Protein 1YUZ (pdb70)

Solvent-accessible surface area: 16225 Å² total; per-residue (Å²): 45,79,68,36,99,81,54,6,52,24,192,53,14,60,6,5,54,69,34,109,107,45,153,21,94,72,20,41,4,53,102,1,0,59,44,0,0,44,37,0,22,24,10,55,24,45,2,67,22,4,4,130,10,0,119,120,71,64,44,92,12,12,0,31,0,0,52,0,0,5,19,0,0,98,37,0,10,38,53,0,68,62,13,0,22,116,61,60,115,72,27,148,86,51,130,113,104,83,44,118,37,3,1,23,1,0,1,41,0,0,64,20,0,4,75,14,0,3,5,11,0,0,4,2,0,97,47,0,73,137,85,62,38,86,116,0,22,93,14,0,11,38,0,0,5,0,0,2,5,0,0,25,41,1,0,13,17,0,11,32,4,41,18,88,41,133,46,106,6,16,7,1,53,53,0,0,5,2,39,59,7,120,132,30,82,68,0,1,2,15,51,96,64,61,123,51,23,75,51,69,48,74,70,55,98,95,42,5,44,41,193,43,14,58,7,21,65,74,35,80,120,37,174,22,94,69,24,45,4,42,102,2,5,59,46,0,0,49,38,0,18,29,10,55,15,46,2,68,18,6,3,136,8,0,113,127,77,65,31,86,11,8,0,26,0,0,54,0,0,5,21,0,0,98,35,0,8,35,49,0,67,47,25,0,30,117,122,60,112,63,24,129,100,54,129,74,92,81,58,74,36,144,44,1,1,32,2,0,3,42,0,0,65,20,0,4,75,17,0,3,5,14,0,3,4,2,3,142,59,0,69,113,83,65,40,84,128,0,23,90,8,0,8,32,0,0,4,0,0,2,5,0,0,28,38,0,1,12,17,0,10,29,2,43,17,71,43,129,44,43,4,16,6,1,48,62,0,0,6,2,37,62,7,95,133,30,82,67,0,1,0,17,55,91,67,59,129,52,22,72,60,72

B-factor: mean 15.09, std 6.49, range [6.84, 46.71]

Nearest PDB structures (foldseek):
  1yuz-assembly1_A  TM=1.005E+00  e=3.989E-32  Nitratidesulfovibrio vulgaris str. Hildenborough
  1yux-assembly1_A  TM=1.005E+00  e=1.375E-31  Nitratidesulfovibrio vulgaris str. Hildenborough
  1yuz-assembly1_B  TM=1.002E+00  e=2.829E-31  Nitratidesulfovibrio vulgaris str. Hildenborough
  1yv1-assembly1_B  TM=1.001E+00  e=2.511E-29  Nitratidesulfovibrio vulgaris str. Hildenborough
  7uwa-assembly1_c  TM=3.570E-01  e=3.231E+00  Citrus x limon

Structure (mmCIF, N/CA/C/O backbone):
data_1YUZ
#
_entry.id   1YUZ
#
_cell.length_a   46.666
_cell.length_b   72.315
_cell.length_c   119.020
_cell.angle_alpha   90.00
_cell.angle_beta   90.00
_cell.angle_gamma   90.00
#
_symmetry.space_group_name_H-M   'P 21 21 21'
#
loop_
_entity.id
_entity.type
_entity.pdbx_description
1 polymer Nigerythrin
2 non-polymer 'FE (III) ION'
3 non-polymer 'FE (II) ION'
4 water water
#
loop_
_atom_site.group_PDB
_atom_site.id
_atom_site.type_symbol
_atom_site.label_atom_id
_atom_site.label_alt_id
_atom_site.label_comp_id
_atom_site.label_asym_id
_atom_site.label_entity_id
_atom_site.label_seq_id
_atom_site.pdbx_PDB_ins_code
_atom_site.Cartn_x
_atom_site.Cartn_y
_atom_site.Cartn_z
_atom_site.occupancy
_atom_site.B_iso_or_equiv
_atom_site.auth_seq_id
_atom_site.auth_comp_id
_atom_site.auth_asym_id
_atom_site.auth_atom_id
_atom_site.pdbx_PDB_model_num
ATOM 1 N N . MET A 1 1 ? 45.029 64.583 19.072 1.00 17.92 1 MET A N 1
ATOM 2 C CA . MET A 1 1 ? 45.015 63.227 18.458 1.00 17.90 1 MET A CA 1
ATOM 3 C C . MET A 1 1 ? 46.431 62.786 18.119 1.00 18.24 1 MET A C 1
ATOM 4 O O . MET A 1 1 ? 47.136 63.447 17.360 1.00 18.21 1 MET A O 1
ATOM 9 N N . LYS A 1 2 ? 46.835 61.655 18.684 1.00 18.58 2 LYS A N 1
ATOM 10 C CA . LYS A 1 2 ? 48.168 61.117 18.466 1.00 19.11 2 LYS A CA 1
ATOM 11 C C . LYS A 1 2 ? 48.297 60.409 17.124 1.00 19.37 2 LYS A C 1
ATOM 12 O O . LYS A 1 2 ? 47.339 59.823 16.617 1.00 19.39 2 LYS A O 1
ATOM 18 N N . VAL A 1 3 ? 49.491 60.481 16.546 1.00 19.72 3 VAL A N 1
ATOM 19 C CA . VAL A 1 3 ? 49.762 59.834 15.273 1.00 20.06 3 VAL A CA 1
ATOM 20 C C . VAL A 1 3 ? 50.047 58.362 15.542 1.00 20.26 3 VAL A C 1
ATOM 21 O O . VAL A 1 3 ? 50.973 58.031 16.281 1.00 20.46 3 VAL A O 1
ATOM 25 N N . ARG A 1 4 ? 49.240 57.487 14.952 1.00 20.51 4 ARG A N 1
ATOM 26 C CA . ARG A 1 4 ? 49.411 56.048 15.118 1.00 20.71 4 ARG A CA 1
ATOM 27 C C . ARG A 1 4 ? 50.364 55.546 14.039 1.00 20.75 4 ARG A C 1
ATOM 28 O O . ARG A 1 4 ? 50.695 56.279 13.107 1.00 20.84 4 ARG A O 1
ATOM 36 N N . ALA A 1 5 ? 50.805 54.300 14.167 1.00 20.82 5 ALA A N 1
ATOM 37 C CA . ALA A 1 5 ? 51.707 53.715 13.184 1.00 20.81 5 ALA A CA 1
ATOM 38 C C . ALA A 1 5 ? 50.950 53.518 11.877 1.00 20.76 5 ALA A C 1
ATOM 39 O O . ALA A 1 5 ? 51.538 53.515 10.796 1.00 21.04 5 ALA A O 1
ATOM 41 N N . GLN A 1 6 ? 49.636 53.354 11.986 1.00 20.54 6 GLN A N 1
ATOM 42 C CA . GLN A 1 6 ? 48.790 53.163 10.816 1.00 20.24 6 GLN A CA 1
ATOM 43 C C . GLN A 1 6 ? 47.738 54.258 10.705 1.00 19.74 6 GLN A C 1
ATOM 44 O O . GLN A 1 6 ? 47.365 54.885 11.698 1.00 19.68 6 GLN A O 1
ATOM 50 N N . VAL A 1 7 ? 47.273 54.491 9.483 1.00 19.11 7 VAL A N 1
ATOM 51 C CA . VAL A 1 7 ? 46.252 55.495 9.227 1.00 18.46 7 VAL A CA 1
ATOM 52 C C . VAL A 1 7 ? 44.948 54.955 9.810 1.00 17.82 7 VAL A C 1
ATOM 53 O O . VAL A 1 7 ? 44.540 53.838 9.492 1.00 17.80 7 VAL A O 1
ATOM 57 N N . PRO A 1 8 ? 44.278 55.734 10.676 1.00 17.20 8 PRO A N 1
ATOM 58 C CA . PRO A 1 8 ? 43.023 55.257 11.264 1.00 16.69 8 PRO A CA 1
ATOM 59 C C . PRO A 1 8 ? 41.906 55.020 10.253 1.00 16.23 8 PRO A C 1
ATOM 60 O O . PRO A 1 8 ? 41.667 55.833 9.361 1.00 16.05 8 PRO A O 1
ATOM 64 N N . THR A 1 9 ? 41.231 53.886 10.398 1.00 15.75 9 THR A N 1
ATOM 65 C CA . THR A 1 9 ? 40.134 53.521 9.513 1.00 15.45 9 THR A CA 1
ATOM 66 C C . THR A 1 9 ? 39.060 52.814 10.327 1.00 15.26 9 THR A C 1
ATOM 67 O O . THR A 1 9 ? 39.281 52.451 11.483 1.00 14.96 9 THR A O 1
ATOM 71 N N . VAL A 1 10 ? 37.898 52.613 9.721 1.00 15.25 10 VAL A N 1
ATOM 72 C CA . VAL A 1 10 ? 36.810 51.936 10.406 1.00 15.36 10 VAL A CA 1
ATOM 73 C C . VAL A 1 10 ? 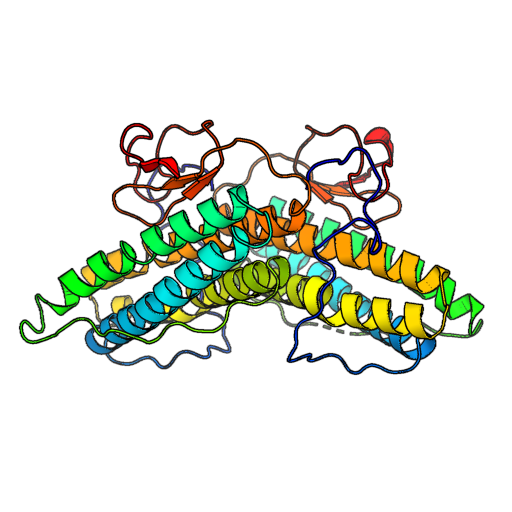37.211 50.492 10.694 1.00 15.41 10 VAL A C 1
ATOM 74 O O . VAL A 1 10 ? 36.621 49.834 11.548 1.00 15.65 10 VAL A O 1
ATOM 78 N N . LYS A 1 11 ? 38.231 50.013 9.988 1.00 15.35 11 LYS A N 1
ATOM 79 C CA . LYS A 1 11 ? 38.710 48.646 10.158 1.00 15.31 11 LYS A CA 1
ATOM 80 C C . LYS A 1 11 ? 39.681 48.470 11.326 1.00 15.00 11 LYS A C 1
ATOM 81 O O . LYS A 1 11 ? 39.660 47.440 12.000 1.00 15.23 11 LYS A O 1
ATOM 87 N N . ASN A 1 12 ? 40.526 49.467 11.576 1.00 14.62 12 ASN A N 1
ATOM 88 C CA . ASN A 1 12 ? 41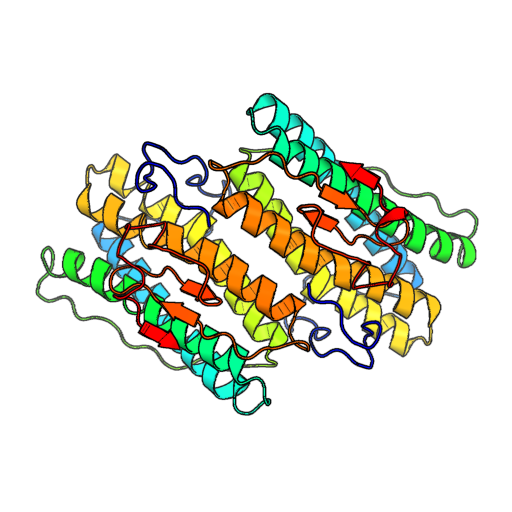.502 49.353 12.657 1.00 14.09 12 ASN A CA 1
ATOM 89 C C . ASN A 1 12 ? 41.261 50.234 13.880 1.00 13.70 12 ASN A C 1
ATOM 90 O O . ASN A 1 12 ? 42.079 50.240 14.800 1.00 13.90 12 ASN A O 1
ATOM 95 N N . ALA A 1 13 ? 40.154 50.971 13.895 1.00 13.15 13 ALA A N 1
ATOM 96 C CA . ALA A 1 13 ? 39.849 51.861 15.018 1.00 12.67 13 ALA A CA 1
ATOM 97 C C . ALA A 1 13 ? 38.661 51.370 15.836 1.00 12.37 13 ALA A C 1
ATOM 98 O O . ALA A 1 13 ? 37.823 50.618 15.340 1.00 12.59 13 ALA A O 1
ATOM 100 N N . THR A 1 14 ? 38.575 51.804 17.089 1.00 11.91 14 THR A N 1
ATOM 101 C CA . THR A 1 14 ? 37.478 51.361 17.935 1.00 11.59 14 THR A CA 1
ATOM 102 C C . THR A 1 14 ? 36.535 52.465 18.405 1.00 11.22 14 THR A C 1
ATOM 103 O O . THR A 1 14 ? 35.809 52.290 19.381 1.00 11.22 14 THR A O 1
ATOM 107 N N . ASN A 1 15 ? 36.548 53.606 17.722 1.00 10.81 15 ASN A N 1
ATOM 108 C CA . ASN A 1 15 ? 35.631 54.681 18.084 1.00 10.53 15 ASN A CA 1
ATOM 109 C C . ASN A 1 15 ? 34.691 55.000 16.924 1.00 10.50 15 ASN A C 1
ATOM 110 O O . ASN A 1 15 ? 34.352 56.156 16.672 1.00 10.43 15 ASN A O 1
ATOM 115 N N . PHE A 1 16 ? 34.257 53.953 16.228 1.00 10.70 16 PHE A N 1
ATOM 116 C CA . PHE A 1 16 ? 33.349 54.110 15.102 1.00 10.98 16 PHE A CA 1
ATOM 117 C C . PHE A 1 16 ? 31.944 53.587 15.370 1.00 11.54 16 PHE A C 1
ATOM 118 O O . PHE A 1 16 ? 31.143 53.454 14.448 1.00 11.59 16 PHE A O 1
ATOM 126 N N . ASN A 1 17 ? 31.645 53.286 16.629 1.00 12.22 17 ASN A N 1
ATOM 127 C CA . ASN A 1 17 ? 30.314 52.809 16.972 1.00 13.19 17 ASN A CA 1
ATOM 128 C C . ASN A 1 17 ? 29.368 53.996 16.923 1.00 13.77 17 ASN A C 1
ATOM 129 O O . ASN A 1 17 ? 29.751 55.120 17.249 1.00 13.85 17 ASN A O 1
ATOM 134 N N A MET A 1 18 ? 28.132 53.754 16.509 0.50 14.22 18 MET A N 1
ATOM 135 N N B MET A 1 18 ? 28.133 53.750 16.502 0.50 14.28 18 MET A N 1
ATOM 136 C CA A MET A 1 18 ? 27.158 54.831 16.448 0.50 14.73 18 MET A CA 1
ATOM 137 C CA B MET A 1 18 ? 27.142 54.815 16.423 0.50 14.87 18 MET A CA 1
ATOM 138 C C A MET A 1 18 ? 26.253 54.757 17.664 0.50 14.99 18 MET A C 1
ATOM 139 C C B MET A 1 18 ? 26.210 54.748 17.627 0.50 15.08 18 MET A C 1
ATOM 140 O O A MET A 1 18 ? 26.021 53.678 18.213 0.50 14.93 18 MET A O 1
ATOM 141 O O B MET A 1 18 ? 25.926 53.663 18.137 0.50 15.08 18 MET A O 1
ATOM 150 N N . VAL A 1 19 ? 25.749 55.910 18.084 1.00 15.26 19 VAL A N 1
ATOM 151 C CA . VAL A 1 19 ? 24.856 55.977 19.233 1.00 15.97 19 VAL A CA 1
ATOM 152 C C . VAL A 1 19 ? 23.580 55.193 18.948 1.00 16.57 19 VAL A C 1
ATOM 153 O O . VAL A 1 19 ? 23.102 55.161 17.813 1.00 16.67 19 VAL A O 1
ATOM 157 N N . ALA A 1 20 ? 23.042 54.558 19.985 1.00 17.35 20 ALA A N 1
ATOM 158 C CA . ALA A 1 20 ? 21.828 53.760 19.860 1.00 18.07 20 ALA A CA 1
ATOM 159 C C . ALA A 1 20 ? 20.612 54.615 19.519 1.00 18.49 20 ALA A C 1
ATOM 160 O O . ALA A 1 20 ? 19.812 54.252 18.656 1.00 18.64 20 ALA A O 1
ATOM 162 N N . ASP A 1 21 ? 20.472 55.746 20.203 1.00 18.93 21 ASP A N 1
ATOM 163 C CA . ASP A 1 21 ? 19.353 56.648 19.962 1.00 19.32 21 ASP A CA 1
ATOM 164 C C . ASP A 1 21 ? 19.772 57.693 18.936 1.00 19.35 21 ASP A C 1
ATOM 165 O O . ASP A 1 21 ? 19.986 58.860 19.264 1.00 19.45 21 ASP A O 1
ATOM 170 N N . SER A 1 22 ? 19.885 57.258 17.688 1.00 19.33 22 SER A N 1
ATOM 171 C CA . SER A 1 22 ? 20.303 58.134 16.603 1.00 19.36 22 SER A CA 1
ATOM 172 C C . SER A 1 22 ? 19.288 59.210 16.241 1.00 19.37 22 SER A C 1
ATOM 173 O O . SER A 1 22 ? 18.077 58.987 16.282 1.00 19.45 22 SER A O 1
ATOM 176 N N . LYS A 1 23 ? 19.799 60.382 15.882 1.00 19.33 23 LYS A N 1
ATOM 177 C CA . LYS A 1 23 ? 18.963 61.506 15.482 1.00 19.36 23 LYS A CA 1
ATOM 178 C C . LYS A 1 23 ? 19.220 61.746 13.999 1.00 19.15 23 LYS A C 1
ATOM 179 O O . LYS A 1 23 ? 18.902 62.805 13.456 1.00 19.32 23 LYS A O 1
ATOM 185 N N . THR A 1 24 ? 19.796 60.740 13.351 1.00 18.77 24 THR A N 1
ATOM 186 C CA . THR A 1 24 ? 20.125 60.821 11.937 1.00 18.45 24 THR A CA 1
ATOM 187 C C . THR A 1 24 ? 19.166 60.026 11.062 1.00 18.35 24 THR A C 1
ATOM 188 O O . THR A 1 24 ? 18.872 58.866 11.346 1.00 18.40 24 THR A O 1
ATOM 192 N N . ALA A 1 25 ? 18.680 60.662 10.002 1.00 18.14 25 ALA A N 1
ATOM 193 C CA . ALA A 1 25 ? 17.794 60.002 9.054 1.00 17.98 25 ALA A CA 1
ATOM 194 C C . ALA A 1 25 ? 18.742 59.342 8.060 1.00 17.81 25 ALA A C 1
ATOM 195 O O . ALA A 1 25 ? 19.525 60.024 7.396 1.00 17.88 25 ALA A O 1
ATOM 197 N N . VAL A 1 26 ? 18.685 58.019 7.972 1.00 17.50 26 VAL A N 1
ATOM 198 C CA . VAL A 1 26 ? 19.562 57.279 7.074 1.00 17.19 26 VAL A CA 1
ATOM 199 C C . VAL A 1 26 ? 18.853 56.762 5.828 1.00 16.98 26 VAL A C 1
ATOM 200 O O . VAL A 1 26 ? 17.872 56.024 5.914 1.00 17.07 26 VAL A O 1
ATOM 204 N N . GLY A 1 27 ? 19.362 57.161 4.669 1.00 16.63 27 GLY A N 1
ATOM 205 C CA . GLY A 1 27 ? 18.793 56.716 3.411 1.00 16.22 27 GLY A CA 1
ATOM 206 C C . GLY A 1 27 ? 19.896 56.071 2.597 1.00 15.86 27 GLY A C 1
ATOM 207 O O . GLY A 1 27 ? 20.818 55.476 3.155 1.00 15.85 27 GLY A O 1
ATOM 208 N N . SER A 1 28 ? 19.809 56.175 1.277 1.00 15.61 28 SER A N 1
ATOM 209 C CA . SER A 1 28 ? 20.839 55.609 0.418 1.00 15.21 28 SER A CA 1
ATOM 210 C C . SER A 1 28 ? 22.111 56.421 0.630 1.00 14.97 28 SER A C 1
ATOM 211 O O . SER A 1 28 ? 22.053 57.548 1.125 1.00 14.84 28 SER A O 1
ATOM 214 N N . THR A 1 29 ? 23.253 55.857 0.256 1.00 14.68 29 THR A N 1
ATOM 215 C CA . THR A 1 29 ? 24.516 56.567 0.411 1.00 14.50 29 THR A CA 1
ATOM 216 C C . THR A 1 29 ? 24.475 57.891 -0.346 1.00 14.29 29 THR A C 1
ATOM 217 O O . THR A 1 29 ? 25.034 58.886 0.110 1.00 14.07 29 THR A O 1
ATOM 221 N N . LEU A 1 30 ? 23.809 57.906 -1.495 1.00 14.16 30 LEU A N 1
ATOM 222 C CA . LEU A 1 30 ? 23.696 59.130 -2.277 1.00 14.08 30 LEU A CA 1
ATOM 223 C C . LEU A 1 30 ? 22.969 60.183 -1.448 1.00 14.02 30 LEU A C 1
ATOM 224 O O . LEU A 1 30 ? 23.406 61.326 -1.351 1.00 13.95 30 LEU A O 1
ATOM 229 N N . GLU A 1 31 ? 21.855 59.788 -0.845 1.00 13.83 31 GLU A N 1
ATOM 230 C CA . GLU A 1 31 ? 21.076 60.702 -0.024 1.00 13.87 31 GLU A CA 1
ATOM 231 C C . GLU A 1 31 ? 21.854 61.112 1.222 1.00 13.50 31 GLU A C 1
ATOM 232 O O . GLU A 1 31 ? 21.743 62.249 1.678 1.00 13.34 31 GLU A O 1
ATOM 238 N N . ASN A 1 32 ? 22.641 60.189 1.768 1.00 13.14 32 ASN A N 1
ATOM 239 C CA . ASN A 1 32 ? 23.427 60.480 2.961 1.00 12.81 32 ASN A CA 1
ATOM 240 C C . ASN A 1 32 ? 24.546 61.463 2.650 1.00 12.67 32 ASN A C 1
ATOM 241 O O . ASN A 1 32 ? 24.837 62.346 3.452 1.00 12.49 32 ASN A O 1
ATOM 246 N N . LEU A 1 33 ? 25.170 61.316 1.485 1.00 12.46 33 LEU A N 1
ATOM 247 C CA . LEU A 1 33 ? 26.234 62.232 1.093 1.00 12.46 33 LEU A CA 1
ATOM 248 C C . LEU A 1 33 ? 25.641 63.630 0.976 1.00 12.56 33 LEU A C 1
ATOM 249 O O . LEU A 1 33 ? 26.252 64.608 1.401 1.00 12.29 33 LEU A O 1
ATOM 254 N N . LYS A 1 34 ? 24.441 63.721 0.410 1.00 12.59 34 LYS A N 1
ATOM 255 C CA . LYS A 1 34 ? 23.771 65.008 0.263 1.00 12.76 34 LYS A CA 1
ATOM 256 C C . LYS A 1 34 ? 23.395 65.559 1.634 1.00 12.69 34 LYS A C 1
ATOM 257 O O . LYS A 1 34 ? 23.502 66.759 1.880 1.00 12.91 34 LYS A O 1
ATOM 263 N N . ALA A 1 35 ? 22.950 64.682 2.528 1.00 12.61 35 ALA A N 1
ATOM 264 C CA . ALA A 1 35 ? 22.575 65.106 3.872 1.00 12.45 35 ALA A CA 1
ATOM 265 C C . ALA A 1 35 ? 23.812 65.618 4.606 1.00 12.35 35 ALA A C 1
ATOM 266 O O . ALA A 1 35 ? 23.749 66.615 5.326 1.00 12.38 35 ALA A O 1
ATOM 268 N N . ALA A 1 36 ? 24.936 64.935 4.419 1.00 12.14 36 ALA A N 1
ATOM 269 C CA . ALA A 1 36 ? 26.179 65.351 5.058 1.00 12.04 36 ALA A CA 1
ATOM 270 C C . ALA A 1 36 ? 26.583 66.724 4.525 1.00 12.00 36 ALA A C 1
ATOM 271 O O . ALA A 1 36 ? 26.987 67.599 5.286 1.00 11.97 36 ALA A O 1
ATOM 273 N N . ILE A 1 37 ? 26.466 66.918 3.215 1.00 11.97 37 ILE A N 1
ATOM 274 C CA . ILE A 1 37 ? 26.821 68.202 2.623 1.00 11.99 37 ILE A CA 1
ATOM 275 C C . ILE A 1 37 ? 25.935 69.303 3.189 1.00 12.14 37 ILE A C 1
ATOM 276 O O . ILE A 1 37 ? 26.420 70.382 3.532 1.00 12.04 37 ILE A O 1
ATOM 281 N N . ALA A 1 38 ? 24.638 69.031 3.296 1.00 12.33 38 ALA A N 1
ATOM 282 C CA . ALA A 1 38 ? 23.707 70.014 3.834 1.00 12.51 38 ALA A CA 1
ATOM 283 C C . ALA A 1 38 ? 24.110 70.357 5.264 1.00 12.54 38 ALA A C 1
ATOM 284 O O . ALA A 1 38 ? 24.121 71.524 5.651 1.00 12.94 38 ALA A O 1
ATOM 286 N N . GLY A 1 39 ? 24.454 69.334 6.041 1.00 12.55 39 GLY A N 1
ATOM 287 C CA . GLY A 1 39 ? 24.854 69.558 7.417 1.00 12.39 39 GLY A CA 1
ATOM 288 C C . GLY A 1 39 ? 26.140 70.355 7.509 1.00 12.22 39 GLY A C 1
ATOM 289 O O . GLY A 1 39 ? 26.252 71.274 8.322 1.00 12.35 39 GLY A O 1
ATOM 290 N N . GLU A 1 40 ? 27.116 70.009 6.676 1.00 11.97 40 GLU A N 1
ATOM 291 C CA . GLU A 1 40 ? 28.390 70.713 6.689 1.00 11.84 40 GLU A CA 1
ATOM 292 C C . GLU A 1 40 ? 28.229 72.141 6.185 1.00 11.90 40 GLU A C 1
ATOM 293 O O . GLU A 1 40 ? 28.951 73.038 6.610 1.00 11.86 40 GLU A O 1
ATOM 299 N N . THR A 1 41 ? 27.284 72.355 5.277 1.00 12.04 41 THR A N 1
ATOM 300 C CA . THR A 1 41 ? 27.039 73.698 4.769 1.00 12.20 41 THR A CA 1
ATOM 301 C C . THR A 1 41 ? 26.504 74.518 5.935 1.00 12.24 41 THR A C 1
ATOM 302 O O . THR A 1 41 ? 26.850 75.687 6.097 1.00 12.14 41 THR A O 1
ATOM 306 N N . GLY A 1 42 ? 25.660 73.890 6.747 1.00 12.20 42 GLY A N 1
ATOM 307 C CA . GLY A 1 42 ? 25.119 74.570 7.907 1.00 12.33 42 GLY A CA 1
ATOM 308 C C . GLY A 1 42 ? 26.234 74.838 8.902 1.00 12.32 42 GLY A C 1
ATOM 309 O O . GLY A 1 42 ? 26.328 75.930 9.462 1.00 12.56 42 GLY A O 1
ATOM 310 N N . ALA A 1 43 ? 27.090 73.842 9.117 1.00 12.25 43 ALA A N 1
ATOM 311 C CA . ALA A 1 43 ? 28.205 73.983 10.050 1.00 12.17 43 ALA A CA 1
ATOM 312 C C . ALA A 1 43 ? 29.136 75.107 9.610 1.00 12.13 43 ALA A C 1
ATOM 313 O O . ALA A 1 43 ? 29.574 75.913 10.428 1.00 12.08 43 ALA A O 1
ATOM 315 N N . HIS A 1 44 ? 29.436 75.159 8.317 1.00 12.13 44 HIS A N 1
ATOM 316 C CA . HIS A 1 44 ? 30.309 76.197 7.799 1.00 12.18 44 HIS A CA 1
ATOM 317 C C . HIS A 1 44 ? 29.716 77.581 8.045 1.00 11.94 44 HIS A C 1
ATOM 318 O O . HIS A 1 44 ? 30.425 78.500 8.451 1.00 11.98 44 HIS A O 1
ATOM 325 N N . ALA A 1 45 ? 28.416 77.730 7.806 1.00 11.76 45 ALA A N 1
ATOM 326 C CA . ALA A 1 45 ? 27.755 79.015 8.017 1.00 11.59 45 ALA A CA 1
ATOM 327 C C . ALA A 1 45 ? 27.775 79.353 9.504 1.00 11.60 45 ALA A C 1
ATOM 328 O O . ALA A 1 45 ? 27.989 80.497 9.901 1.00 11.62 45 ALA A O 1
ATOM 330 N N . LYS A 1 46 ? 27.551 78.334 10.321 1.00 11.50 46 LYS A N 1
ATOM 331 C CA . LYS A 1 46 ? 27.543 78.473 11.768 1.00 11.52 46 LYS A CA 1
ATOM 332 C C . LYS A 1 46 ? 28.903 78.952 12.287 1.00 11.11 46 LYS A C 1
ATOM 333 O O . LYS A 1 46 ? 28.991 79.951 13.001 1.00 10.88 46 LYS A O 1
ATOM 339 N N . TYR A 1 47 ? 29.966 78.251 11.906 1.00 10.70 47 TYR A N 1
ATOM 340 C CA . TYR A 1 47 ? 31.307 78.609 12.357 1.00 10.54 47 TYR A CA 1
ATOM 341 C C . TYR A 1 47 ? 31.761 79.959 11.823 1.00 10.55 47 TYR A C 1
ATOM 342 O O . TYR A 1 47 ? 32.483 80.691 12.502 1.00 10.36 47 TYR A O 1
ATOM 351 N N . THR A 1 48 ? 31.333 80.294 10.612 1.00 10.59 48 THR A N 1
ATOM 352 C CA . THR A 1 48 ? 31.688 81.575 10.024 1.00 10.81 48 THR A CA 1
ATOM 353 C C . THR A 1 48 ? 31.015 82.666 10.858 1.00 10.76 48 THR A C 1
ATOM 354 O O . THR A 1 48 ? 31.627 83.687 11.162 1.00 10.80 48 THR A O 1
ATOM 358 N N . ALA A 1 49 ? 29.765 82.431 11.250 1.00 10.72 49 ALA A N 1
ATOM 359 C CA . ALA A 1 49 ? 29.030 83.387 12.071 1.00 10.76 49 ALA A CA 1
ATOM 360 C C . ALA A 1 49 ? 29.662 83.469 13.458 1.00 10.81 49 ALA A C 1
ATOM 361 O O . ALA A 1 49 ? 29.760 84.546 14.044 1.00 10.93 49 ALA A O 1
ATOM 363 N N . PHE A 1 50 ? 30.093 82.326 13.983 1.00 10.79 50 PHE A N 1
ATOM 364 C CA . PHE A 1 50 ? 30.715 82.298 15.301 1.00 10.84 50 PHE A CA 1
ATOM 365 C C . PHE A 1 50 ? 32.053 83.033 15.288 1.00 10.91 50 PHE A C 1
ATOM 366 O O . PHE A 1 50 ? 32.420 83.683 16.267 1.00 10.81 50 PHE A O 1
ATOM 374 N N . ALA A 1 51 ? 32.781 82.927 14.180 1.00 11.13 51 ALA A N 1
ATOM 375 C CA . ALA A 1 51 ? 34.069 83.600 14.053 1.00 11.46 51 ALA A CA 1
ATOM 376 C C . ALA A 1 51 ? 33.848 85.105 14.050 1.00 11.76 51 ALA A C 1
ATOM 377 O O . ALA A 1 51 ? 34.570 85.848 14.710 1.00 11.73 51 ALA A O 1
ATOM 379 N N . LYS A 1 52 ? 32.846 85.546 13.298 1.00 12.13 52 LYS A N 1
ATOM 380 C CA . LYS A 1 52 ? 32.521 86.965 13.217 1.00 12.63 52 LYS A CA 1
ATOM 381 C C . LYS A 1 52 ? 32.180 87.475 14.611 1.00 12.68 52 LYS A C 1
ATOM 382 O O . LYS A 1 52 ? 32.675 88.514 15.044 1.00 12.69 52 LYS A O 1
ATOM 388 N N . ALA A 1 53 ? 31.333 86.735 15.317 1.00 12.71 53 ALA A N 1
ATOM 389 C CA . ALA A 1 53 ? 30.940 87.127 16.664 1.00 12.94 53 ALA A CA 1
ATOM 390 C C . ALA A 1 53 ? 32.141 87.138 17.603 1.00 13.13 53 ALA A C 1
ATOM 391 O O . ALA A 1 53 ? 32.298 88.056 18.403 1.00 13.11 53 ALA A O 1
ATOM 393 N N . ALA A 1 54 ? 32.993 86.122 17.503 1.00 13.31 54 ALA A N 1
ATOM 394 C CA . ALA A 1 54 ? 34.173 86.032 18.357 1.00 13.62 54 ALA A CA 1
ATOM 395 C C . ALA A 1 54 ? 35.071 87.257 18.215 1.00 13.96 54 ALA A C 1
ATOM 396 O O . ALA A 1 54 ? 35.576 87.782 19.206 1.00 13.77 54 ALA A O 1
ATOM 398 N N . ARG A 1 55 ? 35.273 87.715 16.984 1.00 14.47 55 ARG A N 1
ATOM 399 C CA . ARG A 1 55 ? 36.112 88.886 16.765 1.00 15.19 55 ARG A CA 1
ATOM 400 C C . ARG A 1 55 ? 35.484 90.116 17.408 1.00 15.35 55 ARG A C 1
ATOM 401 O O . ARG A 1 55 ? 36.175 90.920 18.024 1.00 15.50 55 ARG A O 1
ATOM 409 N N . GLU A 1 56 ? 34.169 90.246 17.279 1.00 15.55 56 GLU A N 1
ATOM 410 C CA . GLU A 1 56 ? 33.454 91.381 17.857 1.00 15.82 56 GLU A CA 1
ATOM 411 C C . GLU A 1 56 ? 33.448 91.281 19.379 1.00 15.68 56 GLU A C 1
ATOM 412 O O . GLU A 1 56 ? 33.360 92.291 20.080 1.00 15.74 56 GLU A O 1
ATOM 418 N N . GLN A 1 57 ? 33.549 90.055 19.882 1.00 15.42 57 GLN A N 1
ATOM 419 C CA . GLN A 1 57 ? 33.548 89.806 21.318 1.00 15.29 57 GLN A CA 1
ATOM 420 C C . GLN A 1 57 ? 34.951 89.899 21.926 1.00 15.19 57 GLN A C 1
ATOM 421 O O . GLN A 1 57 ? 35.112 89.797 23.142 1.00 15.29 57 GLN A O 1
ATOM 427 N N . GLY A 1 58 ? 35.959 90.092 21.078 1.00 15.06 58 GLY A N 1
ATOM 428 C CA . GLY A 1 58 ? 37.324 90.227 21.564 1.00 14.93 58 GLY A CA 1
ATOM 429 C C . GLY A 1 58 ? 38.158 88.965 21.704 1.00 14.77 58 GLY A C 1
ATOM 430 O O . GLY A 1 58 ? 39.208 88.986 22.347 1.00 15.04 58 GLY A O 1
ATOM 431 N N . TYR A 1 59 ? 37.705 87.866 21.111 1.00 14.43 59 TYR A N 1
ATOM 432 C CA . TYR A 1 59 ? 38.449 86.612 21.184 1.00 14.04 59 TYR A CA 1
ATOM 433 C C . TYR A 1 59 ? 39.032 86.306 19.810 1.00 13.94 59 TYR A C 1
ATOM 434 O O . TYR A 1 59 ? 38.485 85.495 19.064 1.00 13.76 59 TYR A O 1
ATOM 443 N N . GLU A 1 60 ? 40.148 86.946 19.479 1.00 13.90 60 GLU A N 1
ATOM 444 C CA . GLU A 1 60 ? 40.767 86.747 18.177 1.00 13.90 60 GLU A CA 1
ATOM 445 C C . GLU A 1 60 ? 41.231 85.318 17.920 1.00 13.38 60 GLU A C 1
ATOM 446 O O . GLU A 1 60 ? 41.002 84.784 16.834 1.00 13.32 60 GLU A O 1
ATOM 452 N N . GLN A 1 61 ? 41.874 84.691 18.903 1.00 12.76 61 GLN A N 1
ATOM 453 C CA . GLN A 1 61 ? 42.340 83.326 18.699 1.00 12.17 61 GLN A CA 1
ATOM 454 C C . GLN A 1 61 ? 41.170 82.375 18.487 1.00 11.72 61 GLN A C 1
ATOM 455 O O . GLN A 1 61 ? 41.217 81.528 17.601 1.00 11.57 61 GLN A O 1
ATOM 461 N N . ILE A 1 62 ? 40.120 82.506 19.290 1.00 11.14 62 ILE A N 1
ATOM 462 C CA . ILE A 1 62 ? 38.967 81.633 19.119 1.00 10.81 62 ILE A CA 1
ATOM 463 C C . ILE A 1 62 ? 38.330 81.886 17.757 1.00 10.66 62 ILE A C 1
ATOM 464 O O . ILE A 1 62 ? 37.854 80.958 17.109 1.00 10.41 62 ILE A O 1
ATOM 469 N N . ALA A 1 63 ? 38.334 83.137 17.310 1.00 10.53 63 ALA A N 1
ATOM 470 C CA . ALA A 1 63 ? 37.774 83.461 16.006 1.00 10.41 63 ALA A CA 1
ATOM 471 C C . ALA A 1 63 ? 38.542 82.678 14.949 1.00 10.44 63 ALA A C 1
ATOM 472 O O . ALA A 1 63 ? 37.946 82.119 14.026 1.00 10.42 63 ALA A O 1
ATOM 474 N N . ARG A 1 64 ? 39.866 82.638 15.090 1.00 10.45 64 ARG A N 1
ATOM 475 C CA . ARG A 1 64 ? 40.707 81.917 14.142 1.00 10.64 64 ARG A CA 1
ATOM 476 C C . ARG A 1 64 ? 40.412 80.422 14.183 1.00 10.28 64 ARG A C 1
ATOM 477 O O . ARG A 1 64 ? 40.477 79.746 13.156 1.00 10.05 64 ARG A O 1
ATOM 485 N N . LEU A 1 65 ? 40.081 79.902 15.362 1.00 9.87 65 LEU A N 1
ATOM 486 C CA . LEU A 1 65 ? 39.751 78.485 15.474 1.00 9.66 65 LEU A CA 1
ATOM 487 C C . LEU A 1 65 ? 38.453 78.229 14.716 1.00 9.56 65 LEU A C 1
ATOM 488 O O . LEU A 1 65 ? 38.347 77.251 13.976 1.00 9.25 65 LEU A O 1
ATOM 493 N N . PHE A 1 66 ? 37.465 79.104 14.893 1.00 9.55 66 PHE A N 1
ATOM 494 C CA . PHE A 1 66 ? 36.195 78.951 14.186 1.00 9.76 66 PHE A CA 1
ATOM 495 C C . PHE A 1 66 ? 36.420 79.041 12.682 1.00 10.09 66 PHE A C 1
ATOM 496 O O . PHE A 1 66 ? 35.798 78.314 11.914 1.00 10.17 66 PHE A O 1
ATOM 504 N N . GLU A 1 67 ? 37.309 79.936 12.265 1.00 10.43 67 GLU A N 1
ATOM 505 C CA . GLU A 1 67 ? 37.615 80.101 10.849 1.00 10.88 67 GLU A CA 1
ATOM 506 C C . GLU A 1 67 ? 38.299 78.853 10.300 1.00 10.63 67 GLU A C 1
ATOM 507 O O . GLU A 1 67 ? 37.986 78.398 9.203 1.00 10.60 67 GLU A O 1
ATOM 513 N N . ALA A 1 68 ? 39.227 78.295 11.069 1.00 10.21 68 ALA A N 1
ATOM 514 C CA . ALA A 1 68 ? 39.934 77.096 10.640 1.00 9.96 68 ALA A CA 1
ATOM 515 C C . ALA A 1 68 ? 38.962 75.922 10.547 1.00 9.73 68 ALA A C 1
ATOM 516 O O . ALA A 1 68 ? 39.022 75.127 9.608 1.00 9.74 68 ALA A O 1
ATOM 518 N N . THR A 1 69 ? 38.062 75.817 11.518 1.00 9.50 69 THR A N 1
ATOM 519 C CA . THR A 1 69 ? 37.105 74.723 11.512 1.00 9.36 69 THR A CA 1
ATOM 520 C C . THR A 1 69 ? 36.103 74.902 10.372 1.00 9.42 69 THR A C 1
ATOM 521 O O . THR A 1 69 ? 35.684 73.927 9.752 1.00 9.54 69 THR A O 1
ATOM 525 N N . ALA A 1 70 ? 35.722 76.142 10.085 1.00 9.54 70 ALA A N 1
ATOM 526 C CA . ALA A 1 70 ? 34.813 76.388 8.974 1.00 9.62 70 ALA A CA 1
ATOM 527 C C . ALA A 1 70 ? 35.512 75.890 7.707 1.00 9.69 70 ALA A C 1
ATOM 528 O O . ALA A 1 70 ? 34.900 75.237 6.862 1.00 9.91 70 ALA A O 1
ATOM 530 N N . ALA A 1 71 ? 36.802 76.189 7.585 1.00 9.60 71 ALA A N 1
ATOM 531 C CA . ALA A 1 71 ? 37.567 75.761 6.421 1.00 9.63 71 ALA A CA 1
ATOM 532 C C . ALA A 1 71 ? 37.620 74.235 6.364 1.00 9.59 71 ALA A C 1
ATOM 533 O O . ALA A 1 71 ? 37.596 73.644 5.284 1.00 9.69 71 ALA A O 1
ATOM 535 N N . ALA A 1 72 ? 37.683 73.599 7.529 1.00 9.56 72 ALA A N 1
ATOM 536 C CA . ALA A 1 72 ? 37.714 72.141 7.593 1.00 9.55 72 ALA A CA 1
ATOM 537 C C . ALA A 1 72 ? 36.397 71.564 7.065 1.00 9.69 72 ALA A C 1
ATOM 538 O O . ALA A 1 72 ? 36.395 70.580 6.326 1.00 9.73 72 ALA A O 1
ATOM 540 N N . GLU A 1 73 ? 35.279 72.176 7.438 1.00 9.82 73 GLU A N 1
ATOM 541 C CA . GLU A 1 73 ? 33.986 71.685 6.978 1.00 10.23 73 GLU A CA 1
ATOM 542 C C . GLU A 1 73 ? 33.877 71.860 5.469 1.00 10.52 73 GLU A C 1
ATOM 543 O O . GLU A 1 73 ? 33.240 71.059 4.789 1.00 10.56 73 GLU A O 1
ATOM 549 N N . LEU A 1 74 ? 34.506 72.909 4.947 1.00 10.87 74 LEU A N 1
ATOM 550 C CA . LEU A 1 74 ? 34.485 73.165 3.511 1.00 11.20 74 LEU A CA 1
ATOM 551 C C . LEU A 1 74 ? 35.257 72.055 2.802 1.00 11.07 74 LEU A C 1
ATOM 552 O O . LEU A 1 74 ? 34.892 71.633 1.703 1.00 11.26 74 LEU A O 1
ATOM 557 N N . ILE A 1 75 ? 36.332 71.588 3.428 1.00 10.84 75 ILE A N 1
ATOM 558 C CA . ILE A 1 75 ? 37.114 70.497 2.865 1.00 10.78 75 ILE A CA 1
ATOM 559 C C . ILE A 1 75 ? 36.215 69.259 2.826 1.00 10.84 75 ILE A C 1
ATOM 560 O O . ILE A 1 75 ? 36.193 68.531 1.837 1.00 10.82 75 ILE A O 1
ATOM 565 N N . HIS A 1 76 ? 35.462 69.029 3.899 1.00 10.82 76 HIS A N 1
ATOM 566 C CA . HIS A 1 76 ? 34.554 67.884 3.943 1.00 10.79 76 HIS A CA 1
ATOM 567 C C . HIS A 1 76 ? 33.537 67.989 2.813 1.00 10.98 76 HIS A C 1
ATOM 568 O O . HIS A 1 76 ? 33.266 67.013 2.116 1.00 10.96 76 HIS A O 1
ATOM 575 N N . ILE A 1 77 ? 32.967 69.176 2.642 1.00 11.27 77 ILE A N 1
ATOM 576 C CA . ILE A 1 77 ? 31.995 69.397 1.581 1.00 11.64 77 ILE A CA 1
ATOM 577 C C . ILE A 1 77 ? 32.629 69.056 0.239 1.00 11.86 77 ILE A C 1
ATOM 578 O O . ILE A 1 77 ? 32.018 68.385 -0.587 1.00 11.88 77 ILE A O 1
ATOM 583 N N . GLY A 1 78 ? 33.863 69.506 0.033 1.00 11.99 78 GLY A N 1
ATOM 584 C CA . GLY A 1 78 ? 34.554 69.222 -1.213 1.00 12.28 78 GLY A CA 1
ATOM 585 C C . GLY A 1 78 ? 34.688 67.735 -1.484 1.00 12.37 78 GLY A C 1
ATOM 586 O O . GLY A 1 78 ? 34.441 67.276 -2.598 1.00 12.54 78 GLY A O 1
ATOM 587 N N . LEU A 1 79 ? 35.081 66.973 -0.469 1.00 12.47 79 LEU A N 1
ATOM 588 C CA . LEU A 1 79 ? 35.244 65.531 -0.621 1.00 12.62 79 LEU A CA 1
ATOM 589 C C . LEU A 1 79 ? 33.912 64.842 -0.896 1.00 12.67 79 LEU A C 1
ATOM 590 O O . LEU A 1 79 ? 33.830 63.940 -1.728 1.00 12.74 79 LEU A O 1
ATOM 595 N N . GLU A 1 80 ? 32.870 65.272 -0.195 1.00 12.62 80 GLU A N 1
ATOM 596 C CA . GLU A 1 80 ? 31.546 64.687 -0.355 1.00 12.80 80 GLU A CA 1
ATOM 597 C C . GLU A 1 80 ? 30.909 65.101 -1.680 1.00 13.03 80 GLU A C 1
ATOM 598 O O . GLU A 1 80 ? 30.279 64.286 -2.360 1.00 12.95 80 GLU A O 1
ATOM 604 N N . TYR A 1 81 ? 31.085 66.364 -2.050 1.00 13.37 81 TYR A N 1
ATOM 605 C CA . TYR A 1 81 ? 30.537 66.866 -3.302 1.00 13.79 81 TYR A CA 1
ATOM 606 C C . TYR A 1 81 ? 31.153 66.122 -4.481 1.00 14.12 81 TYR A C 1
ATOM 607 O O . TYR A 1 81 ? 30.450 65.732 -5.407 1.00 14.01 81 TYR A O 1
ATOM 616 N N . ALA A 1 82 ? 32.468 65.932 -4.447 1.00 14.52 82 ALA A N 1
ATOM 617 C CA . ALA A 1 82 ? 33.156 65.236 -5.526 1.00 15.09 82 ALA A CA 1
ATOM 618 C C . ALA A 1 82 ? 32.516 63.874 -5.779 1.00 15.37 82 ALA A C 1
ATOM 619 O O . ALA A 1 82 ? 32.348 63.456 -6.923 1.00 15.56 82 ALA A O 1
ATOM 621 N N . LEU A 1 83 ? 32.148 63.189 -4.703 1.00 15.66 83 LEU A N 1
ATOM 622 C CA . LEU A 1 83 ? 31.535 61.876 -4.823 1.00 16.02 83 LEU A CA 1
ATOM 623 C C . LEU A 1 83 ? 30.095 61.974 -5.323 1.00 16.13 83 LEU A C 1
ATOM 624 O O . LEU A 1 83 ? 29.680 61.205 -6.191 1.00 16.16 83 LEU A O 1
ATOM 629 N N . VAL A 1 84 ? 29.333 62.919 -4.782 1.00 16.29 84 VAL A N 1
ATOM 630 C CA . VAL A 1 84 ? 27.950 63.093 -5.209 1.00 16.66 84 VAL A CA 1
ATOM 631 C C . VAL A 1 84 ? 27.890 63.456 -6.686 1.00 17.08 84 VAL A C 1
ATOM 632 O O . VAL A 1 84 ? 27.049 62.945 -7.424 1.00 17.06 84 VAL A O 1
ATOM 636 N N . ALA A 1 85 ? 28.789 64.340 -7.112 1.00 17.66 85 ALA A N 1
ATOM 637 C CA . ALA A 1 85 ? 28.835 64.772 -8.504 1.00 18.35 85 ALA A CA 1
ATOM 638 C C . ALA A 1 85 ? 29.048 63.579 -9.424 1.00 18.77 85 ALA A C 1
ATOM 639 O O . ALA A 1 85 ? 28.477 63.511 -10.511 1.00 18.85 85 ALA A O 1
ATOM 641 N N . GLU A 1 86 ? 29.873 62.638 -8.986 1.00 19.30 86 GLU A N 1
ATOM 642 C CA . GLU A 1 86 ? 30.150 61.446 -9.774 1.00 19.91 86 GLU A CA 1
ATOM 643 C C . GLU A 1 86 ? 28.906 60.562 -9.857 1.00 20.04 86 GLU A C 1
ATOM 644 O O . GLU A 1 86 ? 28.650 59.933 -10.882 1.00 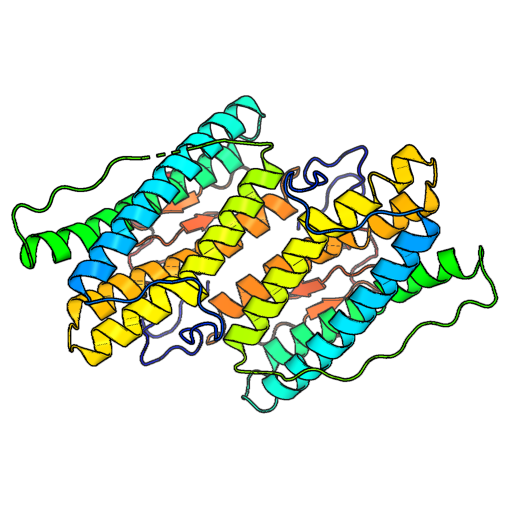20.17 86 GLU A O 1
ATOM 650 N N . MET A 1 87 ? 28.131 60.538 -8.777 1.00 20.17 87 MET A N 1
ATOM 651 C CA . MET A 1 87 ? 26.917 59.732 -8.705 1.00 20.35 87 MET A CA 1
ATOM 652 C C . MET A 1 87 ? 25.707 60.481 -9.264 1.00 20.30 87 MET A C 1
ATOM 653 O O . MET A 1 87 ? 24.642 59.896 -9.464 1.00 20.46 87 MET A O 1
ATOM 658 N N . GLU A 1 88 ? 25.885 61.777 -9.506 1.00 20.12 88 GLU A N 1
ATOM 659 C CA . GLU A 1 88 ? 24.840 62.650 -10.043 1.00 20.00 88 GLU A CA 1
ATOM 660 C C . GLU A 1 88 ? 25.522 63.966 -10.426 1.00 19.77 88 GLU A C 1
ATOM 661 O O . GLU A 1 88 ? 25.477 64.940 -9.678 1.00 19.73 88 GLU A O 1
ATOM 667 N N . PRO A 1 89 ? 26.153 64.008 -11.614 1.00 19.55 89 PRO A N 1
ATOM 668 C CA . PRO A 1 89 ? 26.881 65.157 -12.169 1.00 19.22 89 PRO A CA 1
ATOM 669 C C . PRO A 1 89 ? 26.276 66.556 -12.066 1.00 18.79 89 PRO A C 1
ATOM 670 O O . PRO A 1 89 ? 27.000 67.527 -11.830 1.00 18.95 89 PRO A O 1
ATOM 674 N N . GLY A 1 90 ? 24.964 66.665 -12.238 1.00 18.31 90 GLY A N 1
ATOM 675 C CA . GLY A 1 90 ? 24.329 67.969 -12.182 1.00 17.72 90 GLY A CA 1
ATOM 676 C C . GLY A 1 90 ? 23.924 68.453 -10.803 1.00 17.41 90 GLY A C 1
ATOM 677 O O . GLY A 1 90 ? 23.336 69.526 -10.670 1.00 17.12 90 GLY A O 1
ATOM 678 N N . TYR A 1 91 ? 24.238 67.668 -9.777 1.00 17.11 91 TYR A N 1
ATOM 679 C CA . TYR A 1 91 ? 23.899 68.020 -8.403 1.00 17.02 91 TYR A CA 1
ATOM 680 C C . TYR A 1 91 ? 24.382 69.413 -8.019 1.00 17.18 91 TYR A C 1
ATOM 681 O O . TYR A 1 91 ? 25.508 69.802 -8.325 1.00 16.93 91 TYR A O 1
ATOM 690 N N . GLU A 1 92 ? 23.518 70.159 -7.342 1.00 17.53 92 GLU A N 1
ATOM 691 C CA . GLU A 1 92 ? 23.854 71.501 -6.892 1.00 18.10 92 GLU A CA 1
ATOM 692 C C . GLU A 1 92 ? 23.870 71.537 -5.368 1.00 18.36 92 GLU A C 1
ATOM 693 O O . GLU A 1 92 ? 22.921 71.095 -4.719 1.00 18.26 92 GLU A O 1
ATOM 699 N N A LYS A 1 93 ? 24.955 72.054 -4.802 0.50 18.56 93 LYS A N 1
ATOM 700 N N B LYS A 1 93 ? 24.955 72.055 -4.802 0.50 18.56 93 LYS A N 1
ATOM 701 C CA A LYS A 1 93 ? 25.080 72.148 -3.354 0.50 18.89 93 LYS A CA 1
ATOM 702 C CA B LYS A 1 93 ? 25.079 72.148 -3.354 0.50 18.89 93 LYS A CA 1
ATOM 703 C C A LYS A 1 93 ? 24.048 73.121 -2.797 0.50 19.14 93 LYS A C 1
ATOM 704 C C B LYS A 1 93 ? 24.047 73.121 -2.797 0.50 19.13 93 LYS A C 1
ATOM 705 O O A LYS A 1 93 ? 23.760 74.154 -3.404 0.50 19.13 93 LYS A O 1
ATOM 706 O O B LYS A 1 93 ? 23.758 74.153 -3.404 0.50 19.12 93 LYS A O 1
ATOM 717 N N . PRO A 1 94 ? 23.469 72.797 -1.631 1.00 19.28 94 PRO A N 1
ATOM 718 C CA . PRO A 1 94 ? 22.464 73.648 -0.995 1.00 19.71 94 PRO A CA 1
ATOM 719 C C . PRO A 1 94 ? 23.063 74.894 -0.355 1.00 20.15 94 PRO A C 1
ATOM 720 O O . PRO A 1 94 ? 24.280 75.006 -0.196 1.00 20.07 94 PRO A O 1
ATOM 724 N N . THR A 1 95 ? 22.193 75.834 -0.006 1.00 20.70 95 THR A N 1
ATOM 725 C CA . THR A 1 95 ? 22.603 77.071 0.642 1.00 21.30 95 THR A CA 1
ATOM 726 C C . THR A 1 95 ? 21.832 77.158 1.953 1.00 21.56 95 THR A C 1
ATOM 727 O O . THR A 1 95 ? 20.739 76.607 2.067 1.00 21.69 95 THR A O 1
ATOM 731 N N . VAL A 1 96 ? 22.399 77.839 2.943 1.00 21.88 96 VAL A N 1
ATOM 732 C CA . VAL A 1 96 ? 21.738 77.969 4.238 1.00 22.12 96 VAL A CA 1
ATOM 733 C C . VAL A 1 96 ? 21.562 79.427 4.656 1.00 22.17 96 VAL A C 1
ATOM 734 O O . VAL A 1 96 ? 22.370 80.289 4.307 1.00 22.39 96 VAL A O 1
ATOM 738 N N . PRO A 1 99 ? 22.893 81.719 10.426 1.00 18.26 99 PRO A N 1
ATOM 739 C CA . PRO A 1 99 ? 22.515 81.139 11.719 1.00 18.11 99 PRO A CA 1
ATOM 740 C C . PRO A 1 99 ? 22.719 82.104 12.884 1.00 17.88 99 PRO A C 1
ATOM 741 O O . PRO A 1 99 ? 23.529 83.029 12.800 1.00 18.12 99 PRO A O 1
ATOM 745 N N . SER A 1 100 ? 21.979 81.882 13.966 1.00 17.46 100 SER A N 1
ATOM 746 C CA . SER A 1 100 ? 22.069 82.730 15.149 1.00 16.87 100 SER A CA 1
ATOM 747 C C . SER A 1 100 ? 23.343 82.478 15.944 1.00 16.13 100 SER A C 1
ATOM 748 O O . SER A 1 100 ? 23.712 81.333 16.198 1.00 16.37 100 SER A O 1
ATOM 751 N N . ALA A 1 101 ? 24.011 83.558 16.335 1.00 15.13 101 ALA A N 1
ATOM 752 C CA . ALA A 1 101 ? 25.231 83.461 17.126 1.00 14.08 101 ALA A CA 1
ATOM 753 C C . ALA A 1 101 ? 24.949 84.014 18.514 1.00 13.35 101 ALA A C 1
ATOM 754 O O . ALA A 1 101 ? 24.157 84.944 18.671 1.00 13.15 101 ALA A O 1
ATOM 756 N N . TYR A 1 102 ? 25.606 83.441 19.514 1.00 12.42 102 TYR A N 1
ATOM 757 C CA . TYR A 1 102 ? 25.434 83.862 20.899 1.00 11.74 102 TYR A CA 1
ATOM 758 C C . TYR A 1 102 ? 26.798 84.227 21.463 1.00 11.17 102 TYR A C 1
ATOM 759 O O . TYR A 1 102 ? 27.707 84.552 20.706 1.00 10.95 102 TYR A O 1
ATOM 768 N N A SER A 1 103 ? 26.946 84.196 22.785 0.50 10.73 103 SER A N 1
ATOM 769 N N B SER A 1 103 ? 26.945 84.184 22.783 0.25 10.88 103 SER A N 1
ATOM 770 C CA A SER A 1 103 ? 28.234 84.531 23.380 0.50 10.46 103 SER A CA 1
ATOM 771 C CA B SER A 1 103 ? 28.229 84.506 23.392 0.25 10.69 103 SER A CA 1
ATOM 772 C C A SER A 1 103 ? 29.270 83.499 22.949 0.50 10.37 103 SER A C 1
ATOM 773 C C B SER A 1 103 ? 29.272 83.490 22.947 0.25 10.51 103 SER A C 1
ATOM 774 O O A SER A 1 103 ? 28.934 82.352 22.646 0.50 10.17 103 SER A O 1
ATOM 775 O O B SER A 1 103 ? 28.943 82.345 22.633 0.25 10.31 103 SER A O 1
ATOM 780 N N . CYS A 1 104 ? 30.530 83.915 22.919 1.00 10.43 104 CYS A N 1
ATOM 781 C CA . CYS A 1 104 ? 31.615 83.046 22.494 1.00 10.49 104 CYS A CA 1
ATOM 782 C C . CYS A 1 104 ? 31.650 81.684 23.173 1.00 10.15 104 CYS A C 1
ATOM 783 O O . CYS A 1 104 ? 31.766 80.657 22.504 1.00 9.99 104 CYS A O 1
ATOM 786 N N . ASP A 1 105 ? 31.552 81.663 24.497 1.00 9.89 105 ASP A N 1
ATOM 787 C CA . ASP A 1 105 ? 31.586 80.392 25.202 1.00 9.66 105 ASP A CA 1
ATOM 788 C C . ASP A 1 105 ? 30.451 79.469 24.761 1.00 9.32 105 ASP A C 1
ATOM 789 O O . ASP A 1 105 ? 30.665 78.276 24.534 1.00 9.14 105 ASP A O 1
ATOM 794 N N . LEU A 1 106 ? 29.251 80.017 24.611 1.00 9.10 106 LEU A N 1
ATOM 795 C CA . LEU A 1 106 ? 28.118 79.207 24.179 1.00 8.91 106 LEU A CA 1
ATOM 796 C C . LEU A 1 106 ? 28.295 78.719 22.742 1.00 8.79 106 LEU A C 1
ATOM 797 O O . LEU A 1 106 ? 27.870 77.614 22.398 1.00 8.60 106 LEU A O 1
ATOM 802 N N . ASN A 1 107 ? 28.927 79.532 21.902 1.00 8.69 107 ASN A N 1
ATOM 803 C CA . ASN A 1 107 ? 29.153 79.126 20.521 1.00 8.65 107 ASN A CA 1
ATOM 804 C C . ASN A 1 107 ? 30.135 77.959 20.479 1.00 8.55 107 ASN A C 1
ATOM 805 O O . ASN A 1 107 ? 29.991 77.052 19.662 1.00 8.38 107 ASN A O 1
ATOM 810 N N . LEU A 1 108 ? 31.130 77.980 21.362 1.00 8.37 108 LEU A N 1
ATOM 811 C CA . LEU A 1 108 ? 32.099 76.892 21.420 1.00 8.33 108 LEU A CA 1
ATOM 812 C C . LEU A 1 108 ? 31.380 75.611 21.825 1.00 8.35 108 LEU A C 1
ATOM 813 O O . LEU A 1 108 ? 31.653 74.543 21.284 1.00 8.28 108 LEU A O 1
ATOM 818 N N . ILE A 1 109 ? 30.454 75.722 22.775 1.00 8.39 109 ILE A N 1
ATOM 819 C CA . ILE A 1 109 ? 29.691 74.566 23.233 1.00 8.61 109 ILE A CA 1
ATOM 820 C C . ILE A 1 109 ? 28.776 74.066 22.116 1.00 8.69 109 ILE A C 1
ATOM 821 O O . ILE A 1 109 ? 28.686 72.862 21.883 1.00 8.55 109 ILE A O 1
ATOM 826 N N . SER A 1 110 ? 28.100 74.986 21.430 1.00 9.00 110 SER A N 1
ATOM 827 C CA . SER A 1 110 ? 27.224 74.601 20.328 1.00 9.37 110 SER A CA 1
ATOM 828 C C . SER A 1 110 ? 28.065 73.880 19.277 1.00 9.18 110 SER A C 1
ATOM 829 O O . SER A 1 110 ? 27.637 72.876 18.698 1.00 9.17 110 SER A O 1
ATOM 832 N N . GLY A 1 111 ? 29.267 74.393 19.036 1.00 9.18 111 GLY A N 1
ATOM 833 C CA . GLY A 1 111 ? 30.149 73.765 18.073 1.00 9.09 111 GLY A CA 1
ATOM 834 C C . GLY A 1 111 ? 30.513 72.367 18.539 1.00 9.04 111 GLY A C 1
ATOM 835 O O . GLY A 1 111 ? 30.404 71.401 17.786 1.00 9.12 111 GLY A O 1
ATOM 836 N N . ALA A 1 112 ? 30.933 72.250 19.793 1.00 8.99 112 ALA A N 1
ATOM 837 C CA . ALA A 1 112 ? 31.307 70.954 20.339 1.00 8.99 112 ALA A CA 1
ATOM 838 C C . ALA A 1 112 ? 30.159 69.960 20.219 1.00 8.99 112 ALA A C 1
ATOM 839 O O . ALA A 1 112 ? 30.367 68.818 19.818 1.00 9.01 112 ALA A O 1
ATOM 841 N N . ASN A 1 113 ? 28.945 70.387 20.558 1.00 9.08 113 ASN A N 1
ATOM 842 C CA . ASN A 1 113 ? 27.801 69.489 20.477 1.00 9.20 113 ASN A CA 1
ATOM 843 C C . ASN A 1 113 ? 27.538 69.023 19.051 1.00 9.01 113 ASN A C 1
ATOM 844 O O . ASN A 1 113 ? 27.215 67.855 18.823 1.00 8.76 113 ASN A O 1
ATOM 849 N N . GLY A 1 114 ? 27.679 69.928 18.088 1.00 8.82 114 GLY A N 1
ATOM 850 C CA . GLY A 1 114 ? 27.464 69.543 16.706 1.00 8.75 114 GLY A CA 1
ATOM 851 C C . GLY A 1 114 ? 28.523 68.553 16.252 1.00 8.55 114 GLY A C 1
ATOM 852 O O . GLY A 1 114 ? 28.221 67.566 15.571 1.00 8.71 114 GLY A O 1
ATOM 853 N N . GLU A 1 115 ? 29.772 68.809 16.633 1.00 8.45 115 GLU A N 1
ATOM 854 C CA . GLU A 1 115 ? 30.885 67.941 16.261 1.00 8.31 115 GLU A CA 1
ATOM 855 C C . GLU A 1 115 ? 30.693 66.553 16.849 1.00 8.21 115 GLU A C 1
ATOM 856 O O . GLU A 1 115 ? 30.968 65.547 16.194 1.00 8.13 115 GLU A O 1
ATOM 862 N N . ILE A 1 116 ? 30.232 66.501 18.094 1.00 8.10 116 ILE A N 1
ATOM 863 C CA . ILE A 1 116 ? 30.000 65.230 18.756 1.00 8.22 116 ILE A CA 1
ATOM 864 C C . ILE A 1 116 ? 28.900 64.474 18.023 1.00 8.47 116 ILE A C 1
ATOM 865 O O . ILE A 1 116 ? 29.014 63.272 17.801 1.00 8.51 116 ILE A O 1
ATOM 870 N N . TYR A 1 117 ? 27.840 65.173 17.634 1.00 8.79 117 TYR A N 1
ATOM 871 C CA . TYR A 1 117 ? 26.761 64.530 16.898 1.00 9.25 117 TYR A CA 1
ATOM 872 C C . TYR A 1 117 ? 27.286 63.941 15.589 1.00 9.27 117 TYR A C 1
ATOM 873 O O . TYR A 1 117 ? 26.953 62.818 15.226 1.00 9.29 117 TYR A O 1
ATOM 882 N N . GLU A 1 118 ? 28.110 64.699 14.877 1.00 9.43 118 GLU A N 1
ATOM 883 C CA . GLU A 1 118 ? 28.642 64.219 13.610 1.00 9.61 118 GLU A CA 1
ATOM 884 C C . GLU A 1 118 ? 29.616 63.055 13.752 1.00 9.26 118 GLU A C 1
ATOM 885 O O . GLU A 1 118 ? 29.578 62.115 12.962 1.00 9.16 118 GLU A O 1
ATOM 891 N N . THR A 1 119 ? 30.471 63.097 14.768 1.00 8.89 119 THR A N 1
ATOM 892 C CA . THR A 1 119 ? 31.449 62.036 14.940 1.00 8.68 119 THR A CA 1
ATOM 893 C C . THR A 1 119 ? 30.909 60.750 15.554 1.00 8.72 119 THR A C 1
ATOM 894 O O . THR A 1 119 ? 31.440 59.677 15.285 1.00 8.78 119 THR A O 1
ATOM 898 N N . SER A 1 120 ? 29.855 60.852 16.358 1.00 8.98 120 SER A N 1
ATOM 899 C CA . SER A 1 120 ? 29.318 59.676 17.040 1.00 9.19 120 SER A CA 1
ATOM 900 C C . SER A 1 120 ? 27.956 59.190 16.568 1.00 9.44 120 SER A C 1
ATOM 901 O O . SER A 1 120 ? 27.528 58.092 16.930 1.00 9.50 120 SER A O 1
ATOM 904 N N . ASP A 1 121 ? 27.279 60.000 15.764 1.00 9.76 121 ASP A N 1
ATOM 905 C CA . ASP A 1 121 ? 25.951 59.652 15.281 1.00 10.24 121 ASP A CA 1
ATOM 906 C C . ASP A 1 121 ? 25.882 59.665 13.759 1.00 10.22 121 ASP A C 1
ATOM 907 O O . ASP A 1 121 ? 25.857 58.612 13.123 1.00 10.39 121 ASP A O 1
ATOM 912 N N . MET A 1 122 ? 25.883 60.859 13.178 1.00 10.17 122 MET A N 1
ATOM 913 C CA . MET A 1 122 ? 25.763 60.985 11.734 1.00 10.20 122 MET A CA 1
ATOM 914 C C . MET A 1 122 ? 26.781 60.244 10.876 1.00 9.87 122 MET A C 1
ATOM 915 O O . MET A 1 122 ? 26.410 59.373 10.087 1.00 9.94 122 MET A O 1
ATOM 920 N N . TYR A 1 123 ? 28.061 60.578 11.002 1.00 9.48 123 TYR A N 1
ATOM 921 C CA . TYR A 1 123 ? 29.042 59.906 10.166 1.00 9.28 123 TYR A CA 1
ATOM 922 C C . TYR A 1 123 ? 29.123 58.398 10.401 1.00 9.20 123 TYR A C 1
ATOM 923 O O . TYR A 1 123 ? 29.222 57.633 9.442 1.00 9.13 123 TYR A O 1
ATOM 932 N N . PRO A 1 124 ? 29.081 57.941 11.665 1.00 9.26 124 PRO A N 1
ATOM 933 C CA . PRO A 1 124 ? 29.141 56.485 11.837 1.00 9.37 124 PRO A CA 1
ATOM 934 C C . PRO A 1 124 ? 27.957 55.808 11.137 1.00 9.55 124 PRO A C 1
ATOM 935 O O . PRO A 1 124 ? 28.110 54.753 10.521 1.00 9.53 124 PRO A O 1
ATOM 939 N N . ALA A 1 125 ? 26.780 56.420 11.225 1.00 9.78 125 ALA A N 1
ATOM 940 C CA . ALA A 1 125 ? 25.594 55.854 10.583 1.00 10.08 125 ALA A CA 1
ATOM 941 C C . ALA A 1 125 ? 25.796 55.799 9.072 1.00 10.19 125 ALA A C 1
ATOM 942 O O . ALA A 1 125 ? 25.492 54.794 8.426 1.00 10.43 125 ALA A O 1
ATOM 944 N N . PHE A 1 126 ? 26.311 56.885 8.508 1.00 10.25 126 PHE A N 1
ATOM 945 C CA . PHE A 1 126 ? 26.549 56.948 7.071 1.00 10.37 126 PHE A CA 1
ATOM 946 C C . PHE A 1 126 ? 27.648 55.990 6.632 1.00 10.66 126 PHE A C 1
ATOM 947 O O . PHE A 1 126 ? 27.575 55.413 5.547 1.00 10.71 126 PHE A O 1
ATOM 955 N N . ILE A 1 127 ? 28.669 55.818 7.467 1.00 10.93 127 ILE A N 1
ATOM 956 C CA . ILE A 1 127 ? 29.758 54.905 7.142 1.00 11.34 127 ILE A CA 1
ATOM 957 C C . ILE A 1 127 ? 29.225 53.476 7.045 1.00 11.72 127 ILE A C 1
ATOM 958 O O . ILE A 1 127 ? 29.533 52.755 6.097 1.00 11.74 127 ILE A O 1
ATOM 963 N N . ARG A 1 128 ? 28.416 53.072 8.020 1.00 12.35 128 ARG A N 1
ATOM 964 C CA . ARG A 1 128 ? 27.870 51.721 8.020 1.00 12.97 128 ARG A CA 1
ATOM 965 C C . ARG A 1 128 ? 26.937 51.477 6.843 1.00 13.22 128 ARG A C 1
ATOM 966 O O . ARG A 1 128 ? 26.947 50.394 6.260 1.00 13.24 128 ARG A O 1
ATOM 974 N N . LYS A 1 129 ? 26.141 52.477 6.480 1.00 13.59 129 LYS A N 1
ATOM 975 C CA . LYS A 1 129 ? 25.232 52.315 5.354 1.00 14.03 129 LYS A CA 1
ATOM 976 C C . LYS A 1 129 ? 26.041 52.199 4.068 1.00 14.20 129 LYS A C 1
ATOM 977 O O . LYS A 1 129 ? 25.684 51.438 3.171 1.00 14.24 129 LYS A O 1
ATOM 983 N N . ALA A 1 130 ? 27.137 52.948 3.982 1.00 14.42 130 ALA A N 1
ATOM 984 C CA . ALA A 1 130 ? 27.997 52.901 2.804 1.00 14.89 130 ALA A CA 1
ATOM 985 C C . ALA A 1 130 ? 28.661 51.530 2.701 1.00 15.30 130 ALA A C 1
ATOM 986 O O . ALA A 1 130 ? 28.855 51.006 1.605 1.00 15.32 130 ALA A O 1
ATOM 988 N N . GLN A 1 131 ? 29.016 50.952 3.844 1.00 15.93 131 GLN A N 1
ATOM 989 C CA . GLN A 1 131 ? 29.634 49.630 3.850 1.00 16.57 131 GLN A CA 1
ATOM 990 C C . GLN A 1 131 ? 28.608 48.611 3.375 1.00 16.97 131 GLN A C 1
ATOM 991 O O . GLN A 1 131 ? 28.921 47.723 2.586 1.00 17.04 131 GLN A O 1
ATOM 997 N N . GLU A 1 132 ? 27.379 48.753 3.862 1.00 17.43 132 GLU A N 1
ATOM 998 C CA . GLU A 1 132 ? 26.294 47.849 3.496 1.00 18.00 132 GLU A CA 1
ATOM 999 C C . GLU A 1 132 ? 26.028 47.894 1.997 1.00 18.08 132 GLU A C 1
ATOM 1000 O O . GLU A 1 132 ? 25.708 46.876 1.387 1.00 18.13 132 GLU A O 1
ATOM 1006 N N . GLU A 1 133 ? 26.161 49.076 1.404 1.00 18.18 133 GLU A N 1
ATOM 1007 C CA . GLU A 1 133 ? 25.924 49.231 -0.027 1.00 18.31 133 GLU A CA 1
ATOM 1008 C C . GLU A 1 133 ? 27.180 48.993 -0.861 1.00 18.20 133 GLU A C 1
ATOM 1009 O O . GLU A 1 133 ? 27.129 49.015 -2.091 1.00 18.29 133 GLU A O 1
ATOM 1015 N N . GLY A 1 134 ? 28.304 48.763 -0.188 1.00 18.03 134 GLY A N 1
ATOM 1016 C CA . GLY A 1 134 ? 29.551 48.508 -0.887 1.00 17.85 134 GLY A CA 1
ATOM 1017 C C . GLY A 1 134 ? 30.191 49.721 -1.541 1.00 17.70 134 GLY A C 1
ATOM 1018 O O . GLY A 1 134 ? 30.976 49.581 -2.476 1.00 17.83 134 GLY A O 1
ATOM 1019 N N . ASN A 1 135 ? 29.862 50.913 -1.051 1.00 17.57 135 ASN A N 1
ATOM 1020 C CA . ASN A 1 135 ? 30.421 52.144 -1.600 1.00 17.38 135 ASN A CA 1
ATOM 1021 C C . ASN A 1 135 ? 31.700 52.481 -0.830 1.00 17.20 135 ASN A C 1
ATOM 1022 O O . ASN A 1 135 ? 31.670 53.238 0.145 1.00 17.07 135 ASN A O 1
ATOM 1027 N N . SER A 1 136 ? 32.819 51.915 -1.272 1.00 17.00 136 SER A N 1
ATOM 1028 C CA . SER A 1 136 ? 34.104 52.130 -0.616 1.00 16.87 136 SER A CA 1
ATOM 1029 C C . SER A 1 136 ? 34.546 53.590 -0.593 1.00 16.61 136 SER A C 1
ATOM 1030 O O . SER A 1 136 ? 35.133 54.049 0.387 1.00 16.40 136 SER A O 1
ATOM 1033 N N . LYS A 1 137 ? 34.277 54.317 -1.671 1.00 16.31 137 LYS A N 1
ATOM 1034 C CA . LYS A 1 137 ? 34.661 55.721 -1.730 1.00 16.03 137 LYS A CA 1
ATOM 1035 C C . LYS A 1 137 ? 33.944 56.510 -0.648 1.00 15.50 137 LYS A C 1
ATOM 1036 O O . LYS A 1 137 ? 34.545 57.356 0.015 1.00 15.39 137 LYS A O 1
ATOM 1042 N N . ALA A 1 138 ? 32.655 56.236 -0.470 1.00 14.84 138 ALA A N 1
ATOM 1043 C CA . ALA A 1 138 ? 31.877 56.935 0.543 1.00 14.21 138 ALA A CA 1
ATOM 1044 C C . ALA A 1 138 ? 32.358 56.556 1.938 1.00 13.85 138 ALA A C 1
ATOM 1045 O O . ALA A 1 138 ? 32.419 57.403 2.827 1.00 13.68 138 ALA A O 1
ATOM 1047 N N . VAL A 1 139 ? 32.695 55.285 2.136 1.00 13.30 139 VAL A N 1
ATOM 1048 C CA . VAL A 1 139 ? 33.185 54.843 3.436 1.00 12.96 139 VAL A CA 1
ATOM 1049 C C . VAL A 1 139 ? 34.429 55.656 3.775 1.00 12.75 139 VAL A C 1
ATOM 1050 O O . VAL A 1 139 ? 34.586 56.145 4.894 1.00 12.37 139 VAL A O 1
ATOM 1054 N N . HIS A 1 140 ? 35.307 55.802 2.791 1.00 12.64 140 HIS A N 1
ATOM 1055 C CA . HIS A 1 140 ? 36.543 56.551 2.963 1.00 12.64 140 HIS A CA 1
ATOM 1056 C C . HIS A 1 140 ? 36.289 58.017 3.297 1.00 12.27 140 HIS A C 1
ATOM 1057 O O . HIS A 1 140 ? 36.829 58.546 4.271 1.00 12.14 140 HIS A O 1
ATOM 1064 N N . VAL A 1 141 ? 35.472 58.676 2.482 1.00 11.77 141 VAL A N 1
ATOM 1065 C CA . VAL A 1 141 ? 35.167 60.083 2.703 1.00 11.50 141 VAL A CA 1
ATOM 1066 C C . VAL A 1 141 ? 34.509 60.306 4.063 1.00 11.16 141 VAL A C 1
ATOM 1067 O O . VAL A 1 141 ? 34.916 61.188 4.821 1.00 11.10 141 VAL A O 1
ATOM 1071 N N . PHE A 1 142 ? 33.497 59.507 4.378 1.00 10.79 142 PHE A N 1
ATOM 1072 C CA . PHE A 1 142 ? 32.804 59.635 5.652 1.00 10.43 142 PHE A CA 1
ATOM 1073 C C . PHE A 1 142 ? 33.735 59.363 6.834 1.00 10.27 142 PHE A C 1
ATOM 1074 O O . PHE A 1 142 ? 33.615 59.995 7.881 1.00 9.97 142 PHE A O 1
ATOM 1082 N N . THR A 1 143 ? 34.658 58.421 6.669 1.00 10.06 143 THR A N 1
ATOM 1083 C CA . THR A 1 143 ? 35.604 58.096 7.732 1.00 10.17 143 THR A CA 1
ATOM 1084 C C . THR A 1 143 ? 36.527 59.276 7.999 1.00 10.15 143 THR A C 1
ATOM 1085 O O . THR A 1 143 ? 36.735 59.672 9.146 1.00 10.19 143 THR A O 1
ATOM 1089 N N . ARG A 1 144 ? 37.081 59.834 6.930 1.00 10.21 144 ARG A N 1
ATOM 1090 C CA . ARG A 1 144 ? 37.987 60.962 7.057 1.00 10.23 144 ARG A CA 1
ATOM 1091 C C . ARG A 1 144 ? 37.288 62.119 7.767 1.00 9.88 144 ARG A C 1
ATOM 1092 O O . ARG A 1 144 ? 37.854 62.737 8.669 1.00 9.69 144 ARG A O 1
ATOM 1100 N N . ALA A 1 145 ? 36.051 62.398 7.372 1.00 9.47 145 ALA A N 1
ATOM 1101 C CA . ALA A 1 145 ? 35.283 63.473 7.986 1.00 9.11 145 ALA A CA 1
ATOM 1102 C C .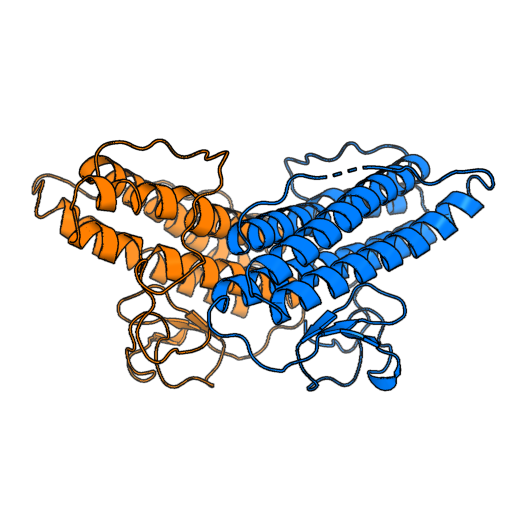 ALA A 1 145 ? 35.013 63.166 9.460 1.00 8.91 145 ALA A C 1
ATOM 1103 O O . ALA A 1 145 ? 35.239 64.008 10.330 1.00 8.95 145 ALA A O 1
ATOM 1105 N N . LYS A 1 146 ? 34.528 61.959 9.730 1.00 8.63 146 LYS A N 1
ATOM 1106 C CA . LYS A 1 146 ? 34.216 61.528 11.088 1.00 8.44 146 LYS A CA 1
ATOM 1107 C C . LYS A 1 146 ? 35.386 61.738 12.045 1.00 8.47 146 LYS A C 1
ATOM 1108 O O . LYS A 1 146 ? 35.203 62.234 13.157 1.00 8.30 146 LYS A O 1
ATOM 1114 N N . LEU A 1 147 ? 36.585 61.368 11.607 1.00 8.37 147 LEU A N 1
ATOM 1115 C CA . LEU A 1 147 ? 37.774 61.504 12.440 1.00 8.50 147 LEU A CA 1
ATOM 1116 C C . LEU A 1 147 ? 38.103 62.953 12.762 1.00 8.43 147 LEU A C 1
ATOM 1117 O O . LEU A 1 147 ? 38.525 63.266 13.871 1.00 8.49 147 LEU A O 1
ATOM 1122 N N . ALA A 1 148 ? 37.907 63.841 11.797 1.00 8.29 148 ALA A N 1
ATOM 1123 C CA . ALA A 1 148 ? 38.199 65.245 12.031 1.00 8.32 148 ALA A CA 1
ATOM 1124 C C . ALA A 1 148 ? 37.216 65.868 13.008 1.00 8.33 148 ALA A C 1
ATOM 1125 O O . ALA A 1 148 ? 37.600 66.712 13.817 1.00 8.29 148 ALA A O 1
ATOM 1127 N N . GLU A 1 149 ? 35.956 65.443 12.953 1.00 8.34 149 GLU A N 1
ATOM 1128 C CA . GLU A 1 149 ? 34.934 66.020 13.816 1.00 8.32 149 GLU A CA 1
ATOM 1129 C C . GLU A 1 149 ? 35.221 65.850 15.302 1.00 8.10 149 GLU A C 1
ATOM 1130 O O . GLU A 1 149 ? 34.987 66.770 16.086 1.00 8.03 149 GLU A O 1
ATOM 1136 N N . SER A 1 150 ? 35.723 64.689 15.705 1.00 8.02 150 SER A N 1
ATOM 1137 C CA . SER A 1 150 ? 36.017 64.509 17.118 1.00 7.98 150 SER A CA 1
ATOM 1138 C C . SER A 1 150 ? 37.219 65.368 17.516 1.00 7.94 150 SER A C 1
ATOM 1139 O O . SER A 1 150 ? 37.312 65.809 18.658 1.00 7.74 150 SER A O 1
ATOM 1142 N N . VAL A 1 151 ? 38.127 65.618 16.574 1.00 7.99 151 VAL A N 1
ATOM 1143 C CA . VAL A 1 151 ? 39.269 66.484 16.847 1.00 8.12 151 VAL A CA 1
ATOM 1144 C C . VAL A 1 151 ? 38.719 67.904 17.033 1.00 8.02 151 VAL A C 1
ATOM 1145 O O . VAL A 1 151 ? 39.144 68.628 17.929 1.00 8.11 151 VAL A O 1
ATOM 1149 N N . HIS A 1 152 ? 37.769 68.299 16.189 1.00 7.76 152 HIS A N 1
ATOM 1150 C CA . HIS A 1 152 ? 37.163 69.623 16.303 1.00 7.72 152 HIS A CA 1
ATOM 1151 C C . HIS A 1 152 ? 36.478 69.778 17.657 1.00 7.62 152 HIS A C 1
ATOM 1152 O O . HIS A 1 152 ? 36.564 70.833 18.288 1.00 7.61 152 HIS A O 1
ATOM 1159 N N . ALA A 1 153 ? 35.790 68.731 18.104 1.00 7.64 153 ALA A N 1
ATOM 1160 C CA . ALA A 1 153 ? 35.106 68.781 19.388 1.00 7.69 153 ALA A CA 1
ATOM 1161 C C . ALA A 1 153 ? 36.106 69.049 20.502 1.00 7.76 153 ALA A C 1
ATOM 1162 O O . ALA A 1 153 ? 35.866 69.890 21.369 1.00 7.70 153 ALA A O 1
ATOM 1164 N N . GLU A 1 154 ? 37.227 68.336 20.480 1.00 7.93 154 GLU A N 1
ATOM 1165 C CA . GLU A 1 154 ? 38.239 68.520 21.504 1.00 8.27 154 GLU A CA 1
ATOM 1166 C C . GLU A 1 154 ? 38.821 69.926 21.437 1.00 8.29 154 GLU A C 1
ATOM 1167 O O . GLU A 1 154 ? 39.034 70.555 22.468 1.00 8.24 154 GLU A O 1
ATOM 1173 N N . ARG A 1 155 ? 39.077 70.422 20.230 1.00 8.27 155 ARG A N 1
ATOM 1174 C CA . ARG A 1 155 ? 39.619 71.769 20.078 1.00 8.63 155 ARG A CA 1
ATOM 1175 C C . ARG A 1 155 ? 38.661 72.809 20.650 1.00 8.42 155 ARG A C 1
ATOM 1176 O O . ARG A 1 155 ? 39.091 73.765 21.291 1.00 8.25 155 ARG A O 1
ATOM 1184 N N . TYR A 1 156 ? 37.362 72.624 20.431 1.00 8.24 156 TYR A N 1
ATOM 1185 C CA . TYR A 1 156 ? 36.380 73.568 20.947 1.00 8.18 156 TYR A CA 1
ATOM 1186 C C . TYR A 1 156 ? 36.322 73.529 22.471 1.00 8.13 156 TYR A C 1
ATOM 1187 O O . TYR A 1 156 ? 36.222 74.569 23.117 1.00 7.99 156 TYR A O 1
ATOM 1196 N N . LEU A 1 157 ? 36.385 72.338 23.058 1.00 8.15 157 LEU A N 1
ATOM 1197 C CA . LEU A 1 157 ? 36.358 72.247 24.516 1.00 8.56 157 LEU A CA 1
ATOM 1198 C C . LEU A 1 157 ? 37.635 72.825 25.113 1.00 8.42 157 LEU A C 1
ATOM 1199 O O . LEU A 1 157 ? 37.594 73.470 26.158 1.00 8.42 157 LEU A O 1
ATOM 1204 N N . ALA A 1 158 ? 38.770 72.600 24.457 1.00 8.36 158 ALA A N 1
ATOM 1205 C CA . ALA A 1 158 ? 40.035 73.137 24.948 1.00 8.35 158 ALA A CA 1
ATOM 1206 C C . ALA A 1 158 ? 39.963 74.662 24.937 1.00 8.35 158 ALA A C 1
ATOM 1207 O O . ALA A 1 158 ? 40.396 75.318 25.881 1.00 8.42 158 ALA A O 1
ATOM 1209 N N . ALA A 1 159 ? 39.411 75.223 23.866 1.00 8.33 159 ALA A N 1
ATOM 1210 C CA . ALA A 1 159 ? 39.282 76.672 23.746 1.00 8.36 159 ALA A CA 1
ATOM 1211 C C . ALA A 1 159 ? 38.332 77.206 24.817 1.00 8.40 159 ALA A C 1
ATOM 1212 O O . ALA A 1 159 ? 38.556 78.272 25.389 1.00 8.48 159 ALA A O 1
ATOM 1214 N N . TYR A 1 160 ? 37.267 76.460 25.086 1.00 8.36 160 TYR A N 1
ATOM 1215 C CA . TYR A 1 160 ? 36.287 76.840 26.098 1.00 8.38 160 TYR A CA 1
ATOM 1216 C C . TYR A 1 160 ? 36.955 76.875 27.475 1.00 8.64 160 TYR A C 1
ATOM 1217 O O . TYR A 1 160 ? 36.783 77.827 28.235 1.00 8.66 160 TYR A O 1
ATOM 1226 N N . ASN A 1 161 ? 37.729 75.844 27.794 1.00 8.85 161 ASN A N 1
ATOM 1227 C CA . ASN A 1 161 ? 38.392 75.796 29.089 1.00 9.41 161 ASN A CA 1
ATOM 1228 C C . ASN A 1 161 ? 39.414 76.905 29.281 1.00 9.86 161 ASN A C 1
ATOM 1229 O O . ASN A 1 161 ? 39.636 77.354 30.408 1.00 9.93 161 ASN A O 1
ATOM 1234 N N . ASP A 1 162 ? 40.022 77.357 28.188 1.00 10.23 162 ASP A N 1
ATOM 1235 C CA . ASP A 1 162 ? 41.014 78.426 28.256 1.00 10.69 162 ASP A CA 1
ATOM 1236 C C . ASP A 1 162 ? 40.507 79.693 27.591 1.00 10.87 162 ASP A C 1
ATOM 1237 O O . ASP A 1 162 ? 41.290 80.472 27.056 1.00 10.89 162 ASP A O 1
ATOM 1242 N N . ILE A 1 163 ? 39.200 79.913 27.643 1.00 11.06 163 ILE A N 1
ATOM 1243 C CA . ILE A 1 163 ? 38.616 81.080 26.998 1.00 11.50 163 ILE A CA 1
ATOM 1244 C C . ILE A 1 163 ? 39.229 82.400 27.455 1.00 11.71 163 ILE A C 1
ATOM 1245 O O . ILE A 1 163 ? 39.305 83.351 26.680 1.00 11.75 163 ILE A O 1
ATOM 1250 N N . ASP A 1 164 ? 39.680 82.453 28.703 1.00 11.80 164 ASP A N 1
ATOM 1251 C CA . ASP A 1 164 ? 40.278 83.672 29.233 1.00 12.15 164 ASP A CA 1
ATOM 1252 C C . ASP A 1 164 ? 41.795 83.587 29.313 1.00 12.37 164 ASP A C 1
ATOM 1253 O O . ASP A 1 164 ? 42.448 84.447 29.907 1.00 12.63 164 ASP A O 1
ATOM 1258 N N . ALA A 1 165 ? 42.350 82.551 28.696 1.00 12.47 165 ALA A N 1
ATOM 1259 C CA . ALA A 1 165 ? 43.791 82.343 28.680 1.00 12.71 165 ALA A CA 1
ATOM 1260 C C . ALA A 1 165 ? 44.268 82.010 27.270 1.00 12.79 165 ALA A C 1
ATOM 1261 O O . ALA A 1 165 ? 44.800 80.931 27.019 1.00 12.81 165 ALA A O 1
ATOM 1263 N N . PRO A 1 166 ? 44.074 82.936 26.322 1.00 13.02 166 PRO A N 1
ATOM 1264 C CA . PRO A 1 166 ? 44.508 82.692 24.945 1.00 13.30 166 PRO A CA 1
ATOM 1265 C C . PRO A 1 166 ? 46.023 82.800 24.828 1.00 13.54 166 PRO A C 1
ATOM 1266 O O . PRO A 1 166 ? 46.692 83.282 25.743 1.00 13.63 166 PRO A O 1
ATOM 1270 N N . ASP A 1 167 ? 46.562 82.339 23.707 1.00 13.74 167 ASP A N 1
ATOM 1271 C CA . ASP A 1 167 ? 47.995 82.427 23.466 1.00 14.00 167 ASP A CA 1
ATOM 1272 C C . ASP A 1 167 ? 48.218 82.805 22.009 1.00 14.20 167 ASP A C 1
ATOM 1273 O O . ASP A 1 167 ? 47.273 83.195 21.320 1.00 14.27 167 ASP A O 1
ATOM 1278 N N . ASP A 1 168 ? 49.456 82.704 21.535 1.00 14.54 168 ASP A N 1
ATOM 1279 C CA . ASP A 1 168 ? 49.751 83.083 20.158 1.00 14.91 168 ASP A CA 1
ATOM 1280 C C . ASP A 1 168 ? 49.875 81.903 19.197 1.00 14.90 168 ASP A C 1
ATOM 1281 O O . ASP A 1 168 ? 50.379 82.047 18.083 1.00 15.04 168 ASP A O 1
ATOM 1286 N N . ASP A 1 169 ? 49.396 80.739 19.619 1.00 14.84 169 ASP A N 1
ATOM 1287 C CA . ASP A 1 169 ? 49.450 79.559 18.769 1.00 14.92 169 ASP A CA 1
ATOM 1288 C C . ASP A 1 169 ? 48.576 79.721 17.537 1.00 14.85 169 ASP A C 1
ATOM 1289 O O . ASP A 1 169 ? 47.481 80.278 17.601 1.00 14.85 169 ASP A O 1
ATOM 1294 N N . LYS A 1 170 ? 49.069 79.223 16.411 1.00 14.79 170 LYS A N 1
ATOM 1295 C CA . LYS A 1 170 ? 48.309 79.263 15.173 1.00 14.71 170 LYS A CA 1
ATOM 1296 C C . LYS A 1 170 ? 47.594 77.923 15.086 1.00 14.28 170 LYS A C 1
ATOM 1297 O O . LYS A 1 170 ? 48.020 76.950 15.707 1.00 14.30 170 LYS A O 1
ATOM 1303 N N . PHE A 1 171 ? 46.498 77.879 14.338 1.00 13.76 171 PHE A N 1
ATOM 1304 C CA . PHE A 1 171 ? 45.779 76.629 14.145 1.00 13.36 171 PHE A CA 1
ATOM 1305 C C . PHE A 1 171 ? 46.121 76.170 12.739 1.00 13.27 171 PHE A C 1
ATOM 1306 O O . PHE A 1 171 ? 45.840 76.864 11.762 1.00 13.55 171 PHE A O 1
ATOM 1314 N N . HIS A 1 172 ? 46.743 75.004 12.644 1.00 13.14 172 HIS A N 1
ATOM 1315 C CA . HIS A 1 172 ? 47.147 74.470 11.354 1.00 13.04 172 HIS A CA 1
ATOM 1316 C C . HIS A 1 172 ? 46.117 73.488 10.827 1.00 12.83 172 HIS A C 1
ATOM 1317 O O . HIS A 1 172 ? 45.772 72.516 11.496 1.00 12.81 172 HIS A O 1
ATOM 1324 N N . LEU A 1 173 ? 45.622 73.764 9.626 1.00 12.52 173 LEU A N 1
ATOM 1325 C CA . LEU A 1 173 ? 44.623 72.920 8.989 1.00 12.35 173 LEU A CA 1
ATOM 1326 C C . LEU A 1 173 ? 45.248 72.083 7.887 1.00 12.42 173 LEU A C 1
ATOM 1327 O O . LEU A 1 173 ? 45.998 72.592 7.055 1.00 12.42 173 LEU A O 1
ATOM 1332 N N . CYS A 1 174 ? 44.927 70.794 7.885 1.00 12.39 174 CYS A N 1
ATOM 1333 C CA . CYS A 1 174 ? 45.445 69.876 6.882 1.00 12.63 174 CYS A CA 1
ATOM 1334 C C . CYS A 1 174 ? 44.917 70.272 5.505 1.00 12.97 174 CYS A C 1
ATOM 1335 O O . CYS A 1 174 ? 43.816 70.801 5.381 1.00 13.14 174 CYS A O 1
ATOM 1338 N N . PRO A 1 175 ? 45.705 70.030 4.448 1.00 13.26 175 PRO A N 1
ATOM 1339 C CA . PRO A 1 175 ? 45.261 70.386 3.099 1.00 13.50 175 PRO A CA 1
ATOM 1340 C C . PRO A 1 175 ? 44.149 69.510 2.524 1.00 13.66 175 PRO A C 1
ATOM 1341 O O . PRO A 1 175 ? 43.346 69.979 1.717 1.00 13.99 175 PRO A O 1
ATOM 1345 N N . ILE A 1 176 ? 44.084 68.248 2.945 1.00 13.71 176 ILE A N 1
ATOM 1346 C CA . ILE A 1 176 ? 43.078 67.345 2.395 1.00 13.63 176 ILE A CA 1
ATOM 1347 C C . ILE A 1 176 ? 42.058 66.746 3.360 1.00 13.52 176 ILE A C 1
ATOM 1348 O O . ILE A 1 176 ? 41.162 66.010 2.940 1.00 13.71 176 ILE A O 1
ATOM 1353 N N . CYS A 1 177 ? 42.192 67.030 4.649 1.00 13.19 177 CYS A N 1
ATOM 1354 C CA . CYS A 1 177 ? 41.212 66.542 5.607 1.00 12.86 177 CYS A CA 1
ATOM 1355 C C . CYS A 1 177 ? 40.964 67.642 6.629 1.00 12.63 177 CYS A C 1
ATOM 1356 O O . CYS A 1 177 ? 41.617 68.689 6.592 1.00 12.79 177 CYS A O 1
ATOM 1359 N N . GLY A 1 178 ? 40.017 67.415 7.528 1.00 12.42 178 GLY A N 1
ATOM 1360 C CA . GLY A 1 178 ? 39.677 68.436 8.501 1.00 11.86 178 GLY A CA 1
ATOM 1361 C C . GLY A 1 178 ? 40.533 68.542 9.743 1.00 11.57 178 GLY A C 1
ATOM 1362 O O . GLY A 1 178 ? 40.209 69.306 10.648 1.00 11.52 178 GLY A O 1
ATOM 1363 N N . TYR A 1 179 ? 41.630 67.799 9.802 1.00 11.34 179 TYR A N 1
ATOM 1364 C CA . TYR A 1 179 ? 42.475 67.852 10.983 1.00 11.26 179 TYR A CA 1
ATOM 1365 C C . TYR A 1 179 ? 43.018 69.247 11.272 1.00 11.19 179 TYR A C 1
ATOM 1366 O O . TYR A 1 179 ? 43.514 69.931 10.375 1.00 11.09 179 TYR A O 1
ATOM 1375 N N . ILE A 1 180 ? 42.924 69.655 12.535 1.00 11.14 180 ILE A N 1
ATOM 1376 C CA . ILE A 1 180 ? 43.427 70.953 12.970 1.00 11.31 180 ILE A CA 1
ATOM 1377 C C . ILE A 1 180 ? 44.350 70.743 14.157 1.00 11.53 180 ILE A C 1
ATOM 1378 O O . ILE A 1 180 ? 44.007 70.040 15.110 1.00 11.39 180 ILE A O 1
ATOM 1383 N N . HIS A 1 181 ? 45.532 71.342 14.092 1.00 11.90 181 HIS A N 1
ATOM 1384 C CA . HIS A 1 181 ? 46.480 71.232 15.185 1.00 12.42 181 HIS A CA 1
ATOM 1385 C C . HIS A 1 181 ? 46.731 72.620 15.747 1.00 12.69 181 HIS A C 1
ATOM 1386 O O . HIS A 1 181 ? 46.878 73.579 14.996 1.00 12.78 181 HIS A O 1
ATOM 1393 N N . LYS A 1 182 ? 46.761 72.725 17.070 1.00 13.06 182 LYS A N 1
ATOM 1394 C CA . LYS A 1 182 ? 47.025 73.999 17.718 1.00 13.57 182 LYS A CA 1
ATOM 1395 C C . LYS A 1 182 ? 48.498 74.022 18.094 1.00 14.14 182 LYS A C 1
ATOM 1396 O O . LYS A 1 182 ? 48.957 73.202 18.884 1.00 14.23 182 LYS A O 1
ATOM 1402 N N . GLY A 1 183 ? 49.242 74.957 17.521 1.00 14.76 183 GLY A N 1
ATOM 1403 C CA . GLY A 1 183 ? 50.656 75.028 17.837 1.00 15.63 183 GLY A CA 1
ATOM 1404 C C . GLY A 1 183 ? 51.511 74.403 16.754 1.00 16.19 183 GLY A C 1
ATOM 1405 O O . GLY A 1 183 ? 50.993 73.831 15.795 1.00 16.21 183 GLY A O 1
ATOM 1406 N N A GLU A 1 184 ? 52.827 74.498 16.903 0.50 16.56 184 GLU A N 1
ATOM 1407 N N B GLU A 1 184 ? 52.826 74.500 16.927 0.50 16.45 184 GLU A N 1
ATOM 1408 C CA A GLU A 1 184 ? 53.737 73.947 15.906 0.50 16.93 184 GLU A CA 1
ATOM 1409 C CA B GLU A 1 184 ? 53.788 73.975 15.963 0.50 16.70 184 GLU A CA 1
ATOM 1410 C C A GLU A 1 184 ? 54.461 72.680 16.355 0.50 17.04 184 GLU A C 1
ATOM 1411 C C B GLU A 1 184 ? 54.246 72.548 16.253 0.50 16.81 184 GLU A C 1
ATOM 1412 O O A GLU A 1 184 ? 55.500 72.327 15.797 0.50 17.13 184 GLU A O 1
ATOM 1413 O O B GLU A 1 184 ? 54.807 71.883 15.382 0.50 16.88 184 GLU A O 1
ATOM 1424 N N A ASP A 1 185 ? 53.915 71.992 17.354 0.50 17.11 185 ASP A N 1
ATOM 1425 N N B ASP A 1 185 ? 54.009 72.088 17.476 0.25 16.90 185 ASP A N 1
ATOM 1426 C CA A ASP A 1 185 ? 54.534 70.766 17.850 0.50 17.20 185 ASP A CA 1
ATOM 1427 C CA B ASP A 1 185 ? 54.436 70.758 17.898 0.25 17.01 185 ASP A CA 1
ATOM 1428 C C A ASP A 1 185 ? 53.903 69.517 17.242 0.50 17.15 185 ASP A C 1
ATOM 1429 C C B ASP A 1 185 ? 53.785 69.558 17.211 0.25 17.03 185 ASP A C 1
ATOM 1430 O O A ASP A 1 185 ? 53.233 68.744 17.926 0.50 17.18 185 ASP A O 1
ATOM 1431 O O B ASP A 1 185 ? 52.985 68.848 17.821 0.25 17.08 185 ASP A O 1
ATOM 1440 N N . PHE A 1 186 ? 54.133 69.328 15.947 1.00 17.11 186 PHE A N 1
ATOM 1441 C CA . PHE A 1 186 ? 53.605 68.180 15.213 1.00 17.00 186 PHE A CA 1
ATOM 1442 C C . PHE A 1 186 ? 54.356 68.031 13.893 1.00 16.98 186 PHE A C 1
ATOM 1443 O O . PHE A 1 186 ? 54.853 69.012 13.340 1.00 17.05 186 PHE A O 1
ATOM 1451 N N . GLU A 1 187 ? 54.448 66.801 13.401 1.00 16.85 187 GLU A N 1
ATOM 1452 C CA . GLU A 1 187 ? 55.164 66.533 12.160 1.00 16.61 187 GLU A CA 1
ATOM 1453 C C . GLU A 1 187 ? 54.240 66.238 10.987 1.00 16.34 187 GLU A C 1
ATOM 1454 O O . GLU A 1 187 ? 54.526 66.611 9.851 1.00 16.46 187 GLU A O 1
ATOM 1456 N N . LYS A 1 188 ? 53.127 65.567 11.260 1.00 16.03 188 LYS A N 1
ATOM 1457 C CA . LYS A 1 188 ? 52.193 65.235 10.199 1.00 15.58 188 LYS A CA 1
ATOM 1458 C C . LYS A 1 188 ? 50.779 65.038 10.722 1.00 15.07 188 LYS A C 1
ATOM 1459 O O . LYS A 1 188 ? 50.550 64.961 11.927 1.00 15.12 188 LYS A O 1
ATOM 1465 N N . CYS A 1 189 ? 49.837 64.958 9.792 1.00 14.43 189 CYS A N 1
ATOM 1466 C CA . CYS A 1 189 ? 48.434 64.765 10.122 1.00 13.84 189 CYS A CA 1
ATOM 1467 C C . CYS A 1 189 ? 48.192 63.334 10.611 1.00 13.72 189 CYS A C 1
ATOM 1468 O O . CYS A 1 189 ? 48.573 62.371 9.949 1.00 13.70 189 CYS A O 1
ATOM 1471 N N . PRO A 1 190 ? 47.555 63.177 11.781 1.00 13.62 190 PRO A N 1
ATOM 1472 C CA . PRO A 1 190 ? 47.288 61.837 12.311 1.00 13.64 190 PRO A CA 1
ATOM 1473 C C . PRO A 1 190 ? 46.153 61.119 11.586 1.00 13.71 190 PRO A C 1
ATOM 1474 O O . PRO A 1 190 ? 45.956 59.918 11.766 1.00 13.79 190 PRO A O 1
ATOM 1478 N N . ILE A 1 191 ? 45.412 61.856 10.765 1.00 13.73 191 ILE A N 1
ATOM 1479 C CA . ILE A 1 191 ? 44.302 61.273 10.022 1.00 13.92 191 ILE A CA 1
ATOM 1480 C C . ILE A 1 191 ? 44.708 60.805 8.625 1.00 14.13 191 ILE A C 1
ATOM 1481 O O . ILE A 1 191 ? 44.351 59.700 8.216 1.00 14.27 191 ILE A O 1
ATOM 1486 N N . CYS A 1 192 ? 45.458 61.630 7.897 1.00 14.34 192 CYS A N 1
ATOM 1487 C CA . CYS A 1 192 ? 45.865 61.262 6.543 1.00 14.63 192 CYS A CA 1
ATOM 1488 C C . CYS A 1 192 ? 47.375 61.239 6.316 1.00 14.99 192 CYS A C 1
ATOM 1489 O O . CYS A 1 192 ? 47.833 60.933 5.215 1.00 15.08 192 CYS A O 1
ATOM 1492 N N . PHE A 1 193 ? 48.140 61.578 7.350 1.00 15.39 193 PHE A N 1
ATOM 1493 C CA . PHE A 1 193 ? 49.602 61.576 7.283 1.00 15.81 193 PHE A CA 1
ATOM 1494 C C . PHE A 1 193 ? 50.272 62.690 6.478 1.00 16.00 193 PHE A C 1
ATOM 1495 O O . PHE A 1 193 ? 51.488 62.667 6.290 1.00 16.07 193 PHE A O 1
ATOM 1503 N N . ARG A 1 194 ? 49.502 63.663 6.003 1.00 16.21 194 ARG A N 1
ATOM 1504 C CA . ARG A 1 194 ? 50.092 64.771 5.254 1.00 16.52 194 ARG A CA 1
ATOM 1505 C C . ARG A 1 194 ? 51.096 65.502 6.146 1.00 16.77 194 ARG A C 1
ATOM 1506 O O . ARG A 1 194 ? 50.821 65.769 7.314 1.00 16.69 194 ARG A O 1
ATOM 1514 N N . PRO A 1 195 ? 52.284 65.824 5.608 1.00 17.00 195 PRO A N 1
ATOM 1515 C CA . PRO A 1 195 ? 53.310 66.525 6.385 1.00 17.20 195 PRO A CA 1
ATOM 1516 C C . PRO A 1 195 ? 52.894 67.939 6.791 1.00 17.33 195 PRO A C 1
ATOM 1517 O O . PRO A 1 195 ? 52.130 68.599 6.086 1.00 17.30 195 PRO A O 1
ATOM 1521 N N . LYS A 1 196 ? 53.415 68.397 7.924 1.00 17.59 196 LYS A N 1
ATOM 1522 C CA . LYS A 1 196 ? 53.111 69.727 8.442 1.00 17.89 196 LYS A CA 1
ATOM 1523 C C . LYS A 1 196 ? 53.320 70.838 7.413 1.00 17.97 196 LYS A C 1
ATOM 1524 O O . LYS A 1 196 ? 52.578 71.820 7.389 1.00 17.94 196 LYS A O 1
ATOM 1530 N N . ASP A 1 197 ? 54.325 70.676 6.560 1.00 18.13 197 ASP A N 1
ATOM 1531 C CA . ASP A 1 197 ? 54.643 71.677 5.545 1.00 18.25 197 ASP A CA 1
ATOM 1532 C C . ASP A 1 197 ? 53.519 71.954 4.550 1.00 17.99 197 ASP A C 1
ATOM 1533 O O . ASP A 1 197 ? 53.548 72.964 3.846 1.00 18.20 197 ASP A O 1
ATOM 1538 N N . THR A 1 198 ? 52.534 71.063 4.482 1.00 17.60 198 THR A N 1
ATOM 1539 C CA . THR A 1 198 ? 51.426 71.231 3.545 1.00 17.17 198 THR A CA 1
ATOM 1540 C C . THR A 1 198 ? 50.195 71.867 4.184 1.00 16.74 198 THR A C 1
ATOM 1541 O O . THR A 1 198 ? 49.213 72.154 3.501 1.00 16.57 198 THR A O 1
ATOM 1545 N N . PHE A 1 199 ? 50.257 72.083 5.494 1.00 16.29 199 PHE A N 1
ATOM 1546 C CA . PHE A 1 199 ? 49.151 72.683 6.235 1.00 15.92 199 PHE A CA 1
ATOM 1547 C C . PHE A 1 199 ? 49.044 74.185 6.005 1.00 15.84 199 PHE A C 1
ATOM 1548 O O . PHE A 1 199 ? 49.996 74.827 5.562 1.00 16.02 199 PHE A O 1
ATOM 1556 N N . THR A 1 200 ? 47.872 74.735 6.304 1.00 15.58 200 THR A N 1
ATOM 1557 C CA . THR A 1 200 ? 47.636 76.168 6.188 1.00 15.42 200 THR A CA 1
ATOM 1558 C C . THR A 1 200 ? 47.387 76.675 7.605 1.00 15.27 200 THR A C 1
ATOM 1559 O O . THR A 1 200 ? 46.606 76.088 8.358 1.00 15.11 200 THR A O 1
ATOM 1563 N N . ALA A 1 201 ? 48.065 77.756 7.967 1.00 15.10 201 ALA A N 1
ATOM 1564 C CA . ALA A 1 201 ? 47.936 78.329 9.300 1.00 14.99 201 ALA A CA 1
ATOM 1565 C C . ALA A 1 201 ? 46.799 79.334 9.414 1.00 14.89 201 ALA A C 1
ATOM 1566 O O . ALA A 1 201 ? 46.564 80.140 8.509 1.00 15.10 201 ALA A O 1
ATOM 1568 N N . TYR A 1 202 ? 46.092 79.272 10.538 1.00 14.66 202 TYR A N 1
ATOM 1569 C CA . TYR A 1 202 ? 44.989 80.182 10.805 1.00 14.63 202 TYR A CA 1
ATOM 1570 C C . TYR A 1 202 ? 45.221 80.927 12.107 1.00 14.69 202 TYR A C 1
ATOM 1571 O O . TYR A 1 202 ? 45.773 80.320 13.048 1.00 14.64 202 TYR A O 1
ATOM 1581 N N . MET B 1 1 ? 43.680 72.941 30.745 1.00 14.59 1 MET B N 1
ATOM 1582 C CA . MET B 1 1 ? 43.259 74.253 31.310 1.00 14.46 1 MET B CA 1
ATOM 1583 C C . MET B 1 1 ? 44.460 74.966 31.914 1.00 14.68 1 MET B C 1
ATOM 1584 O O . MET B 1 1 ? 45.113 74.447 32.819 1.00 14.83 1 MET B O 1
ATOM 1589 N N . LYS B 1 2 ? 44.739 76.162 31.411 1.00 14.88 2 LYS B N 1
ATOM 1590 C CA . LYS B 1 2 ? 45.870 76.945 31.883 1.00 15.09 2 LYS B CA 1
ATOM 1591 C C . LYS B 1 2 ? 45.646 77.597 33.237 1.00 15.10 2 LYS B C 1
ATOM 1592 O O . LYS B 1 2 ? 44.524 77.966 33.593 1.00 14.88 2 LYS B O 1
ATOM 1598 N N . VAL B 1 3 ? 46.734 77.746 33.982 1.00 15.24 3 VAL B N 1
ATOM 1599 C CA . VAL B 1 3 ? 46.693 78.392 35.281 1.00 15.51 3 VAL B CA 1
ATOM 1600 C C . VAL B 1 3 ? 46.714 79.894 35.027 1.00 15.66 3 VAL B C 1
ATOM 1601 O O . VAL B 1 3 ? 47.560 80.390 34.283 1.00 15.88 3 VAL B O 1
ATOM 1605 N N . ARG B 1 4 ? 45.771 80.611 35.626 1.00 15.82 4 ARG B N 1
ATOM 1606 C CA . ARG B 1 4 ? 45.701 82.058 35.469 1.00 16.04 4 ARG B CA 1
ATOM 1607 C C . ARG B 1 4 ? 46.276 82.715 36.720 1.00 16.08 4 ARG B C 1
ATOM 1608 O O . ARG B 1 4 ? 46.602 82.033 37.694 1.00 16.03 4 ARG B O 1
ATOM 1616 N N . ALA B 1 5 ? 46.402 84.038 36.690 1.00 16.21 5 ALA B N 1
ATOM 1617 C CA . ALA B 1 5 ? 46.946 84.781 37.822 1.00 16.43 5 ALA B CA 1
ATOM 1618 C C . ALA B 1 5 ? 46.115 84.564 39.079 1.00 16.54 5 ALA B C 1
ATOM 1619 O O . ALA B 1 5 ? 46.643 84.545 40.191 1.00 16.62 5 ALA B O 1
ATOM 1621 N N . GLN B 1 6 ? 44.808 84.414 38.901 1.00 16.66 6 GLN B N 1
ATOM 1622 C CA . GLN B 1 6 ? 43.914 84.180 40.025 1.00 16.84 6 GLN B CA 1
ATOM 1623 C C . GLN B 1 6 ? 42.970 83.048 39.665 1.00 16.59 6 GLN B C 1
ATOM 1624 O O . GLN B 1 6 ? 42.806 82.717 38.490 1.00 16.61 6 GLN B O 1
ATOM 1630 N N . VAL B 1 7 ? 42.360 82.440 40.675 1.00 16.32 7 VAL B N 1
ATOM 1631 C CA . VAL B 1 7 ? 41.438 81.347 40.426 1.00 16.04 7 VAL B CA 1
ATOM 1632 C C . VAL B 1 7 ? 40.218 81.871 39.681 1.00 15.71 7 VAL B C 1
ATOM 1633 O O . VAL B 1 7 ? 39.727 82.966 39.954 1.00 15.54 7 VAL B O 1
ATOM 1637 N N . PRO B 1 8 ? 39.723 81.098 38.710 1.00 15.41 8 PRO B N 1
ATOM 1638 C CA . PRO B 1 8 ? 38.555 81.507 37.931 1.00 15.28 8 PRO B CA 1
ATOM 1639 C C . PRO B 1 8 ? 37.268 81.556 38.746 1.00 15.19 8 PRO B C 1
ATOM 1640 O O . PRO B 1 8 ? 36.980 80.659 39.539 1.00 15.14 8 PRO B O 1
ATOM 1644 N N . THR B 1 9 ? 36.508 82.626 38.549 1.00 15.08 9 THR B N 1
ATOM 1645 C CA . THR B 1 9 ? 35.241 82.818 39.241 1.00 15.23 9 THR B CA 1
ATOM 1646 C C . THR B 1 9 ? 34.283 83.445 38.249 1.00 15.16 9 THR B C 1
ATOM 1647 O O . THR B 1 9 ? 34.685 83.866 37.165 1.00 14.98 9 THR B O 1
ATOM 1651 N N A VAL B 1 10 ? 33.018 83.556 38.630 0.50 15.25 10 VAL B N 1
ATOM 1652 N N B VAL B 1 10 ? 33.006 83.470 38.614 0.50 15.24 10 VAL B N 1
ATOM 1653 C CA A VAL B 1 10 ? 32.042 84.173 37.748 0.50 15.39 10 VAL B CA 1
ATOM 1654 C CA B VAL B 1 10 ? 31.971 84.023 37.754 0.50 15.37 10 VAL B CA 1
ATOM 1655 C C A VAL B 1 10 ? 32.391 85.656 37.580 0.50 15.38 10 VAL B C 1
ATOM 1656 C C B VAL B 1 10 ? 32.136 85.532 37.599 0.50 15.40 10 VAL B C 1
ATOM 1657 O O A VAL B 1 10 ? 31.958 86.300 36.626 0.50 15.48 10 VAL B O 1
ATOM 1658 O O B VAL B 1 10 ? 31.375 86.180 36.881 0.50 15.54 10 VAL B O 1
ATOM 1665 N N A LYS B 1 11 ? 33.190 86.182 38.506 0.50 15.41 11 LYS B N 1
ATOM 1666 N N B LYS B 1 11 ? 33.138 86.083 38.275 0.50 15.44 11 LYS B N 1
ATOM 1667 C CA A LYS B 1 11 ? 33.594 87.588 38.482 0.50 15.39 11 LYS B CA 1
ATOM 1668 C CA B LYS B 1 11 ? 33.411 87.513 38.218 0.50 15.40 11 LYS B CA 1
ATOM 1669 C C A LYS B 1 11 ? 34.781 87.909 37.571 0.50 15.22 11 LYS B C 1
ATOM 1670 C C B LYS B 1 11 ? 34.549 87.831 37.253 0.50 15.23 11 LYS B C 1
ATOM 1671 O O A LYS B 1 11 ? 35.075 89.078 37.322 0.50 15.25 11 LYS B O 1
ATOM 1672 O O B LYS B 1 11 ? 34.594 88.916 36.672 0.50 15.30 11 LYS B O 1
ATOM 1683 N N . ASN B 1 12 ? 35.466 86.883 37.080 1.00 14.96 12 ASN B N 1
ATOM 1684 C CA . ASN B 1 12 ? 36.615 87.096 36.201 1.00 14.51 12 ASN B CA 1
ATOM 1685 C C . ASN B 1 12 ? 36.717 86.142 35.017 1.00 14.17 12 ASN B C 1
ATOM 1686 O O . ASN B 1 12 ? 37.704 86.174 34.281 1.00 14.29 12 ASN B O 1
ATOM 1691 N N . ALA B 1 13 ? 35.713 85.293 34.834 1.00 13.63 13 ALA B N 1
ATOM 1692 C CA . ALA B 1 13 ? 35.730 84.330 33.735 1.00 13.19 13 ALA B CA 1
ATOM 1693 C C . ALA B 1 13 ? 34.582 84.596 32.774 1.00 12.92 13 ALA B C 1
ATOM 1694 O O . ALA B 1 13 ? 33.554 85.145 33.164 1.00 13.13 13 ALA B O 1
ATOM 1696 N N . THR B 1 14 ? 34.748 84.189 31.519 1.00 12.49 14 THR B N 1
ATOM 1697 C CA . THR B 1 14 ? 33.713 84.427 30.520 1.00 12.17 14 THR B CA 1
ATOM 1698 C C . THR B 1 14 ? 33.072 83.186 29.900 1.00 11.81 14 THR B C 1
ATOM 1699 O O . THR B 1 14 ? 32.479 83.259 28.826 1.00 11.72 14 THR B O 1
ATOM 1703 N N . ASN B 1 15 ? 33.185 82.047 30.574 1.00 11.32 15 ASN B N 1
ATOM 1704 C CA . ASN B 1 15 ? 32.557 80.829 30.073 1.00 11.04 15 ASN B CA 1
ATOM 1705 C C . ASN B 1 15 ? 31.536 80.313 31.085 1.00 10.90 15 ASN B C 1
ATOM 1706 O O . ASN B 1 15 ? 31.366 79.109 31.267 1.00 10.86 15 ASN B O 1
ATOM 1711 N N . PHE B 1 16 ? 30.838 81.242 31.733 1.00 10.91 16 PHE B N 1
ATOM 1712 C CA . PHE B 1 16 ? 29.836 80.882 32.727 1.00 11.06 16 PHE B CA 1
ATOM 1713 C C . PHE B 1 16 ? 28.400 81.060 32.261 1.00 11.26 16 PHE B C 1
ATOM 1714 O O . PHE B 1 16 ? 27.467 80.948 33.053 1.00 11.30 16 PHE B O 1
ATOM 1722 N N . ASN B 1 17 ? 28.212 81.327 30.977 1.00 11.54 17 ASN B N 1
ATOM 1723 C CA . ASN B 1 17 ? 26.863 81.509 30.471 1.00 12.04 17 ASN B CA 1
ATOM 1724 C C . ASN B 1 17 ? 26.103 80.195 30.376 1.00 12.25 17 ASN B C 1
ATOM 1725 O O . ASN B 1 17 ? 26.689 79.128 30.177 1.00 12.19 17 ASN B O 1
ATOM 1730 N N . MET B 1 18 ? 24.789 80.283 30.551 1.00 12.66 18 MET B N 1
ATOM 1731 C CA . MET B 1 18 ? 23.914 79.123 30.469 1.00 13.09 18 MET B CA 1
ATOM 1732 C C . MET B 1 18 ? 23.302 79.108 29.075 1.00 13.39 18 MET B C 1
ATOM 1733 O O . MET B 1 18 ? 22.907 80.153 28.559 1.00 13.36 18 MET B O 1
ATOM 1738 N N . VAL B 1 19 ? 23.237 77.933 28.458 1.00 13.65 19 VAL B N 1
ATOM 1739 C CA . VAL B 1 19 ? 22.643 77.827 27.133 1.00 14.23 19 VAL B CA 1
ATOM 1740 C C . VAL B 1 19 ? 21.216 78.368 27.227 1.00 14.61 19 VAL B C 1
ATOM 1741 O O . VAL B 1 19 ? 20.480 78.038 28.160 1.00 14.53 19 VAL B O 1
ATOM 1745 N N . ALA B 1 20 ? 20.836 79.211 26.272 1.00 15.19 20 ALA B N 1
ATOM 1746 C CA . ALA B 1 20 ? 19.507 79.817 26.269 1.00 15.96 20 ALA B CA 1
ATOM 1747 C C . ALA B 1 20 ? 18.388 78.790 26.392 1.00 16.39 20 ALA B C 1
ATOM 1748 O O . ALA B 1 20 ? 17.450 78.974 27.170 1.00 16.50 20 ALA B O 1
ATOM 1750 N N A ASP B 1 21 ? 18.481 77.713 25.619 0.50 16.69 21 ASP B N 1
ATOM 1751 N N B ASP B 1 21 ? 18.495 77.712 25.621 0.50 16.68 21 ASP B N 1
ATOM 1752 C CA A ASP B 1 21 ? 17.468 76.665 25.661 0.50 17.07 21 ASP B CA 1
ATOM 1753 C CA B ASP B 1 21 ? 17.501 76.647 25.648 0.50 17.06 21 ASP B CA 1
ATOM 1754 C C A ASP B 1 21 ? 17.875 75.629 26.705 0.50 17.21 21 ASP B C 1
ATOM 1755 C C B ASP B 1 21 ? 17.906 75.628 26.707 0.50 17.20 21 ASP B C 1
ATOM 1756 O O A ASP B 1 21 ? 18.235 74.499 26.373 0.50 17.34 21 ASP B O 1
ATOM 1757 O O B ASP B 1 21 ? 18.296 74.503 26.387 0.50 17.32 21 ASP B O 1
ATOM 1766 N N . SER B 1 22 ? 17.816 76.032 27.969 1.00 17.28 22 SER B N 1
ATOM 1767 C CA . SER B 1 22 ? 18.183 75.167 29.083 1.00 17.50 22 SER B CA 1
ATOM 1768 C C . SER B 1 22 ? 17.183 74.061 29.386 1.00 17.86 22 SER B C 1
ATOM 1769 O O . SER B 1 22 ? 15.974 74.260 29.309 1.00 18.08 22 SER B O 1
ATOM 1772 N N . LYS B 1 23 ? 17.708 72.895 29.748 1.00 18.11 23 LYS B N 1
ATOM 1773 C CA . LYS B 1 23 ? 16.885 71.737 30.075 1.00 18.29 23 LYS B CA 1
ATOM 1774 C C . LYS B 1 23 ? 16.955 71.501 31.582 1.00 18.17 23 LYS B C 1
ATOM 1775 O O . LYS B 1 23 ? 16.747 70.384 32.060 1.00 18.42 23 LYS B O 1
ATOM 1781 N N . THR B 1 24 ? 17.237 72.563 32.329 1.00 17.87 24 THR B N 1
ATOM 1782 C CA . THR B 1 24 ? 17.366 72.456 33.776 1.00 17.51 24 THR B CA 1
ATOM 1783 C C . THR B 1 24 ? 16.262 73.142 34.574 1.00 17.29 24 THR B C 1
ATOM 1784 O O . THR B 1 24 ? 15.973 74.324 34.377 1.00 17.29 24 THR B O 1
ATOM 1788 N N . ALA B 1 25 ? 15.654 72.388 35.483 1.00 17.06 25 ALA B N 1
ATOM 1789 C CA . ALA B 1 25 ? 14.615 72.926 36.348 1.00 16.85 25 ALA B CA 1
ATOM 1790 C C . ALA B 1 25 ? 15.350 73.661 37.457 1.00 16.69 25 ALA B C 1
ATOM 1791 O O . ALA B 1 25 ? 16.217 73.089 38.118 1.00 16.71 25 ALA B O 1
ATOM 1793 N N . VAL B 1 26 ? 15.010 74.929 37.652 1.00 16.45 26 VAL B N 1
ATOM 1794 C CA . VAL B 1 26 ? 15.659 75.734 38.675 1.00 16.22 26 VAL B CA 1
ATOM 1795 C C . VAL B 1 26 ? 14.713 76.108 39.805 1.00 16.09 26 VAL B C 1
ATOM 1796 O O . VAL B 1 26 ? 13.683 76.743 39.583 1.00 16.30 26 VAL B O 1
ATOM 1800 N N . GLY B 1 27 ? 15.072 75.702 41.017 1.00 15.82 27 GLY B N 1
ATOM 1801 C CA . GLY B 1 27 ? 14.267 76.019 42.180 1.00 15.52 27 GLY B CA 1
ATOM 1802 C C . GLY B 1 27 ? 15.107 76.877 43.102 1.00 15.22 27 GLY B C 1
ATOM 1803 O O . GLY B 1 27 ? 15.965 77.628 42.638 1.00 15.25 27 GLY B O 1
ATOM 1804 N N . SER B 1 28 ? 14.860 76.784 44.402 1.00 15.06 28 SER B N 1
ATOM 1805 C CA . SER B 1 28 ? 15.639 77.555 45.360 1.00 14.79 28 SER B CA 1
ATOM 1806 C C . SER B 1 28 ? 17.049 76.978 45.336 1.00 14.50 28 SER B C 1
ATOM 1807 O O . SER B 1 28 ? 17.258 75.860 44.865 1.00 14.39 28 SER B O 1
ATOM 1810 N N . THR B 1 29 ? 18.017 77.730 45.842 1.00 14.16 29 THR B N 1
ATOM 1811 C CA . THR B 1 29 ? 19.384 77.228 45.854 1.00 13.91 29 THR B CA 1
ATOM 1812 C C . THR B 1 29 ? 19.470 75.925 46.644 1.00 13.84 29 THR B C 1
ATOM 1813 O O . THR B 1 29 ? 20.220 75.022 46.279 1.00 13.66 29 THR B O 1
ATOM 1817 N N . LEU B 1 30 ? 18.693 75.815 47.717 1.00 13.79 30 LEU B N 1
ATOM 1818 C CA . LEU B 1 30 ? 18.694 74.594 48.512 1.00 13.80 30 LEU B CA 1
ATOM 1819 C C . LEU B 1 30 ? 18.242 73.428 47.639 1.00 13.71 30 LEU B C 1
ATOM 1820 O O . LEU B 1 30 ? 18.851 72.358 47.652 1.00 13.49 30 LEU B O 1
ATOM 1825 N N . GLU B 1 31 ? 17.164 73.637 46.887 1.00 13.62 31 GLU B N 1
ATOM 1826 C CA . GLU B 1 31 ? 16.647 72.601 46.002 1.00 13.68 31 GLU B CA 1
ATOM 1827 C C . GLU B 1 31 ? 17.667 72.280 44.911 1.00 13.19 31 GLU B C 1
ATOM 1828 O O . GLU B 1 31 ? 17.850 71.118 44.549 1.00 13.19 31 GLU B O 1
ATOM 1834 N N . ASN B 1 32 ? 18.335 73.309 44.396 1.00 12.71 32 ASN B N 1
ATOM 1835 C CA . ASN B 1 32 ? 19.327 73.111 43.346 1.00 12.22 32 ASN B CA 1
ATOM 1836 C C . ASN B 1 32 ? 20.525 72.320 43.850 1.00 12.02 32 ASN B C 1
ATOM 1837 O O . ASN B 1 32 ? 21.068 71.480 43.133 1.00 11.91 32 ASN B O 1
ATOM 1842 N N . LEU B 1 33 ? 20.938 72.582 45.084 1.00 11.69 33 LEU B N 1
ATOM 1843 C CA . LEU B 1 33 ? 22.055 71.851 45.664 1.00 11.57 33 LEU B CA 1
ATOM 1844 C C . LEU B 1 33 ? 21.696 70.370 45.731 1.00 11.63 33 LEU B C 1
ATOM 1845 O O . LEU B 1 33 ? 22.512 69.508 45.403 1.00 11.64 33 LEU B O 1
ATOM 1850 N N . LYS B 1 34 ? 20.466 70.076 46.146 1.00 11.71 34 LYS B N 1
ATOM 1851 C CA . LYS B 1 34 ? 20.019 68.694 46.243 1.00 11.82 34 LYS B CA 1
ATOM 1852 C C . LYS B 1 34 ? 19.925 68.065 44.860 1.00 11.71 34 LYS B C 1
ATOM 1853 O O . LYS B 1 34 ? 20.244 66.889 44.683 1.00 11.80 34 LYS B O 1
ATOM 1859 N N . ALA B 1 35 ? 19.480 68.849 43.882 1.00 11.52 35 ALA B N 1
ATOM 1860 C CA . ALA B 1 35 ? 19.355 68.350 42.518 1.00 11.43 35 ALA B CA 1
ATOM 1861 C C . ALA B 1 35 ? 20.735 68.029 41.963 1.00 11.26 35 ALA B C 1
ATOM 1862 O O . ALA B 1 35 ? 20.922 67.025 41.275 1.00 11.32 35 ALA B O 1
ATOM 1864 N N . ALA B 1 36 ? 21.704 68.886 42.263 1.00 11.09 36 ALA B N 1
ATOM 1865 C CA . ALA B 1 36 ? 23.065 68.667 41.794 1.00 10.88 36 ALA B CA 1
ATOM 1866 C C . ALA B 1 36 ? 23.616 67.394 42.425 1.00 10.83 36 ALA B C 1
ATOM 1867 O O . ALA B 1 36 ? 24.232 66.576 41.748 1.00 10.78 36 ALA B O 1
ATOM 1869 N N . ILE B 1 37 ? 23.391 67.222 43.723 1.00 10.72 37 ILE B N 1
ATOM 1870 C CA . ILE B 1 37 ? 23.877 66.031 44.403 1.00 10.68 37 ILE B CA 1
ATOM 1871 C C . ILE B 1 37 ? 23.265 64.797 43.752 1.00 10.76 37 ILE B C 1
ATOM 1872 O O . ILE B 1 37 ? 23.956 63.809 43.513 1.00 10.67 37 ILE B O 1
ATOM 1877 N N . ALA B 1 38 ? 21.972 64.862 43.451 1.00 10.85 38 A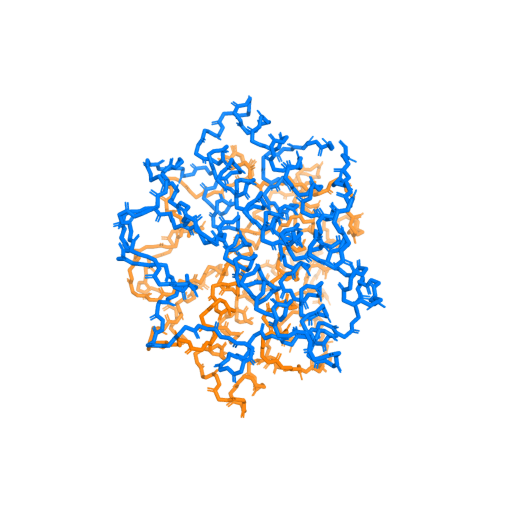LA B N 1
ATOM 1878 C CA . ALA B 1 38 ? 21.294 63.734 42.818 1.00 10.98 38 ALA B CA 1
ATOM 1879 C C . ALA B 1 38 ? 21.943 63.435 41.471 1.00 10.93 38 ALA B C 1
ATOM 1880 O O . ALA B 1 38 ? 22.245 62.283 41.157 1.00 11.15 38 ALA B O 1
ATOM 1882 N N . GLY B 1 39 ? 22.161 64.483 40.685 1.00 10.90 39 GLY B N 1
ATOM 1883 C CA . GLY B 1 39 ? 22.776 64.314 39.382 1.00 10.67 39 GLY B CA 1
ATOM 1884 C C . GLY B 1 39 ? 24.184 63.756 39.466 1.00 10.53 39 GLY B C 1
ATOM 1885 O O . GLY B 1 39 ? 24.558 62.880 38.687 1.00 10.73 39 GLY B O 1
ATOM 1886 N N . GLU B 1 40 ? 24.969 64.257 40.412 1.00 10.25 40 GLU B N 1
ATOM 1887 C CA . GLU B 1 40 ? 26.340 63.792 40.573 1.00 10.09 40 GLU B CA 1
ATOM 1888 C C . GLU B 1 40 ? 26.392 62.366 41.092 1.00 10.00 40 GLU B C 1
ATOM 1889 O O . GLU B 1 40 ? 27.325 61.626 40.793 1.00 9.86 40 GLU B O 1
ATOM 1895 N N . THR B 1 41 ? 25.386 61.980 41.869 1.00 10.08 41 THR B N 1
ATOM 1896 C CA . THR B 1 41 ? 25.329 60.627 42.391 1.00 10.16 41 THR B CA 1
ATOM 1897 C C . THR B 1 41 ? 25.116 59.702 41.196 1.00 10.12 41 THR B C 1
ATOM 1898 O O . THR B 1 41 ? 25.694 58.622 41.122 1.00 10.19 41 THR B O 1
ATOM 1902 N N . GLY B 1 42 ? 24.299 60.148 40.248 1.00 9.97 42 GLY B N 1
ATOM 1903 C CA . GLY B 1 42 ? 24.065 59.359 39.053 1.00 10.00 42 GLY B CA 1
ATOM 1904 C C . GLY B 1 42 ? 25.326 59.315 38.204 1.00 9.98 42 GLY B C 1
AT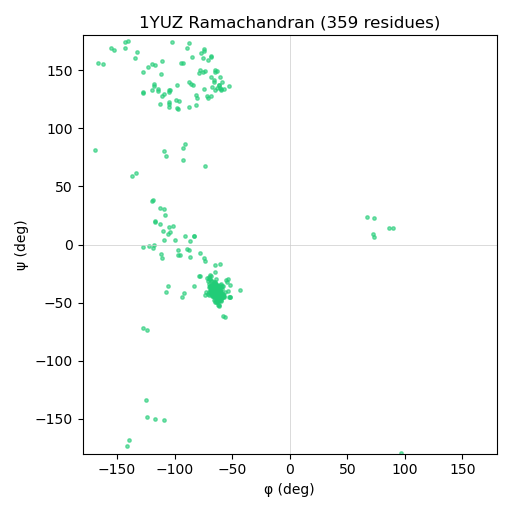OM 1905 O O . GLY B 1 42 ? 25.684 58.273 37.660 1.00 10.03 42 GLY B O 1
ATOM 1906 N N . ALA B 1 43 ? 26.008 60.452 38.088 1.00 9.88 43 ALA B N 1
ATOM 1907 C CA . ALA B 1 43 ? 27.238 60.526 37.306 1.00 9.85 43 ALA B CA 1
ATOM 1908 C C . ALA B 1 43 ? 28.295 59.593 37.883 1.00 9.81 43 ALA B C 1
ATOM 1909 O O . ALA B 1 43 ? 29.005 58.909 37.147 1.00 9.80 43 ALA B O 1
ATOM 1911 N N . HIS B 1 44 ? 28.404 59.569 39.206 1.00 9.92 44 HIS B N 1
ATOM 1912 C CA . HIS B 1 44 ? 29.383 58.709 39.849 1.00 10.20 44 HIS B CA 1
ATOM 1913 C C . HIS B 1 44 ? 29.096 57.253 39.524 1.00 10.22 44 HIS B C 1
ATOM 1914 O O . HIS B 1 44 ? 30.004 56.489 39.196 1.00 10.25 44 HIS B O 1
ATOM 1921 N N . ALA B 1 45 ? 27.829 56.868 39.617 1.00 10.18 45 ALA B N 1
ATOM 1922 C CA . ALA B 1 45 ? 27.443 55.496 39.321 1.00 10.13 45 ALA B CA 1
ATOM 1923 C C . ALA B 1 45 ? 27.729 55.174 37.858 1.00 10.08 45 ALA B C 1
ATOM 1924 O O . ALA B 1 45 ? 28.194 54.085 37.528 1.00 10.10 45 ALA B O 1
ATOM 1926 N N . LYS B 1 46 ? 27.460 56.128 36.978 1.00 10.01 46 LYS B N 1
ATOM 1927 C CA . LYS B 1 46 ? 27.698 55.915 35.560 1.00 9.95 46 LYS B CA 1
ATOM 1928 C C . LYS B 1 46 ? 29.181 55.732 35.247 1.00 9.68 46 LYS B C 1
ATOM 1929 O O . LYS B 1 46 ? 29.567 54.789 34.559 1.00 9.36 46 LYS B O 1
ATOM 1935 N N . TYR B 1 47 ? 30.014 56.631 35.758 1.00 9.32 47 TYR B N 1
ATOM 1936 C CA . TYR B 1 47 ? 31.445 56.558 35.508 1.00 9.19 47 TYR B CA 1
ATOM 1937 C C . TYR B 1 47 ? 32.073 55.324 36.123 1.00 9.19 47 TYR B C 1
ATOM 1938 O O . TYR B 1 47 ? 33.030 54.769 35.581 1.00 9.05 47 TYR B O 1
ATOM 1947 N N . THR B 1 48 ? 31.535 54.894 37.256 1.00 9.32 48 THR B N 1
ATOM 1948 C CA . THR B 1 48 ? 32.038 53.702 37.917 1.00 9.52 48 THR B CA 1
ATOM 1949 C C . THR B 1 48 ? 31.730 52.494 37.029 1.00 9.53 48 THR B C 1
ATOM 1950 O O . THR B 1 48 ? 32.572 51.612 36.849 1.00 9.67 48 THR B O 1
ATOM 1954 N N . ALA B 1 49 ? 30.530 52.464 36.457 1.00 9.57 49 ALA B N 1
ATOM 1955 C CA . ALA B 1 49 ? 30.161 51.367 35.570 1.00 9.68 49 ALA B CA 1
ATOM 1956 C C . ALA B 1 49 ? 31.007 51.446 34.293 1.00 9.78 49 ALA B C 1
ATOM 1957 O O . ALA B 1 49 ? 31.475 50.428 33.782 1.00 9.96 49 ALA B O 1
ATOM 1959 N N . PHE B 1 50 ? 31.202 52.657 33.779 1.00 9.80 50 PHE B N 1
ATOM 1960 C CA . PHE B 1 50 ? 32.005 52.842 32.572 1.00 9.90 50 PHE B CA 1
ATOM 1961 C C . PHE B 1 50 ? 33.446 52.374 32.794 1.00 10.10 50 PHE B C 1
ATOM 1962 O O . PHE B 1 50 ? 34.063 51.793 31.902 1.00 9.99 50 PHE B O 1
ATOM 1970 N N . ALA B 1 51 ? 33.983 52.633 33.984 1.00 10.40 51 ALA B N 1
ATOM 1971 C CA . ALA B 1 51 ? 35.350 52.229 34.305 1.00 11.01 51 ALA B CA 1
ATOM 1972 C C . ALA B 1 51 ? 35.477 50.712 34.302 1.00 11.56 51 ALA B C 1
ATOM 1973 O O . ALA B 1 51 ? 36.414 50.157 33.731 1.00 11.66 51 ALA B O 1
ATOM 1975 N N . LYS B 1 52 ? 34.527 50.042 34.940 1.00 12.27 52 LYS B N 1
ATOM 1976 C CA . LYS B 1 52 ? 34.556 48.590 35.006 1.00 13.02 52 LYS B CA 1
ATOM 1977 C C . LYS B 1 52 ? 34.483 48.001 33.602 1.00 13.17 52 LYS B C 1
ATOM 1978 O O . LYS B 1 52 ? 35.199 47.052 33.280 1.00 13.39 52 LYS B O 1
ATOM 1984 N N . ALA B 1 53 ? 33.628 48.574 32.763 1.00 13.32 53 ALA B N 1
ATOM 1985 C CA . ALA B 1 53 ? 33.483 48.098 31.392 1.00 13.57 53 ALA B CA 1
ATOM 1986 C C . ALA B 1 53 ? 34.759 48.353 30.592 1.00 13.75 53 ALA B C 1
ATOM 1987 O O . ALA B 1 53 ? 35.197 47.500 29.822 1.00 13.93 53 ALA B O 1
ATOM 1989 N N . ALA B 1 54 ? 35.359 49.526 30.779 1.00 13.78 54 ALA B N 1
ATOM 1990 C CA . ALA B 1 54 ? 36.585 49.871 30.066 1.00 14.01 54 ALA B CA 1
ATOM 1991 C C . ALA B 1 54 ? 37.686 48.855 30.359 1.00 14.32 54 ALA B C 1
ATOM 1992 O O . ALA B 1 54 ? 38.398 48.424 29.451 1.00 14.22 54 ALA B O 1
ATOM 1994 N N . ARG B 1 55 ? 37.829 48.474 31.624 1.00 14.79 55 ARG B N 1
ATOM 1995 C CA . ARG B 1 55 ? 38.848 47.499 31.992 1.00 15.38 55 ARG B CA 1
ATOM 1996 C C . ARG B 1 55 ? 38.582 46.162 31.314 1.00 15.65 55 ARG B C 1
ATOM 1997 O O . ARG B 1 55 ? 39.503 45.523 30.805 1.00 15.72 55 ARG B O 1
ATOM 2005 N N A GLU B 1 56 ? 37.325 45.737 31.303 0.50 15.76 56 GLU B N 1
ATOM 2006 N N B GLU B 1 56 ? 37.316 45.753 31.300 0.50 15.77 56 GLU B N 1
ATOM 2007 C CA A GLU B 1 56 ? 36.974 44.471 30.673 0.50 15.92 56 GLU B CA 1
ATOM 2008 C CA B GLU B 1 56 ? 36.911 44.489 30.685 0.50 15.95 56 GLU B CA 1
ATOM 2009 C C A GLU B 1 56 ? 37.259 44.537 29.177 0.50 15.88 56 GLU B C 1
ATOM 2010 C C B GLU B 1 56 ? 37.127 44.521 29.173 0.50 15.92 56 GLU B C 1
ATOM 2011 O O A GLU B 1 56 ? 37.657 43.546 28.564 0.50 15.93 56 GLU B O 1
ATOM 2012 O O B GLU B 1 56 ? 37.345 43.485 28.543 0.50 15.98 56 GLU B O 1
ATOM 2023 N N . GLN B 1 57 ? 37.064 45.717 28.597 1.00 15.82 57 GLN B N 1
ATOM 2024 C CA . GLN B 1 57 ? 37.269 45.902 27.167 1.00 15.78 57 GLN B CA 1
ATOM 2025 C C . GLN B 1 57 ? 38.727 46.134 26.777 1.00 15.55 57 GLN B C 1
ATOM 2026 O O . GLN B 1 57 ? 39.035 46.327 25.602 1.00 15.72 57 GLN B O 1
ATOM 2032 N N . GLY B 1 58 ? 39.621 46.116 27.761 1.00 15.23 58 GLY B N 1
ATOM 2033 C CA . GLY B 1 58 ? 41.033 46.301 27.474 1.00 14.73 58 GLY B CA 1
ATOM 2034 C C . GLY B 1 58 ? 41.536 47.730 27.416 1.00 14.35 58 GLY B C 1
ATOM 2035 O O . GLY B 1 58 ? 42.637 47.975 26.923 1.00 14.68 58 GLY B O 1
ATOM 2036 N N . TYR B 1 59 ? 40.742 48.675 27.910 1.00 13.64 59 TYR B N 1
ATOM 2037 C CA . TYR B 1 59 ? 41.145 50.079 27.911 1.00 13.09 59 TYR B CA 1
ATOM 2038 C C . TYR B 1 59 ? 41.476 50.486 29.343 1.00 12.84 59 TYR B C 1
ATOM 2039 O O . TYR B 1 59 ? 40.690 51.178 29.993 1.00 12.68 59 TYR B O 1
ATOM 2048 N N . GLU B 1 60 ? 42.643 50.071 29.828 1.00 12.64 60 GLU B N 1
ATOM 2049 C CA . GLU B 1 60 ? 43.035 50.369 31.197 1.00 12.48 60 GLU B CA 1
ATOM 2050 C C . GLU B 1 60 ? 43.200 51.850 31.501 1.00 11.85 60 GLU B C 1
ATOM 2051 O O . GLU B 1 60 ? 42.764 52.308 32.554 1.00 11.60 60 GLU B O 1
ATOM 2057 N N . GLN B 1 61 ? 43.815 52.603 30.597 1.00 11.15 61 GLN B N 1
ATOM 2058 C CA . GLN B 1 61 ? 43.993 54.026 30.848 1.00 10.61 61 GLN B CA 1
ATOM 2059 C C . GLN B 1 61 ? 42.648 54.742 30.881 1.00 10.26 61 GLN B C 1
ATOM 2060 O O . GLN B 1 61 ? 42.417 55.586 31.742 1.00 10.17 61 GLN B O 1
ATOM 2066 N N . ILE B 1 62 ? 41.757 54.405 29.955 1.00 9.95 62 ILE B N 1
ATOM 2067 C CA . ILE B 1 62 ? 40.445 55.037 29.949 1.00 9.78 62 ILE B CA 1
ATOM 2068 C C . ILE B 1 62 ? 39.689 54.661 31.224 1.00 9.69 62 ILE B C 1
ATOM 2069 O O . ILE B 1 62 ? 38.974 55.484 31.791 1.00 9.49 62 ILE B O 1
ATOM 2074 N N . ALA B 1 63 ? 39.860 53.428 31.690 1.00 9.60 63 ALA B N 1
ATOM 2075 C CA . ALA B 1 63 ? 39.202 53.001 32.921 1.00 9.64 63 ALA B CA 1
ATOM 2076 C C . ALA B 1 63 ? 39.671 53.904 34.058 1.00 9.60 63 ALA B C 1
ATOM 2077 O O . ALA B 1 63 ? 38.879 54.327 34.902 1.00 9.67 63 ALA B O 1
ATOM 2079 N N . ARG B 1 64 ? 40.968 54.198 34.078 1.00 9.58 64 ARG B N 1
ATOM 2080 C CA . ARG B 1 64 ? 41.522 55.057 35.114 1.00 9.54 64 ARG B CA 1
ATOM 2081 C C . ARG B 1 64 ? 40.947 56.465 35.015 1.00 9.19 64 ARG B C 1
ATOM 2082 O O . ARG B 1 64 ? 40.735 57.121 36.033 1.00 8.98 64 ARG B O 1
ATOM 2090 N N . LEU B 1 65 ? 40.691 56.931 33.795 1.00 8.88 65 LEU B N 1
ATOM 2091 C CA . LEU B 1 65 ? 40.114 58.257 33.622 1.00 8.71 65 LEU B CA 1
ATOM 2092 C C . LEU B 1 65 ? 38.691 58.265 34.186 1.00 8.59 65 LEU B C 1
ATOM 2093 O O . LEU B 1 65 ? 38.297 59.205 34.871 1.00 8.40 65 LEU B O 1
ATOM 2098 N N . PHE B 1 66 ? 37.917 57.221 33.904 1.00 8.51 66 PHE B N 1
ATOM 2099 C CA . PHE B 1 66 ? 36.555 57.148 34.426 1.00 8.68 66 PHE B CA 1
ATOM 2100 C C . PHE B 1 66 ? 36.576 57.076 35.950 1.00 8.91 66 PHE B C 1
ATOM 2101 O O . PHE B 1 66 ? 35.730 57.667 36.616 1.00 8.96 66 PHE B O 1
ATOM 2109 N N . GLU B 1 67 ? 37.549 56.358 36.502 1.00 9.23 67 GLU B N 1
ATOM 2110 C CA . GLU B 1 67 ? 37.657 56.233 37.950 1.00 9.74 67 GLU B CA 1
ATOM 2111 C C . GLU B 1 67 ? 38.036 57.571 38.574 1.00 9.46 67 GLU B C 1
ATOM 2112 O O . GLU B 1 67 ? 37.497 57.953 39.613 1.00 9.35 67 GLU B O 1
ATOM 2118 N N . ALA B 1 68 ? 38.947 58.292 37.930 1.00 9.06 68 ALA B N 1
ATOM 2119 C CA . ALA B 1 68 ? 39.362 59.593 38.430 1.00 8.73 68 ALA B CA 1
ATOM 2120 C C . ALA B 1 68 ? 38.187 60.563 38.362 1.00 8.53 68 ALA B C 1
ATOM 2121 O O . ALA B 1 68 ? 37.956 61.335 39.288 1.00 8.47 68 ALA B O 1
ATOM 2123 N N . THR B 1 69 ? 37.431 60.512 37.270 1.00 8.38 69 THR B N 1
ATOM 2124 C CA . THR B 1 69 ? 36.300 61.419 37.120 1.00 8.33 69 THR B CA 1
ATOM 2125 C C . THR B 1 69 ? 35.176 61.077 38.098 1.00 8.30 69 THR B C 1
ATOM 2126 O O . THR B 1 69 ? 34.506 61.969 38.615 1.00 8.25 69 THR B O 1
ATOM 2130 N N . ALA B 1 70 ? 34.972 59.792 38.366 1.00 8.36 70 ALA B N 1
ATOM 2131 C CA . ALA B 1 70 ? 33.952 59.401 39.330 1.00 8.45 70 ALA B CA 1
ATOM 2132 C C . ALA B 1 70 ? 34.362 60.004 40.672 1.00 8.51 70 ALA B C 1
ATOM 2133 O O . ALA B 1 70 ? 33.539 60.567 41.393 1.00 8.71 70 ALA B O 1
ATOM 2135 N N . ALA B 1 71 ? 35.648 59.900 40.998 1.00 8.42 71 ALA B N 1
ATOM 2136 C CA . ALA B 1 71 ? 36.149 60.442 42.253 1.00 8.39 71 ALA B CA 1
ATOM 2137 C C . ALA B 1 71 ? 35.927 61.952 42.294 1.00 8.36 71 ALA B C 1
ATOM 2138 O O . ALA B 1 71 ? 35.616 62.514 43.346 1.00 8.51 71 ALA B O 1
ATOM 2140 N N . ALA B 1 72 ? 36.078 62.606 41.147 1.00 8.27 72 ALA B N 1
ATOM 2141 C CA . ALA B 1 72 ? 35.863 64.046 41.063 1.00 8.29 72 ALA B CA 1
ATOM 2142 C C . ALA B 1 72 ? 34.410 64.375 41.386 1.00 8.36 72 ALA B C 1
ATOM 2143 O O . ALA B 1 72 ? 34.128 65.337 42.096 1.00 8.28 72 ALA B O 1
ATOM 2145 N N . GLU B 1 73 ? 33.484 63.573 40.871 1.00 8.56 73 GLU B N 1
ATOM 2146 C CA . GLU B 1 73 ? 32.078 63.828 41.134 1.00 8.88 73 GLU B CA 1
ATOM 2147 C C . GLU B 1 73 ? 31.776 63.644 42.622 1.00 8.99 73 GLU B C 1
ATOM 2148 O O . GLU B 1 73 ? 30.916 64.329 43.177 1.00 9.03 73 GLU B O 1
ATOM 2154 N N A LEU B 1 74 ? 32.492 62.729 43.269 0.50 9.07 74 LEU B N 1
ATOM 2155 N N B LEU B 1 74 ? 32.480 62.724 43.278 0.50 9.14 74 LEU B N 1
ATOM 2156 C CA A LEU B 1 74 ? 32.289 62.489 44.693 0.50 9.17 74 LEU B CA 1
ATOM 2157 C CA B LEU B 1 74 ? 32.269 62.518 44.708 0.50 9.30 74 LEU B CA 1
ATOM 2158 C C A LEU B 1 74 ? 32.736 63.719 45.484 0.50 9.20 74 LEU B C 1
ATOM 2159 C C B LEU B 1 74 ? 32.694 63.771 45.458 0.50 9.29 74 LEU B C 1
ATOM 2160 O O A LEU B 1 74 ? 32.165 64.039 46.526 0.50 9.27 74 LEU B O 1
ATOM 2161 O O B LEU B 1 74 ? 32.067 64.161 46.444 0.50 9.32 74 LEU B O 1
ATOM 2170 N N . ILE B 1 75 ? 33.762 64.403 44.985 1.00 9.24 75 ILE B N 1
ATOM 2171 C CA . ILE B 1 75 ? 34.256 65.617 45.621 1.00 9.28 75 ILE B CA 1
ATOM 2172 C C . ILE B 1 75 ? 33.167 66.680 45.479 1.00 9.23 75 ILE B C 1
ATOM 2173 O O . ILE B 1 75 ? 32.895 67.423 46.417 1.00 9.23 75 ILE B O 1
ATOM 2178 N N . HIS B 1 76 ? 32.536 66.743 44.309 1.00 9.12 76 HIS B N 1
ATOM 2179 C CA . HIS B 1 76 ? 31.464 67.706 44.079 1.00 9.24 76 HIS B CA 1
ATOM 2180 C C . HIS B 1 76 ? 30.322 67.440 45.053 1.00 9.41 76 HIS B C 1
ATOM 2181 O O . HIS B 1 76 ? 29.786 68.363 45.663 1.00 9.51 76 HIS B O 1
ATOM 2188 N N . ILE B 1 77 ? 29.949 66.175 45.195 1.00 9.63 77 ILE B N 1
ATOM 2189 C CA . ILE B 1 77 ? 28.880 65.813 46.115 1.00 9.92 77 ILE B CA 1
ATOM 2190 C C . ILE B 1 77 ? 29.234 66.270 47.526 1.00 10.06 77 ILE B C 1
ATOM 2191 O O . ILE B 1 77 ? 28.392 66.819 48.237 1.00 9.95 77 ILE B O 1
ATOM 2196 N N . GLY B 1 78 ? 30.483 66.047 47.925 1.00 10.18 78 GLY B N 1
ATOM 2197 C CA . GLY B 1 78 ? 30.917 66.452 49.252 1.00 10.52 78 GLY B CA 1
ATOM 2198 C C . GLY B 1 78 ? 30.769 67.945 49.472 1.00 10.70 78 GLY B C 1
ATOM 2199 O O . GLY B 1 78 ? 30.300 68.378 50.524 1.00 10.94 78 GLY B O 1
ATOM 2200 N N . LEU B 1 79 ? 31.168 68.737 48.482 1.00 10.86 79 LEU B N 1
ATOM 2201 C CA . LEU B 1 79 ? 31.072 70.188 48.589 1.00 11.14 79 LEU B CA 1
ATOM 2202 C C . LEU B 1 79 ? 29.622 70.640 48.686 1.00 11.23 79 LEU B C 1
ATOM 2203 O O . LEU B 1 79 ? 29.285 71.510 49.487 1.00 11.33 79 LEU B O 1
ATOM 2208 N N . GLU B 1 80 ? 28.767 70.046 47.862 1.00 11.22 80 GLU B N 1
ATOM 2209 C CA . GLU B 1 80 ? 27.353 70.393 47.841 1.00 11.49 80 GLU B CA 1
ATOM 2210 C C . GLU B 1 80 ? 26.638 69.906 49.096 1.00 11.91 80 GLU B C 1
ATOM 2211 O O . GLU B 1 80 ? 25.837 70.635 49.686 1.00 11.92 80 GLU B O 1
ATOM 2217 N N . TYR B 1 81 ? 26.947 68.685 49.516 1.00 12.64 81 TYR B N 1
ATOM 2218 C CA . TYR B 1 81 ? 26.337 68.111 50.709 1.00 13.42 81 TYR B CA 1
ATOM 2219 C C . TYR B 1 81 ? 26.638 68.948 51.952 1.00 13.64 81 TYR B C 1
ATOM 2220 O O . TYR B 1 81 ? 25.760 69.159 52.793 1.00 13.61 81 TYR B O 1
ATOM 2229 N N . ALA B 1 82 ? 27.874 69.426 52.066 1.00 13.88 82 ALA B N 1
ATOM 2230 C CA . ALA B 1 82 ? 28.265 70.230 53.218 1.00 14.35 82 ALA B CA 1
ATOM 2231 C C . ALA B 1 82 ? 27.345 71.436 53.361 1.00 14.60 82 ALA B C 1
ATOM 2232 O O . ALA B 1 82 ? 26.956 71.800 54.471 1.00 14.80 82 ALA B O 1
ATOM 2234 N N . LEU B 1 83 ? 26.998 72.056 52.239 1.00 14.80 83 LEU B N 1
ATOM 2235 C CA . LEU B 1 83 ? 26.117 73.216 52.269 1.00 15.15 83 LEU B CA 1
ATOM 2236 C C . LEU B 1 83 ? 24.693 72.828 52.646 1.00 15.44 83 LEU B C 1
ATOM 2237 O O . LEU B 1 83 ? 24.049 73.506 53.447 1.00 15.45 83 LEU B O 1
ATOM 2242 N N . VAL B 1 84 ? 24.197 71.739 52.072 1.00 15.71 84 VAL B N 1
ATOM 2243 C CA . VAL B 1 84 ? 22.847 71.287 52.375 1.00 16.14 84 VAL B CA 1
ATOM 2244 C C . VAL B 1 84 ? 22.723 70.884 53.844 1.00 16.65 84 VAL B C 1
ATOM 2245 O O . VAL B 1 84 ? 21.718 71.177 54.493 1.00 16.60 84 VAL B O 1
ATOM 2249 N N . ALA B 1 85 ? 23.754 70.222 54.361 1.00 17.25 85 ALA B N 1
ATOM 2250 C CA . ALA B 1 85 ? 23.769 69.762 55.748 1.00 18.07 85 ALA B CA 1
ATOM 2251 C C . ALA B 1 85 ? 23.625 70.888 56.767 1.00 18.56 85 ALA B C 1
ATOM 2252 O O . ALA B 1 85 ? 22.976 70.717 57.799 1.00 18.59 85 ALA B O 1
ATOM 2254 N N A GLU B 1 86 ? 24.243 72.027 56.478 0.50 18.92 86 GLU B N 1
ATOM 2255 N N B GLU B 1 86 ? 24.218 72.042 56.478 0.25 18.83 86 GLU B N 1
ATOM 2256 C CA A GLU B 1 86 ? 24.190 73.176 57.372 0.50 19.43 86 GLU B CA 1
ATOM 2257 C CA B GLU B 1 86 ? 24.135 73.179 57.391 0.25 19.22 86 GLU B CA 1
ATOM 2258 C C A GLU B 1 86 ? 22.795 73.787 57.400 0.50 19.71 86 GLU B C 1
ATOM 2259 C C B GLU B 1 86 ? 22.798 73.902 57.258 0.25 19.46 86 GLU B C 1
ATOM 2260 O O A GLU B 1 86 ? 22.362 74.326 58.418 0.50 19.73 86 GLU B O 1
ATOM 2261 O O B GLU B 1 86 ? 22.439 74.721 58.103 0.25 19.47 86 GLU B O 1
ATOM 2272 N N A MET B 1 87 ? 22.094 73.693 56.276 0.50 20.05 87 MET B N 1
ATOM 2273 N N B MET B 1 87 ? 22.065 73.592 56.194 0.25 19.76 87 MET B N 1
ATOM 2274 C CA A MET B 1 87 ? 20.753 74.250 56.163 0.50 20.46 87 MET B CA 1
ATOM 2275 C CA B MET B 1 87 ? 20.767 74.209 55.939 0.25 20.11 87 MET B CA 1
ATOM 2276 C C A MET B 1 87 ? 19.678 73.237 56.546 0.50 20.57 87 MET B C 1
ATOM 2277 C C B MET B 1 87 ? 19.639 73.258 56.331 0.25 20.36 87 MET B C 1
ATOM 2278 O O A MET B 1 87 ? 18.639 73.603 57.097 0.50 20.59 87 MET B O 1
ATOM 2279 O O B MET B 1 87 ? 18.541 73.685 56.689 0.25 20.42 87 MET B O 1
ATOM 2288 N N . GLU B 1 88 ? 19.930 71.964 56.259 1.00 20.67 88 GLU B N 1
ATOM 2289 C CA . GLU B 1 88 ? 18.971 70.914 56.583 1.00 20.98 88 GLU B CA 1
ATOM 2290 C C . GLU B 1 88 ? 19.729 69.690 57.100 1.00 21.15 88 GLU B C 1
ATOM 2291 O O . GLU B 1 88 ? 20.061 68.783 56.339 1.00 21.11 88 GLU B O 1
ATOM 2297 N N . PRO B 1 89 ? 20.014 69.658 58.414 1.00 21.25 89 PRO B N 1
ATOM 2298 C CA . PRO B 1 89 ? 20.738 68.569 59.081 1.00 21.40 89 PRO B CA 1
ATOM 2299 C C . PRO B 1 89 ? 20.163 67.171 58.867 1.00 21.43 89 PRO B C 1
ATOM 2300 O O . PRO B 1 89 ? 20.898 66.182 58.887 1.00 21.63 89 PRO B O 1
ATOM 2304 N N . GLY B 1 90 ? 18.852 67.089 58.667 1.00 21.52 90 GLY B N 1
ATOM 2305 C CA . GLY B 1 90 ? 18.219 65.798 58.465 1.00 21.51 90 GLY B CA 1
ATOM 2306 C C . GLY B 1 90 ? 18.402 65.236 57.069 1.00 21.50 90 GLY B C 1
ATOM 2307 O O . GLY B 1 90 ? 18.036 64.091 56.803 1.00 21.55 90 GLY B O 1
ATOM 2308 N N . TYR B 1 91 ? 18.970 66.037 56.174 1.00 21.40 91 TYR B N 1
ATOM 2309 C CA . TYR B 1 91 ? 19.187 65.605 54.798 1.00 21.35 91 TYR B CA 1
ATOM 2310 C C . TYR B 1 91 ? 20.178 64.453 54.693 1.00 21.34 91 TYR B C 1
ATOM 2311 O O . TYR B 1 91 ? 21.256 64.485 55.288 1.00 21.32 91 TYR B O 1
ATOM 2320 N N . GLU B 1 92 ? 19.806 63.441 53.919 1.00 21.39 92 GLU B N 1
ATOM 2321 C CA . GLU B 1 92 ? 20.658 62.279 53.708 1.00 21.44 92 GLU B CA 1
ATOM 2322 C C . GLU B 1 92 ? 20.967 62.168 52.220 1.00 21.15 92 GLU B C 1
ATOM 2323 O O . GLU B 1 92 ? 20.067 62.281 51.387 1.00 21.16 92 GLU B O 1
ATOM 2329 N N . LYS B 1 93 ? 22.237 61.962 51.887 1.00 20.83 93 LYS B N 1
ATOM 2330 C CA . LYS B 1 93 ? 22.629 61.830 50.490 1.00 20.53 93 LYS B CA 1
ATOM 2331 C C . LYS B 1 93 ? 21.931 60.620 49.888 1.00 20.17 93 LYS B C 1
ATOM 2332 O O . LYS B 1 93 ? 21.846 59.563 50.515 1.00 20.22 93 LYS B O 1
ATOM 2338 N N . PRO B 1 94 ? 21.417 60.761 48.660 1.00 19.77 94 PRO B N 1
ATOM 2339 C CA . PRO B 1 94 ? 20.725 59.656 47.999 1.00 19.39 94 PRO B CA 1
ATOM 2340 C C . PRO B 1 94 ? 21.682 58.616 47.434 1.00 19.04 94 PRO B C 1
ATOM 2341 O O . PRO B 1 94 ? 22.885 58.851 47.317 1.00 19.01 94 PRO B O 1
ATOM 2345 N N . THR B 1 95 ? 21.132 57.454 47.105 1.00 18.64 95 THR B N 1
ATOM 2346 C CA . THR B 1 95 ? 21.907 56.381 46.507 1.00 18.14 95 THR B CA 1
ATOM 2347 C C . THR B 1 95 ? 21.131 56.002 45.258 1.00 17.64 95 THR B C 1
ATOM 2348 O O . THR B 1 95 ? 19.906 56.128 45.221 1.00 17.55 95 THR B O 1
ATOM 2352 N N . VAL B 1 96 ? 21.841 55.564 44.226 1.00 17.03 96 VAL B N 1
ATOM 2353 C CA . VAL B 1 96 ? 21.197 55.189 42.977 1.00 16.47 96 VAL B CA 1
ATOM 2354 C C . VAL B 1 96 ? 21.712 53.849 42.486 1.00 16.06 96 VAL B C 1
ATOM 2355 O O . VAL B 1 96 ? 22.730 53.349 42.964 1.00 16.18 96 VAL B O 1
ATOM 2359 N N . ALA B 1 97 ? 20.999 53.272 41.528 1.00 15.53 97 ALA B N 1
ATOM 2360 C CA . ALA B 1 97 ? 21.396 52.000 40.954 1.00 15.05 97 ALA B CA 1
ATOM 2361 C C . ALA B 1 97 ? 22.407 52.286 39.857 1.00 14.68 97 ALA B C 1
ATOM 2362 O O . ALA B 1 97 ? 22.506 53.414 39.369 1.00 14.76 97 ALA B O 1
ATOM 2364 N N . ALA B 1 98 ? 23.164 51.267 39.476 1.00 14.24 98 ALA B N 1
ATOM 2365 C CA . ALA B 1 98 ? 24.158 51.420 38.430 1.00 13.89 98 ALA B CA 1
ATOM 2366 C C . ALA B 1 98 ? 23.503 51.260 37.062 1.00 13.64 98 ALA B C 1
ATOM 2367 O O . ALA B 1 98 ? 22.657 50.384 36.863 1.00 13.48 98 ALA B O 1
ATOM 2369 N N . PRO B 1 99 ? 23.874 52.120 36.102 1.00 13.39 99 PRO B N 1
ATOM 2370 C CA . PRO B 1 99 ? 23.320 52.060 34.748 1.00 13.31 99 PRO B CA 1
ATOM 2371 C C . PRO B 1 99 ? 24.157 51.098 33.915 1.00 13.28 99 PRO B C 1
ATOM 2372 O O . PRO B 1 99 ? 25.188 50.610 34.375 1.00 13.13 99 PRO B O 1
ATOM 2376 N N . SER B 1 100 ? 23.711 50.826 32.695 1.00 13.37 100 SER B N 1
ATOM 2377 C CA . SER B 1 100 ? 24.454 49.948 31.803 1.00 13.54 100 SER B CA 1
ATOM 2378 C C . SER B 1 100 ? 25.630 50.697 31.197 1.00 13.52 100 SER B C 1
ATOM 2379 O O . SER B 1 100 ? 25.582 51.914 31.010 1.00 13.94 100 SER B O 1
ATOM 2382 N N . ALA B 1 101 ? 26.687 49.954 30.903 1.00 13.38 101 ALA B N 1
ATOM 2383 C CA . ALA B 1 101 ? 27.875 50.506 30.270 1.00 13.28 101 ALA B CA 1
ATOM 2384 C C . ALA B 1 101 ? 27.913 49.840 28.903 1.00 13.28 101 ALA B C 1
ATOM 2385 O O . ALA B 1 101 ? 27.713 48.632 28.798 1.00 13.50 101 ALA B O 1
ATOM 2387 N N . TYR B 1 102 ? 28.149 50.617 27.854 1.00 13.08 102 TYR B N 1
ATOM 2388 C CA . TYR B 1 102 ? 28.200 50.049 26.515 1.00 12.98 102 TYR B CA 1
ATOM 2389 C C . TYR B 1 102 ? 29.634 50.064 26.005 1.00 12.60 102 TYR B C 1
ATOM 2390 O O . TYR B 1 102 ? 30.567 49.970 26.798 1.00 12.40 102 TYR B O 1
ATOM 2399 N N . SER B 1 103 ? 29.821 50.159 24.693 1.00 12.25 103 SER B N 1
ATOM 2400 C CA . SER B 1 103 ? 31.173 50.188 24.153 1.00 11.96 103 SER B CA 1
ATOM 2401 C C . SER B 1 103 ? 31.893 51.404 24.712 1.00 11.53 103 SER B C 1
ATOM 2402 O O . SER B 1 103 ? 31.291 52.462 24.909 1.00 11.30 103 SER B O 1
ATOM 2405 N N . CYS B 1 104 ? 33.186 51.247 24.962 1.00 11.14 104 CYS B N 1
ATOM 2406 C CA . CYS B 1 104 ? 33.985 52.309 25.549 1.00 10.94 104 CYS B CA 1
ATOM 2407 C C . CYS B 1 104 ? 33.890 53.655 24.845 1.00 10.42 104 CYS B C 1
ATOM 2408 O O . CYS B 1 104 ? 33.754 54.688 25.504 1.00 10.10 104 CYS B O 1
ATOM 2411 N N . ASP B 1 105 ? 33.958 53.656 23.518 1.00 10.06 105 ASP B N 1
ATOM 2412 C CA . ASP B 1 105 ? 33.886 54.916 22.791 1.00 9.75 105 ASP B CA 1
ATOM 2413 C C . ASP B 1 105 ? 32.561 55.624 23.043 1.00 9.54 105 ASP B C 1
ATOM 2414 O O . ASP B 1 105 ? 32.536 56.828 23.286 1.00 9.18 105 ASP B O 1
ATOM 2419 N N . LEU B 1 106 ? 31.463 54.878 23.024 1.00 9.31 106 LEU B N 1
ATOM 2420 C CA . LEU B 1 106 ? 30.157 55.473 23.271 1.00 9.28 106 LEU B CA 1
ATOM 2421 C C . LEU B 1 106 ? 30.031 55.942 24.718 1.00 8.99 106 LEU B C 1
ATOM 2422 O O . LEU B 1 106 ? 29.347 56.927 24.996 1.00 8.75 106 LEU B O 1
ATOM 2427 N N . ASN B 1 107 ? 30.696 55.253 25.641 1.00 8.77 107 ASN B N 1
ATOM 2428 C CA . ASN B 1 107 ? 30.642 55.668 27.037 1.00 8.65 107 ASN B CA 1
ATOM 2429 C C . ASN B 1 107 ? 31.374 56.999 27.186 1.00 8.44 107 ASN B C 1
ATOM 2430 O O . ASN B 1 107 ? 30.938 57.872 27.9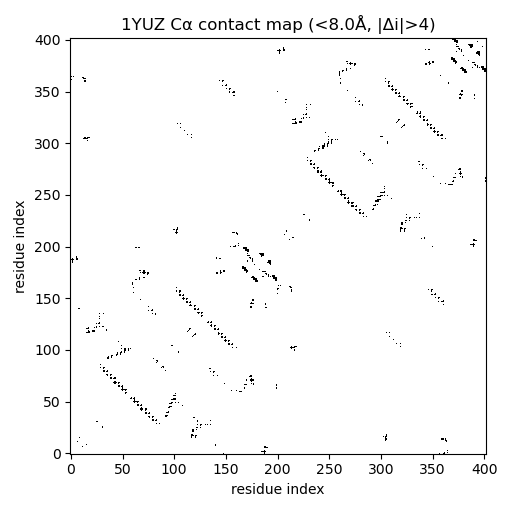34 1.00 8.33 107 ASN B O 1
ATOM 2435 N N . LEU B 1 108 ? 32.488 57.153 26.475 1.00 8.17 108 LEU B N 1
ATOM 2436 C CA . LEU B 1 108 ? 33.234 58.404 26.522 1.00 8.01 108 LEU B CA 1
ATOM 2437 C C . LEU B 1 108 ? 32.369 59.531 25.965 1.00 7.98 108 LEU B C 1
ATOM 2438 O O . LEU B 1 108 ? 32.393 60.642 26.477 1.00 7.74 108 LEU B O 1
ATOM 2443 N N . ILE B 1 109 ? 31.603 59.244 24.915 1.00 7.89 109 ILE B N 1
ATOM 2444 C CA . ILE B 1 109 ? 30.724 60.252 24.327 1.00 8.07 109 ILE B CA 1
ATOM 2445 C C . ILE B 1 109 ? 29.591 60.582 25.306 1.00 8.18 109 ILE B C 1
ATOM 2446 O O . ILE B 1 109 ? 29.237 61.747 25.485 1.00 8.00 109 ILE B O 1
ATOM 2451 N N . SER B 1 110 ? 29.027 59.560 25.942 1.00 8.38 110 SER B N 1
ATOM 2452 C CA . SER B 1 110 ? 27.967 59.777 26.920 1.00 8.76 110 SER B CA 1
ATOM 2453 C C . SER B 1 110 ? 28.522 60.649 28.043 1.00 8.66 110 SER B C 1
ATOM 2454 O O . SER B 1 110 ? 27.866 61.580 28.510 1.00 8.72 110 SER B O 1
ATOM 2457 N N . GLY B 1 111 ? 29.739 60.342 28.475 1.00 8.47 111 GLY B N 1
ATOM 2458 C CA . GLY B 1 111 ? 30.361 61.126 29.522 1.00 8.48 111 GLY B CA 1
ATOM 2459 C C . GLY B 1 111 ? 30.557 62.565 29.080 1.00 8.35 111 GLY B C 1
ATOM 2460 O O . GLY B 1 111 ? 30.196 63.495 29.798 1.00 8.34 111 GLY B O 1
ATOM 2461 N N . ALA B 1 112 ? 31.117 62.755 27.890 1.00 8.38 112 ALA B N 1
ATOM 2462 C CA . ALA B 1 112 ? 31.350 64.097 27.380 1.00 8.48 112 ALA B CA 1
ATOM 2463 C C . ALA B 1 112 ? 30.054 64.892 27.296 1.00 8.54 112 ALA B C 1
ATOM 2464 O O . ALA B 1 112 ? 30.014 66.060 27.682 1.00 8.43 112 ALA B O 1
ATOM 2466 N N . ASN B 1 113 ? 28.991 64.268 26.800 1.00 8.51 113 ASN B N 1
ATOM 2467 C CA . ASN B 1 113 ? 27.720 64.970 26.685 1.00 8.66 113 ASN B CA 1
ATOM 2468 C C . ASN B 1 113 ? 27.175 65.370 28.044 1.00 8.50 113 ASN B C 1
ATOM 2469 O O . ASN B 1 113 ? 26.638 66.468 28.206 1.00 8.64 113 ASN B O 1
ATOM 2474 N N . GLY B 1 114 ? 27.321 64.487 29.023 1.00 8.24 114 GLY B N 1
ATOM 2475 C CA . GLY B 1 114 ? 26.839 64.794 30.355 1.00 8.01 114 GLY B CA 1
ATOM 2476 C C . GLY B 1 114 ? 27.637 65.940 30.953 1.00 7.85 114 GLY B C 1
ATOM 2477 O O . GLY B 1 114 ? 27.074 66.851 31.564 1.00 8.08 114 GLY B O 1
ATOM 2478 N N . GLU B 1 115 ? 28.955 65.896 30.777 1.00 7.73 115 GLU B N 1
ATOM 2479 C CA . GLU B 1 115 ? 29.835 66.936 31.295 1.00 7.78 115 GLU B CA 1
ATOM 2480 C C . GLU B 1 115 ? 29.495 68.276 30.658 1.00 7.74 115 GLU B C 1
ATOM 2481 O O . GLU B 1 115 ? 29.453 69.300 31.342 1.00 7.70 115 GLU B O 1
ATOM 2487 N N . ILE B 1 116 ? 29.264 68.273 29.349 1.00 7.77 116 ILE B N 1
ATOM 2488 C CA . ILE B 1 116 ? 28.918 69.503 28.652 1.00 8.00 116 ILE B CA 1
ATOM 2489 C C . ILE B 1 116 ? 27.597 70.057 29.186 1.00 8.15 116 ILE B C 1
ATOM 2490 O O . ILE B 1 116 ? 27.468 71.261 29.400 1.00 8.27 116 ILE B O 1
ATOM 2495 N N . TYR B 1 117 ? 26.625 69.182 29.418 1.00 8.31 117 TYR B N 1
ATOM 2496 C CA . TYR B 1 117 ? 25.348 69.626 29.956 1.00 8.64 117 TYR B CA 1
ATOM 2497 C C . TYR B 1 117 ? 25.564 70.272 31.320 1.00 8.66 117 TYR B C 1
ATOM 2498 O O . TYR B 1 117 ? 25.010 71.330 31.613 1.00 8.43 117 TYR B O 1
ATOM 2507 N N . GLU B 1 118 ? 26.382 69.644 32.155 1.00 8.67 118 GLU B N 1
ATOM 2508 C CA . GLU B 1 118 ? 26.626 70.188 33.483 1.00 8.95 118 GLU B CA 1
ATOM 2509 C C . GLU B 1 118 ? 27.385 71.510 33.481 1.00 8.71 118 GLU B C 1
ATOM 2510 O O . GLU B 1 118 ? 27.049 72.422 34.238 1.00 8.63 118 GLU B O 1
ATOM 2516 N N . THR B 1 119 ? 28.384 71.632 32.616 1.00 8.39 119 THR B N 1
ATOM 2517 C CA . THR B 1 119 ? 29.187 72.844 32.578 1.00 8.30 119 THR B CA 1
ATOM 2518 C C . THR B 1 119 ? 28.556 74.027 31.853 1.00 8.54 119 THR B C 1
ATOM 2519 O O . THR B 1 119 ? 28.854 75.174 32.180 1.00 8.43 119 THR B O 1
ATOM 2523 N N . SER B 1 120 ? 27.676 73.760 30.892 1.00 8.66 120 SER B N 1
ATOM 2524 C CA . SER B 1 120 ? 27.073 74.833 30.106 1.00 9.01 120 SER B CA 1
ATOM 2525 C C . SER B 1 120 ? 25.590 75.057 30.337 1.00 9.14 120 SER B C 1
ATOM 2526 O O . SER B 1 120 ? 25.023 76.026 29.833 1.00 9.37 120 SER B O 1
ATOM 2529 N N . ASP B 1 121 ? 24.960 74.165 31.087 1.00 9.45 121 ASP B N 1
ATOM 2530 C CA . ASP B 1 121 ? 23.533 74.273 31.327 1.00 9.82 121 ASP B CA 1
ATOM 2531 C C . ASP B 1 121 ? 23.191 74.225 32.810 1.00 9.82 121 ASP B C 1
ATOM 2532 O O . ASP B 1 121 ? 22.848 75.244 33.404 1.00 9.97 121 ASP B O 1
ATOM 2537 N N . MET B 1 122 ? 23.320 73.049 33.414 1.00 9.80 122 MET B N 1
ATOM 2538 C CA . MET B 1 122 ? 22.962 72.891 34.816 1.00 9.81 122 MET B CA 1
ATOM 2539 C C . MET B 1 122 ? 23.687 73.780 35.810 1.00 9.55 122 MET B C 1
ATOM 2540 O O . MET B 1 122 ? 23.053 74.568 36.511 1.00 9.57 122 MET B O 1
ATOM 2545 N N . TYR B 1 123 ? 25.006 73.661 35.902 1.00 9.14 123 TYR B N 1
ATOM 2546 C CA . TYR B 1 123 ? 25.703 74.487 36.870 1.00 8.90 123 TYR B CA 1
ATOM 2547 C C . TYR B 1 123 ? 25.566 75.980 36.585 1.00 8.98 123 TYR B C 1
ATOM 2548 O O . TYR B 1 123 ? 25.360 76.759 37.514 1.00 8.85 123 TYR B O 1
ATOM 2557 N N . PRO B 1 124 ? 25.659 76.407 35.311 1.00 9.05 124 PRO B N 1
ATOM 2558 C CA . PRO B 1 124 ? 25.499 77.850 35.088 1.00 9.40 124 PRO B CA 1
ATOM 2559 C C . PRO B 1 124 ? 24.115 78.324 35.566 1.00 9.50 124 PRO B C 1
ATOM 2560 O O . PRO B 1 124 ? 23.982 79.421 36.109 1.00 9.68 124 PRO B O 1
ATOM 2564 N N . ALA B 1 125 ? 23.093 77.490 35.380 1.00 9.69 125 ALA B N 1
ATOM 2565 C CA . ALA B 1 125 ? 21.736 77.839 35.806 1.00 9.86 125 ALA B CA 1
ATOM 2566 C C . ALA B 1 125 ? 21.675 77.962 37.324 1.00 10.00 125 ALA B C 1
ATOM 2567 O O . ALA B 1 125 ? 21.070 78.896 37.862 1.00 10.18 125 ALA B O 1
ATOM 2569 N N . PHE B 1 126 ? 22.297 77.013 38.014 1.00 9.92 126 PHE B N 1
ATOM 2570 C CA . PHE B 1 126 ? 22.310 77.015 39.471 1.00 10.06 126 PHE B CA 1
ATOM 2571 C C . PHE B 1 126 ? 23.169 78.149 40.018 1.00 10.12 126 PHE B C 1
ATOM 2572 O O . PHE B 1 126 ? 22.846 78.739 41.048 1.00 10.10 126 PHE B O 1
ATOM 2580 N N . ILE B 1 127 ? 24.268 78.450 39.336 1.00 10.40 127 ILE B N 1
ATOM 2581 C CA . ILE B 1 127 ? 25.139 79.537 39.762 1.00 10.80 127 ILE B CA 1
ATOM 2582 C C . ILE B 1 127 ? 24.371 80.850 39.677 1.00 11.23 127 ILE B C 1
ATOM 2583 O O . ILE B 1 127 ? 24.399 81.656 40.604 1.00 11.24 127 ILE B O 1
ATOM 2588 N N A ARG B 1 128 ? 23.682 81.060 38.561 0.50 11.46 128 ARG B N 1
ATOM 2589 N N B ARG B 1 128 ? 23.681 81.058 38.560 0.50 11.46 128 ARG B N 1
ATOM 2590 C CA A ARG B 1 128 ? 22.914 82.281 38.373 0.50 11.89 128 ARG B CA 1
ATOM 2591 C CA B ARG B 1 128 ? 22.902 82.273 38.358 0.50 11.89 128 ARG B CA 1
ATOM 2592 C C A ARG B 1 128 ? 21.864 82.446 39.465 0.50 12.00 128 ARG B C 1
ATOM 2593 C C B ARG B 1 128 ? 21.850 82.448 39.445 0.50 12.01 128 ARG B C 1
ATOM 2594 O O A ARG B 1 128 ? 21.709 83.533 40.022 0.50 11.99 128 ARG B O 1
ATOM 2595 O O B ARG B 1 128 ? 21.683 83.543 39.983 0.50 12.03 128 ARG B O 1
ATOM 2610 N N . LYS B 1 129 ? 21.146 81.371 39.773 1.00 12.13 129 LYS B N 1
ATOM 2611 C CA . LYS B 1 129 ? 20.116 81.428 40.803 1.00 12.43 129 LYS B CA 1
ATOM 2612 C C . LYS B 1 129 ? 20.744 81.756 42.154 1.00 12.42 129 LYS B C 1
ATOM 2613 O O . LYS B 1 129 ? 20.199 82.553 42.914 1.00 12.35 129 LYS B O 1
ATOM 2619 N N . ALA B 1 130 ? 21.886 81.142 42.454 1.00 12.36 130 ALA B N 1
ATOM 2620 C CA . ALA B 1 130 ? 22.577 81.396 43.717 1.00 12.48 130 ALA B CA 1
ATOM 2621 C C . ALA B 1 130 ? 22.998 82.862 43.784 1.00 12.60 130 ALA B C 1
ATOM 2622 O O . ALA B 1 130 ? 22.932 83.486 44.840 1.00 12.68 130 ALA B O 1
ATOM 2624 N N . GLN B 1 131 ? 23.431 83.409 42.653 1.00 12.81 131 GLN B N 1
ATOM 2625 C CA . GLN B 1 131 ? 23.834 84.810 42.600 1.00 13.23 131 GLN B CA 1
ATOM 2626 C C . GLN B 1 131 ? 22.635 85.708 42.871 1.00 13.52 131 GLN B C 1
ATOM 2627 O O . GLN B 1 131 ? 22.711 86.651 43.660 1.00 13.25 131 GLN B O 1
ATOM 2633 N N . GLU B 1 132 ? 21.525 85.410 42.207 1.00 13.83 132 GLU B N 1
ATOM 2634 C CA . GLU B 1 132 ? 20.318 86.206 42.365 1.00 14.34 132 GLU B CA 1
ATOM 2635 C C . GLU B 1 132 ? 19.746 86.125 43.779 1.00 14.38 132 GLU B C 1
ATOM 2636 O O . GLU B 1 132 ? 19.046 87.041 44.212 1.00 14.35 132 GLU B O 1
ATOM 2642 N N . GLU B 1 133 ? 20.058 85.048 44.500 1.00 14.40 133 GLU B N 1
ATOM 2643 C CA . GLU B 1 133 ? 19.575 84.868 45.872 1.00 14.64 133 GLU B CA 1
ATOM 2644 C C . GLU B 1 133 ? 20.635 85.243 46.907 1.00 14.50 133 GLU B C 1
ATOM 2645 O O . GLU B 1 133 ? 20.422 85.075 48.108 1.00 14.46 133 GLU B O 1
ATOM 2651 N N . GLY B 1 134 ? 21.775 85.737 46.441 1.00 14.31 134 GLY B N 1
ATOM 2652 C CA . GLY B 1 134 ? 22.838 86.137 47.347 1.00 14.38 134 GLY B CA 1
ATOM 2653 C C . GLY B 1 134 ? 23.502 85.019 48.131 1.00 14.27 134 GLY B C 1
ATOM 2654 O O . GLY B 1 134 ? 24.069 85.262 49.195 1.00 14.50 134 GLY B O 1
ATOM 2655 N N . ASN B 1 135 ? 23.443 83.794 47.622 1.00 14.12 135 ASN B N 1
ATOM 2656 C CA . ASN B 1 135 ? 24.063 82.670 48.315 1.00 13.82 135 ASN B CA 1
ATOM 2657 C C . ASN B 1 135 ? 25.482 82.479 47.778 1.00 13.72 135 ASN B C 1
ATOM 2658 O O . ASN B 1 135 ? 25.718 81.644 46.904 1.00 13.47 135 ASN B O 1
ATOM 2663 N N . SER B 1 136 ? 26.419 83.259 48.306 1.00 13.63 136 SER B N 1
ATOM 2664 C CA . SER B 1 136 ? 27.812 83.210 47.869 1.00 13.77 136 SER B CA 1
ATOM 2665 C C . SER B 1 136 ? 28.474 81.849 48.071 1.00 13.49 136 SER B C 1
ATOM 2666 O O . SER B 1 136 ? 29.313 81.440 47.266 1.00 13.45 136 SER B O 1
ATOM 2669 N N . LYS B 1 137 ? 28.110 81.150 49.139 1.00 13.26 137 LYS B N 1
ATOM 2670 C CA . LYS B 1 137 ? 28.686 79.837 49.400 1.00 13.14 137 LYS B CA 1
ATOM 2671 C C . LYS B 1 137 ? 28.312 78.875 48.276 1.00 12.52 137 LYS B C 1
ATOM 2672 O O . LYS B 1 137 ? 29.146 78.107 47.797 1.00 12.37 137 LYS B O 1
ATOM 2678 N N . ALA B 1 138 ? 27.055 78.931 47.849 1.00 11.91 138 ALA B N 1
ATOM 2679 C CA . ALA B 1 138 ? 26.569 78.074 46.778 1.00 11.44 138 ALA B CA 1
ATOM 2680 C C . ALA B 1 138 ? 27.212 78.476 45.458 1.00 11.18 138 ALA B C 1
ATOM 2681 O O . ALA B 1 138 ? 27.553 77.619 44.647 1.00 10.96 138 ALA B O 1
ATOM 2683 N N . VAL B 1 139 ? 27.376 79.775 45.236 1.00 10.94 139 VAL B N 1
ATOM 2684 C CA . VAL B 1 139 ? 28.010 80.239 44.010 1.00 10.90 139 VAL B CA 1
ATOM 2685 C C . VAL B 1 139 ? 29.411 79.637 43.938 1.00 10.84 139 VAL B C 1
ATOM 2686 O O . VAL B 1 139 ? 29.838 79.160 42.887 1.00 10.51 139 VAL B O 1
ATOM 2690 N N . HIS B 1 140 ? 30.117 79.646 45.063 1.00 10.87 140 HIS B N 1
ATOM 2691 C CA . HIS B 1 140 ? 31.469 79.100 45.115 1.00 10.99 140 HIS B CA 1
ATOM 2692 C C . HIS B 1 140 ? 31.485 77.612 44.784 1.00 10.78 140 HIS B C 1
ATOM 2693 O O . HIS B 1 140 ? 32.244 77.165 43.923 1.00 10.69 140 HIS B O 1
ATOM 2700 N N . VAL B 1 141 ? 30.648 76.844 45.470 1.00 10.38 141 VAL B N 1
ATOM 2701 C CA . VAL B 1 141 ? 30.595 75.408 45.240 1.00 10.23 141 VAL B CA 1
ATOM 2702 C C . VAL B 1 141 ? 30.190 75.053 43.810 1.00 9.98 141 VAL B C 1
ATOM 2703 O O . VAL B 1 141 ? 30.841 74.236 43.162 1.00 10.01 141 VAL B O 1
ATOM 2707 N N . PHE B 1 142 ? 29.125 75.674 43.314 1.00 9.55 142 PHE B N 1
ATOM 2708 C CA . PHE B 1 142 ? 28.656 75.405 41.958 1.00 9.26 142 PHE B CA 1
ATOM 2709 C C . PHE B 1 142 ? 29.703 75.812 40.924 1.00 9.19 142 PHE B C 1
ATOM 2710 O O . PHE B 1 142 ? 29.841 75.170 39.885 1.00 9.23 142 PHE B O 1
ATOM 2718 N N . THR B 1 143 ? 30.424 76.891 41.204 1.00 9.17 143 THR B N 1
ATOM 2719 C CA . THR B 1 143 ? 31.465 77.371 40.305 1.00 9.25 143 THR B CA 1
ATOM 2720 C C . THR B 1 143 ? 32.596 76.355 40.207 1.00 9.19 143 THR B C 1
ATOM 2721 O O . THR B 1 143 ? 33.052 76.024 39.109 1.00 9.17 143 THR B O 1
ATOM 2725 N N A ARG B 1 144 ? 33.057 75.863 41.354 0.50 9.24 144 ARG B N 1
ATOM 2726 N N B ARG B 1 144 ? 33.045 75.859 41.354 0.50 9.14 144 ARG B N 1
ATOM 2727 C CA A ARG B 1 144 ? 34.134 74.883 41.365 0.50 9.31 144 ARG B CA 1
ATOM 2728 C CA B ARG B 1 144 ? 34.124 74.887 41.371 0.50 9.14 144 ARG B CA 1
ATOM 2729 C C A ARG B 1 144 ? 33.741 73.643 40.571 0.50 9.06 144 ARG B C 1
ATOM 2730 C C B ARG B 1 144 ? 33.739 73.648 40.572 0.50 8.96 144 ARG B C 1
ATOM 2731 O O A ARG B 1 144 ? 34.519 73.148 39.756 0.50 8.97 144 ARG B O 1
ATOM 2732 O O B ARG B 1 144 ? 34.520 73.161 39.756 0.50 8.89 144 ARG B O 1
ATOM 2747 N N . ALA B 1 145 ? 32.531 73.142 40.803 1.00 8.79 145 ALA B N 1
ATOM 2748 C CA . ALA B 1 145 ? 32.059 71.961 40.087 1.00 8.48 145 ALA B CA 1
ATOM 2749 C C . ALA B 1 145 ? 31.988 72.247 38.588 1.00 8.30 145 ALA B C 1
ATOM 2750 O O . ALA B 1 145 ? 32.500 71.473 37.779 1.00 8.20 145 ALA B O 1
ATOM 2752 N N . LYS B 1 146 ? 31.363 73.366 38.231 1.00 7.99 146 LYS B N 1
ATOM 2753 C CA . LYS B 1 146 ? 31.200 73.775 36.839 1.00 7.80 146 LYS B CA 1
ATOM 2754 C C . LYS B 1 146 ? 32.520 73.796 36.076 1.00 7.71 146 LYS B C 1
ATOM 2755 O O . LYS B 1 146 ? 32.603 73.302 34.948 1.00 7.53 146 LYS B O 1
ATOM 2761 N N . LEU B 1 147 ? 33.550 74.364 36.691 1.00 7.69 147 LEU B N 1
ATOM 2762 C CA . LEU B 1 147 ? 34.860 74.460 36.058 1.00 7.75 147 LEU B CA 1
ATOM 2763 C C . LEU B 1 147 ? 35.483 73.096 35.803 1.00 7.55 147 LEU B C 1
ATOM 2764 O O . LEU B 1 147 ? 36.119 72.879 34.772 1.00 7.62 147 LEU B O 1
ATOM 2769 N N . ALA B 1 148 ? 35.306 72.176 36.742 1.00 7.44 148 ALA B N 1
ATOM 2770 C CA . ALA B 1 148 ? 35.868 70.847 36.575 1.00 7.39 148 ALA B CA 1
ATOM 2771 C C . ALA B 1 148 ? 35.142 70.077 35.479 1.00 7.44 148 ALA B C 1
ATOM 2772 O O . ALA B 1 148 ? 35.761 69.307 34.751 1.00 7.26 148 ALA B O 1
ATOM 2774 N N . GLU B 1 149 ? 33.837 70.294 35.338 1.00 7.49 149 GLU B N 1
ATOM 2775 C CA . GLU B 1 149 ? 33.072 69.555 34.337 1.00 7.61 149 GLU B CA 1
ATOM 2776 C C . GLU B 1 149 ? 33.547 69.799 32.912 1.00 7.57 149 GLU B C 1
ATOM 2777 O O . GLU B 1 149 ? 33.591 68.872 32.108 1.00 7.43 149 GLU B O 1
ATOM 2783 N N . SER B 1 150 ? 33.904 71.035 32.580 1.00 7.41 150 SER B N 1
ATOM 2784 C CA . SER B 1 150 ? 34.364 71.277 31.224 1.00 7.60 150 SER B CA 1
ATOM 2785 C C . SER B 1 150 ? 35.735 70.631 31.010 1.00 7.48 150 SER B C 1
ATOM 2786 O O . SER B 1 150 ? 36.077 70.254 29.894 1.00 7.60 150 SER B O 1
ATOM 2789 N N . VAL B 1 151 ? 36.516 70.499 32.079 1.00 7.53 151 VAL B N 1
ATOM 2790 C CA . VAL B 1 151 ? 37.815 69.839 31.976 1.00 7.47 151 VAL B CA 1
ATOM 2791 C C . VAL B 1 151 ? 37.542 68.352 31.740 1.00 7.28 151 VAL B C 1
ATOM 2792 O O . VAL B 1 151 ? 38.199 67.712 30.923 1.00 7.14 151 VAL B O 1
ATOM 2796 N N . HIS B 1 152 ? 36.557 67.806 32.444 1.00 7.10 152 HIS B N 1
ATOM 2797 C CA . HIS B 1 152 ? 36.200 66.401 32.273 1.00 6.94 152 HIS B CA 1
ATOM 2798 C C . HIS B 1 152 ? 35.758 66.148 30.837 1.00 6.91 152 HIS B C 1
ATOM 2799 O O . HIS B 1 152 ? 36.094 65.124 30.240 1.00 6.84 152 HIS B O 1
ATOM 2806 N N . ALA B 1 153 ? 34.988 67.079 30.282 1.00 6.99 153 ALA B N 1
ATOM 2807 C CA . ALA B 1 153 ? 34.514 66.937 28.912 1.00 7.20 153 ALA B CA 1
ATOM 2808 C C . ALA B 1 153 ? 35.704 66.857 27.963 1.00 7.34 153 ALA B C 1
ATOM 2809 O O . ALA B 1 153 ? 35.748 65.996 27.085 1.00 7.29 153 ALA B O 1
ATOM 2811 N N . GLU B 1 154 ? 36.677 67.747 28.141 1.00 7.56 154 GLU B N 1
ATOM 2812 C CA . GLU B 1 154 ? 37.846 67.737 27.274 1.00 7.85 154 GLU B CA 1
ATOM 2813 C C . GLU B 1 154 ? 38.642 66.445 27.430 1.00 7.74 154 GLU B C 1
ATOM 2814 O O . GLU B 1 154 ? 39.101 65.877 26.442 1.00 7.64 154 GLU B O 1
ATOM 2820 N N . ARG B 1 155 ? 38.801 65.979 28.665 1.00 7.59 155 ARG B N 1
ATOM 2821 C CA . ARG B 1 155 ? 39.544 64.748 28.912 1.00 7.84 155 ARG B CA 1
ATOM 2822 C C . ARG B 1 155 ? 38.869 63.568 28.218 1.00 7.69 155 ARG B C 1
ATOM 2823 O O . ARG B 1 155 ? 39.539 62.716 27.646 1.00 7.59 155 ARG B O 1
ATOM 2831 N N . TYR B 1 156 ? 37.543 63.521 28.261 1.00 7.56 156 TYR B N 1
ATOM 2832 C CA . TYR B 1 156 ? 36.818 62.433 27.618 1.00 7.66 156 TYR B CA 1
ATOM 2833 C C . TYR B 1 156 ? 36.972 62.485 26.103 1.00 7.68 156 TYR B C 1
ATOM 2834 O O . TYR B 1 156 ? 37.141 61.453 25.459 1.00 7.56 156 TYR B O 1
ATOM 2843 N N . LEU B 1 157 ? 36.916 63.681 25.527 1.00 7.83 157 LEU B N 1
ATOM 2844 C CA . LEU B 1 157 ? 37.066 63.807 24.083 1.00 8.12 157 LEU B CA 1
ATOM 2845 C C . LEU B 1 157 ? 38.490 63.454 23.659 1.00 8.05 157 LEU B C 1
ATOM 2846 O O . LEU B 1 157 ? 38.696 62.827 22.622 1.00 7.93 157 LEU B O 1
ATOM 2851 N N . ALA B 1 158 ? 39.475 63.842 24.464 1.00 7.91 158 ALA B N 1
ATOM 2852 C CA . ALA B 1 158 ? 40.868 63.526 24.155 1.00 8.00 158 ALA B CA 1
ATOM 2853 C C . ALA B 1 158 ? 41.046 62.011 24.176 1.00 8.03 158 ALA B C 1
ATOM 2854 O O . ALA B 1 158 ? 41.694 61.436 23.302 1.00 8.07 158 ALA B O 1
ATOM 2856 N N . ALA B 1 159 ? 40.463 61.364 25.178 1.00 8.00 159 ALA B N 1
ATOM 2857 C CA . ALA B 1 159 ? 40.563 59.914 25.305 1.00 7.96 159 ALA B CA 1
ATOM 2858 C C . ALA B 1 159 ? 39.868 59.226 24.137 1.00 7.94 159 ALA B C 1
ATOM 2859 O O . ALA B 1 159 ? 40.319 58.187 23.660 1.00 8.03 159 ALA B O 1
ATOM 2861 N N . TYR B 1 160 ? 38.765 59.809 23.680 1.00 7.76 160 TYR B N 1
ATOM 2862 C CA . TYR B 1 160 ? 38.010 59.261 22.559 1.00 7.95 160 TYR B CA 1
ATOM 2863 C C . TYR B 1 160 ? 38.847 59.357 21.283 1.00 8.25 160 TYR B C 1
ATOM 2864 O O . TYR B 1 160 ? 38.926 58.406 20.506 1.00 8.26 160 TYR B O 1
ATOM 2873 N N . ASN B 1 161 ? 39.480 60.506 21.072 1.00 8.72 161 ASN B N 1
ATOM 2874 C CA . ASN B 1 161 ? 40.301 60.699 19.884 1.00 9.27 161 ASN B CA 1
ATOM 2875 C C . ASN B 1 161 ? 41.510 59.778 19.865 1.00 9.67 161 ASN B C 1
ATOM 2876 O O . ASN B 1 161 ? 41.952 59.354 18.798 1.00 9.81 161 ASN B O 1
ATOM 2881 N N . ASP B 1 162 ? 42.035 59.464 21.045 1.00 10.04 162 ASP B N 1
ATOM 2882 C CA . ASP B 1 162 ? 43.194 58.584 21.156 1.00 10.43 162 ASP B CA 1
ATOM 2883 C C . ASP B 1 162 ? 42.814 57.233 21.740 1.00 10.41 162 ASP B C 1
ATOM 2884 O O . ASP B 1 162 ? 43.631 56.583 22.391 1.00 10.35 162 ASP B O 1
ATOM 2889 N N . ILE B 1 163 ? 41.584 56.798 21.494 1.00 10.50 163 ILE B N 1
ATOM 2890 C CA . ILE B 1 163 ? 41.119 55.534 22.042 1.00 10.71 163 ILE B CA 1
ATOM 2891 C C . ILE B 1 163 ? 42.026 54.352 21.700 1.00 10.94 163 ILE B C 1
ATOM 2892 O O . ILE B 1 163 ? 42.159 53.423 22.493 1.00 10.90 163 ILE B O 1
ATOM 2897 N N . ASP B 1 164 ? 42.664 54.392 20.535 1.00 11.24 164 ASP B N 1
ATOM 2898 C CA . ASP B 1 164 ? 43.546 53.302 20.134 1.00 11.77 164 ASP B CA 1
ATOM 2899 C C . ASP B 1 164 ? 45.0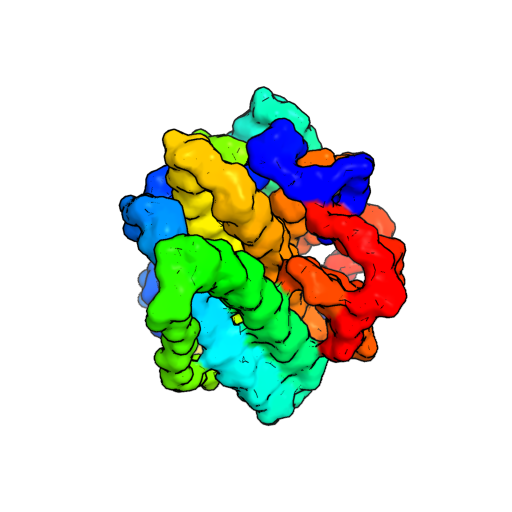23 53.656 20.264 1.00 12.01 164 ASP B C 1
ATOM 2900 O O . ASP B 1 164 ? 45.895 52.960 19.734 1.00 12.15 164 ASP B O 1
ATOM 2905 N N . ALA B 1 165 ? 45.300 54.733 20.990 1.00 12.28 165 ALA B N 1
ATOM 2906 C CA . ALA B 1 165 ? 46.668 55.180 21.212 1.00 12.52 165 ALA B CA 1
ATOM 2907 C C . ALA B 1 165 ? 46.854 55.593 22.669 1.00 12.80 165 ALA B C 1
ATOM 2908 O O . ALA B 1 165 ? 47.190 56.740 22.966 1.00 12.88 165 ALA B O 1
ATOM 2910 N N . PRO B 1 166 ? 46.624 54.662 23.603 1.00 13.06 166 PRO B N 1
ATOM 2911 C CA . PRO B 1 166 ? 46.785 54.987 25.023 1.00 13.39 166 PRO B CA 1
ATOM 2912 C C . PRO B 1 166 ? 48.266 55.082 25.373 1.00 13.59 166 PRO B C 1
ATOM 2913 O O . PRO B 1 166 ? 49.126 54.699 24.581 1.00 13.83 166 PRO B O 1
ATOM 2917 N N . ASP B 1 167 ? 48.561 55.604 26.556 1.00 13.76 167 ASP B N 1
ATOM 2918 C CA . ASP B 1 167 ? 49.942 55.695 27.011 1.00 13.96 167 ASP B CA 1
ATOM 2919 C C . ASP B 1 167 ? 49.972 55.388 28.501 1.00 14.19 167 ASP B C 1
ATOM 2920 O O . ASP B 1 167 ? 48.951 55.010 29.074 1.00 14.18 167 ASP B O 1
ATOM 2925 N N . ASP B 1 168 ? 51.131 55.546 29.128 1.00 14.54 168 ASP B N 1
ATOM 2926 C CA . ASP B 1 168 ? 51.263 55.234 30.546 1.00 14.92 168 ASP B CA 1
ATOM 2927 C C . ASP B 1 168 ? 51.001 56.403 31.490 1.00 14.74 168 ASP B C 1
ATOM 2928 O O . ASP B 1 168 ? 51.214 56.287 32.697 1.00 14.92 168 ASP B O 1
ATOM 2933 N N . ASP B 1 169 ? 50.533 57.525 30.953 1.00 14.36 169 ASP B N 1
ATOM 2934 C CA . ASP B 1 169 ? 50.255 58.690 31.787 1.00 14.07 169 ASP B CA 1
ATOM 2935 C C . ASP B 1 169 ? 49.234 58.388 32.871 1.00 13.81 169 ASP B C 1
ATOM 2936 O O . ASP B 1 169 ? 48.251 57.683 32.636 1.00 13.69 169 ASP B O 1
ATOM 2941 N N . LYS B 1 170 ? 49.474 58.926 34.061 1.00 13.58 170 LYS B N 1
ATOM 2942 C CA . LYS B 1 170 ? 48.542 58.766 35.163 1.00 13.38 170 LYS B CA 1
ATOM 2943 C C . LYS B 1 170 ? 47.630 59.987 35.098 1.00 12.90 170 LYS B C 1
ATOM 2944 O O . LYS B 1 170 ? 47.997 61.011 34.520 1.00 12.89 170 LYS B O 1
ATOM 2947 N N . PHE B 1 171 ? 46.433 59.868 35.657 1.00 12.41 171 PHE B N 1
ATOM 2948 C CA . PHE B 1 171 ? 45.514 60.997 35.707 1.00 11.96 171 PHE B CA 1
ATOM 2949 C C . PHE B 1 171 ? 45.547 61.479 37.141 1.00 11.92 171 PHE B C 1
ATOM 2950 O O . PHE B 1 171 ? 45.241 60.727 38.064 1.00 12.48 171 PHE B O 1
ATOM 2958 N N . HIS B 1 172 ? 45.918 62.736 37.322 1.00 11.54 172 HIS B N 1
ATOM 2959 C CA . HIS B 1 172 ? 46.018 63.313 38.650 1.00 11.20 172 HIS B CA 1
ATOM 2960 C C . HIS B 1 172 ? 44.786 64.129 38.984 1.00 10.72 172 HIS B C 1
ATOM 2961 O O . HIS B 1 172 ? 44.415 65.042 38.249 1.00 10.41 172 HIS B O 1
ATOM 2968 N N . LEU B 1 173 ? 44.154 63.772 40.096 1.00 10.35 173 LEU B N 1
ATOM 2969 C CA . LEU B 1 173 ? 42.949 64.435 40.568 1.00 10.21 173 LEU B CA 1
ATOM 2970 C C . LEU B 1 173 ? 43.255 65.355 41.738 1.00 10.20 173 LEU B C 1
ATOM 2971 O O . LEU B 1 173 ? 43.939 64.972 42.689 1.00 10.12 173 LEU B O 1
ATOM 2976 N N . CYS B 1 174 ? 42.736 66.573 41.668 1.00 10.32 174 CYS B N 1
ATOM 2977 C CA . CYS B 1 174 ? 42.938 67.536 42.732 1.00 10.70 174 CYS B CA 1
ATOM 2978 C C . CYS B 1 174 ? 42.283 67.017 44.016 1.00 11.14 174 CYS B C 1
ATOM 2979 O O . CYS B 1 174 ? 41.291 66.297 43.968 1.00 11.31 174 CYS B O 1
ATOM 2982 N N . PRO B 1 175 ? 42.841 67.369 45.184 1.00 11.49 175 PRO B N 1
ATOM 2983 C CA . PRO B 1 175 ? 42.269 66.910 46.456 1.00 11.69 175 PRO B CA 1
ATOM 2984 C C . PRO B 1 175 ? 40.935 67.559 46.828 1.00 11.63 175 PRO B C 1
ATOM 2985 O O . PRO B 1 175 ? 40.100 66.932 47.484 1.00 11.91 175 PRO B O 1
ATOM 2989 N N . ILE B 1 176 ? 40.732 68.809 46.417 1.00 11.46 176 ILE B N 1
ATOM 2990 C CA . ILE B 1 176 ? 39.511 69.524 46.786 1.00 11.25 176 ILE B CA 1
ATOM 2991 C C . ILE B 1 176 ? 38.572 69.981 45.673 1.00 11.12 176 ILE B C 1
ATOM 2992 O O . ILE B 1 176 ? 37.543 70.598 45.943 1.00 11.14 176 ILE B O 1
ATOM 2997 N N . CYS B 1 177 ? 38.926 69.717 44.423 1.00 10.85 177 CYS B N 1
ATOM 2998 C CA . CYS B 1 177 ? 38.030 70.065 43.331 1.00 10.62 177 CYS B CA 1
ATOM 2999 C C . CYS B 1 177 ? 38.144 68.955 42.300 1.00 10.50 177 CYS B C 1
ATOM 3000 O O . CYS B 1 177 ? 38.965 68.047 42.451 1.00 10.81 177 CYS B O 1
ATOM 3003 N N . GLY B 1 178 ? 37.322 69.015 41.265 1.00 10.50 178 GLY B N 1
ATOM 3004 C CA . GLY B 1 178 ? 37.333 67.960 40.273 1.00 10.15 178 GLY B CA 1
ATOM 3005 C C . GLY B 1 178 ? 38.366 68.018 39.169 1.00 9.73 178 GLY B C 1
ATOM 3006 O O . GLY B 1 178 ? 38.314 67.213 38.245 1.00 9.76 178 GLY B O 1
ATOM 3007 N N . TYR B 1 179 ? 39.306 68.951 39.249 1.00 9.46 179 TYR B N 1
ATOM 3008 C CA . TYR B 1 179 ? 40.311 69.057 38.203 1.00 9.26 179 TYR B CA 1
ATOM 3009 C C . TYR B 1 179 ? 41.131 67.785 38.032 1.00 9.23 179 TYR B C 1
ATOM 3010 O O . TYR B 1 179 ? 41.609 67.198 39.003 1.00 8.99 179 TYR B O 1
ATOM 3019 N N . ILE B 1 180 ? 41.286 67.373 36.781 1.00 9.18 180 ILE B N 1
ATOM 3020 C CA . ILE B 1 180 ? 42.061 66.191 36.444 1.00 9.34 180 ILE B CA 1
ATOM 3021 C C . ILE B 1 180 ? 43.087 66.576 35.397 1.00 9.57 180 ILE B C 1
ATOM 3022 O O . ILE B 1 180 ? 42.757 67.226 34.408 1.00 9.68 180 ILE B O 1
ATOM 3027 N N . HIS B 1 181 ? 44.333 66.183 35.629 1.00 10.00 181 HIS B N 1
ATOM 3028 C CA . HIS B 1 181 ? 45.401 66.463 34.688 1.00 10.42 181 HIS B CA 1
ATOM 3029 C C . HIS B 1 181 ? 45.966 65.143 34.190 1.00 10.56 181 HIS B C 1
ATOM 3030 O O . HIS B 1 181 ? 46.145 64.210 34.969 1.00 10.54 181 HIS B O 1
ATOM 3037 N N . LYS B 1 182 ? 46.239 65.066 32.893 1.00 10.87 182 LYS B N 1
ATOM 3038 C CA . LYS B 1 182 ? 46.814 63.862 32.310 1.00 11.49 182 LYS B CA 1
ATOM 3039 C C . LYS B 1 182 ? 48.317 64.071 32.208 1.00 11.98 182 LYS B C 1
ATOM 3040 O O . LYS B 1 182 ? 48.781 64.958 31.499 1.00 12.08 182 LYS B O 1
ATOM 3046 N N . GLY B 1 183 ? 49.077 63.259 32.930 1.00 12.63 183 GLY B N 1
ATOM 3047 C CA . GLY B 1 183 ? 50.520 63.406 32.884 1.00 13.58 183 GLY B CA 1
ATOM 3048 C C . GLY B 1 183 ? 51.065 64.235 34.029 1.00 14.24 183 GLY B C 1
ATOM 3049 O O . GLY B 1 183 ? 50.310 64.727 34.868 1.00 14.14 183 GLY B O 1
ATOM 3050 N N . GLU B 1 184 ? 52.384 64.412 34.035 1.00 14.97 184 GLU B N 1
ATOM 3051 C CA . GLU B 1 184 ? 53.083 65.142 35.090 1.00 15.72 184 GLU B CA 1
ATOM 3052 C C . GLU B 1 184 ? 53.361 66.615 34.822 1.00 15.89 184 GLU B C 1
ATOM 3053 O O . GLU B 1 184 ? 53.790 67.334 35.729 1.00 16.03 184 GLU B O 1
ATOM 3059 N N . ASP B 1 185 ? 53.120 67.073 33.599 1.00 16.11 185 ASP B N 1
ATOM 3060 C CA . ASP B 1 185 ? 53.422 68.457 33.246 1.00 16.25 185 ASP B CA 1
ATOM 3061 C C . ASP B 1 185 ? 52.505 69.552 33.789 1.00 15.89 185 ASP B C 1
ATOM 3062 O O . ASP B 1 185 ? 51.788 70.200 33.029 1.00 15.99 185 ASP B O 1
ATOM 3067 N N . PHE B 1 186 ? 52.533 69.762 35.101 1.00 15.43 186 PHE B N 1
ATOM 3068 C CA . PHE B 1 186 ? 51.736 70.817 35.724 1.00 14.86 186 PHE B CA 1
ATOM 3069 C C . PHE B 1 186 ? 52.290 71.106 37.114 1.00 14.57 186 PHE B C 1
ATOM 3070 O O . PHE B 1 186 ? 52.944 70.255 37.713 1.00 14.58 186 PHE B O 1
ATOM 3078 N N . GLU B 1 187 ? 52.048 72.313 37.614 1.00 14.19 187 GLU B N 1
ATOM 3079 C CA . GLU B 1 187 ? 52.555 72.710 38.924 1.00 13.69 187 GLU B CA 1
ATOM 3080 C C . GLU B 1 187 ? 51.470 72.782 39.984 1.00 13.29 187 GLU B C 1
ATOM 3081 O O . GLU B 1 187 ? 51.682 72.385 41.129 1.00 13.34 187 GLU B O 1
ATOM 3083 N N . LYS B 1 188 ? 50.308 73.303 39.607 1.00 12.69 188 LYS B N 1
ATOM 3084 C CA . LYS B 1 188 ? 49.210 73.415 40.553 1.00 12.16 188 LYS B CA 1
ATOM 3085 C C . LYS B 1 188 ? 47.875 73.385 39.833 1.00 11.62 188 LYS B C 1
ATOM 3086 O O . LYS B 1 188 ? 47.805 73.510 38.610 1.00 11.61 188 LYS B O 1
ATOM 3092 N N . CYS B 1 189 ? 46.814 73.212 40.608 1.00 10.88 189 CYS B N 1
ATOM 3093 C CA . CYS B 1 189 ? 45.469 73.160 40.060 1.00 10.23 189 CYS B CA 1
ATOM 3094 C C . CYS B 1 189 ? 45.048 74.520 39.512 1.00 10.14 189 CYS B C 1
ATOM 3095 O O . CYS B 1 189 ? 45.137 75.528 40.205 1.00 10.08 189 CYS B O 1
ATOM 3098 N N . PRO B 1 190 ? 44.580 74.568 38.255 1.00 9.93 190 PRO B N 1
ATOM 3099 C CA . PRO B 1 190 ? 44.158 75.844 37.671 1.00 10.03 190 PRO B CA 1
ATOM 3100 C C . PRO B 1 190 ? 42.827 76.334 38.229 1.00 10.05 190 PRO B C 1
ATOM 3101 O O . PRO B 1 190 ? 42.463 77.496 38.052 1.00 10.21 190 PRO B O 1
ATOM 3105 N N . ILE B 1 191 ? 42.103 75.448 38.905 1.00 10.09 191 ILE B N 1
ATOM 3106 C CA . ILE B 1 191 ? 40.812 75.809 39.467 1.00 10.33 191 ILE B CA 1
ATOM 3107 C C . ILE B 1 191 ? 40.901 76.315 40.906 1.00 10.56 191 ILE B C 1
ATOM 3108 O O . ILE B 1 191 ? 40.245 77.298 41.249 1.00 10.69 191 ILE B O 1
ATOM 3113 N N . CYS B 1 192 ? 41.724 75.674 41.736 1.00 10.72 192 CYS B N 1
ATOM 3114 C CA . CYS B 1 192 ? 41.845 76.077 43.140 1.00 11.04 192 CYS B CA 1
ATOM 3115 C C . CYS B 1 192 ? 43.272 76.335 43.623 1.00 11.43 192 CYS B C 1
ATOM 3116 O O . CYS B 1 192 ? 43.478 76.688 44.784 1.00 11.48 192 CYS B O 1
ATOM 3119 N N . PHE B 1 193 ? 44.249 76.136 42.746 1.00 11.73 193 PHE B N 1
ATOM 3120 C CA . PHE B 1 193 ? 45.661 76.358 43.064 1.00 12.15 193 PHE B CA 1
ATOM 3121 C C . PHE B 1 193 ? 46.350 75.353 43.991 1.00 12.43 193 PHE B C 1
ATOM 3122 O O . PHE B 1 193 ? 47.480 75.591 44.410 1.00 12.37 193 PHE B O 1
ATOM 3130 N N . ARG B 1 194 ? 45.700 74.239 44.318 1.00 12.80 194 ARG B N 1
ATOM 3131 C CA . ARG B 1 194 ? 46.358 73.244 45.169 1.00 13.34 194 ARG B CA 1
ATOM 3132 C C . ARG B 1 194 ? 47.598 72.740 44.434 1.00 13.58 194 ARG B C 1
ATOM 3133 O O . ARG B 1 194 ? 47.554 72.494 43.232 1.00 13.32 194 ARG B O 1
ATOM 3141 N N . PRO B 1 195 ? 48.725 72.585 45.147 1.00 13.95 195 PRO B N 1
ATOM 3142 C CA . PRO B 1 195 ? 49.962 72.107 44.522 1.00 14.35 195 PRO B CA 1
ATOM 3143 C C . PRO B 1 195 ? 49.838 70.693 43.969 1.00 14.73 195 PRO B C 1
ATOM 3144 O O . PRO B 1 195 ? 49.067 69.883 44.478 1.00 14.50 195 PRO B O 1
ATOM 3148 N N A LYS B 1 196 ? 50.610 70.400 42.928 0.50 15.02 196 LYS B N 1
ATOM 3149 N N B LYS B 1 196 ? 50.617 70.407 42.931 0.50 15.16 196 LYS B N 1
ATOM 3150 C CA A LYS B 1 196 ? 50.585 69.081 42.311 0.50 15.40 196 LYS B CA 1
ATOM 3151 C CA B LYS B 1 196 ? 50.618 69.096 42.291 0.50 15.64 196 LYS B CA 1
ATOM 3152 C C A LYS B 1 196 ? 50.817 67.957 43.313 0.50 15.53 196 LYS B C 1
ATOM 3153 C C B LYS B 1 196 ? 50.868 67.946 43.264 0.50 15.70 196 LYS B C 1
ATOM 3154 O O A LYS B 1 196 ? 50.133 66.936 43.277 0.50 15.59 196 LYS B O 1
ATOM 3155 O O B LYS B 1 196 ? 50.249 66.891 43.153 0.50 15.80 196 LYS B O 1
ATOM 3166 N N . ASP B 1 197 ? 51.777 68.145 44.213 1.00 15.67 197 ASP B N 1
ATOM 3167 C CA . ASP B 1 197 ? 52.094 67.105 45.187 1.00 15.71 197 ASP B CA 1
ATOM 3168 C C . ASP B 1 197 ? 50.935 66.699 46.098 1.00 15.36 197 ASP B C 1
ATOM 3169 O O . ASP B 1 197 ? 51.048 65.728 46.841 1.00 15.47 197 ASP B O 1
ATOM 3174 N N . THR B 1 198 ? 49.820 67.424 46.037 1.00 14.82 198 THR B N 1
ATOM 3175 C CA . THR B 1 198 ? 48.662 67.084 46.865 1.00 14.28 198 THR B CA 1
ATOM 3176 C C . THR B 1 198 ? 47.640 66.255 46.086 1.00 13.89 198 THR B C 1
ATOM 3177 O O . THR B 1 198 ? 46.687 65.731 46.659 1.00 13.81 198 THR B O 1
ATOM 3181 N N . PHE B 1 199 ? 47.848 66.137 44.780 1.00 13.50 199 PHE B N 1
ATOM 3182 C CA . PHE B 1 199 ? 46.942 65.382 43.918 1.00 13.22 199 PHE B CA 1
ATOM 3183 C C . PHE B 1 199 ? 47.032 63.882 44.147 1.00 13.35 199 PHE B C 1
ATOM 3184 O O . PHE B 1 199 ? 48.029 63.377 44.663 1.00 13.57 199 PHE B O 1
ATOM 3192 N N . THR B 1 200 ? 45.982 63.176 43.745 1.00 13.44 200 THR B N 1
ATOM 3193 C CA . THR B 1 200 ? 45.943 61.725 43.858 1.00 13.64 200 THR B CA 1
ATOM 3194 C C . THR B 1 200 ? 46.048 61.170 42.447 1.00 13.58 200 THR B C 1
ATOM 3195 O O . THR B 1 200 ? 45.316 61.588 41.547 1.00 13.48 200 THR B O 1
ATOM 3199 N N . ALA B 1 201 ? 46.970 60.235 42.257 1.00 13.65 201 ALA B N 1
ATOM 3200 C CA . ALA B 1 201 ? 47.198 59.631 40.956 1.00 13.68 201 ALA B CA 1
ATOM 3201 C C . ALA B 1 201 ? 46.286 58.449 40.676 1.00 13.63 201 ALA B C 1
ATOM 3202 O O . ALA B 1 201 ? 46.034 57.616 41.547 1.00 13.86 201 ALA B O 1
ATOM 3204 N N . TYR B 1 202 ? 45.785 58.402 39.447 1.00 13.48 202 TYR B N 1
ATOM 3205 C CA . TYR B 1 202 ? 44.927 57.324 38.984 1.00 13.49 202 TYR B CA 1
ATOM 3206 C C . TYR B 1 202 ? 45.608 56.685 37.779 1.00 13.70 202 TYR B C 1
ATOM 3207 O O . TYR B 1 202 ? 45.668 57.328 36.709 1.00 13.59 202 TYR B O 1
#

Organism: Nitratidesulfovibrio vulgaris (strain ATCC 29579 / DSM 644 / CCUG 34227 / NCIMB 8303 / VKM B-1760 / Hildenborough) (NCBI:txid882)

Foldseek 3Di:
DDADPDADAPVPDDQLAADPPAPDDDDALLVLLLVLLLLLLVLLVLLQVLLVQCVVLPNNQLSLLSVLLSVQSVLLNVLSVVVNCVVPVVDDRDHDDDYDDNLVSLVVLLVSLCSLLHHSLSSSLVSCVVVVPVSSVLSSRLASVLSNQSNVVSVVCSVCVVPDDDWWWWAAPRHGHIDTHDPDAADSNPGHGSVRTDTD/DDADPDADAPVPDDQLAAPPPAPDDDDALLVLLLVLLVLLLQLLLLLQQLLVVCVVVPNNQLSLLSNLQSVQSVLLNVLSVVVNCVVPVVDDRDHDDHDHHDDNLVSLVVLLVSLCSLLHHSLSSSLVNCVVVVVVSSVLSSRLASVLSNQSNVVSVVCSVCVVPDDDWWWWAAPRHGHIDTHDPDAADSNHGHGSVRTDTD

Radius of gyration: 21.1 Å; Cα contacts (8 Å, |Δi|>4): 719; chains: 2; bounding box: 41×47×71 Å

CATH classification: 1.20.1260.10 (+1 more: 2.20.28.10)

Sequence (402 aa):
MKVRAQVPTVKNATNFNMMVADSKTAVGSTLENLKAAIAGETGAHAKYTAFAKAAREQGYEQIARLFEATAAAELIHIGLEYALVAEMEPGYEKKPTVPSAYSSCDLNLISGANGEIYETSDMYPAFIRKAQEEGNSKAVHVFTRAKLAESVHAERYLAAYNDIDAPDDDKFHLCPICGYIHKGEEDDFEKCPICFRPKDTFTAYMKVRAQVPTVVKKNATNFNMVADDSKTAVGSTLENLKAAIAGETGAHAKYTAFAKAAREEQGYEQIARLFEATAAAELLIHIGLEYALVAEEMMEPGYEKPTVAAPSAYSCDLNLISGANGEIYETSDMYPAFIRRKAQEEGNSKAVHVFTRRAKLAESVHAERYLAAYNDIDAPDDDKFHLCPICGYIHKGEDFEKCPICFRPKKDTFTAY

Secondary structure (DSSP, 8-state):
-PPPSS---TTT-S--PPPSS-------HHHHHHHHHHHHHHHHHHHHHHHHHHHHTT-HHHHHHHHHHHHHHHHHHHHHHHHHHHHSTT-----------HHHHHHHHHHHHHHIIIIIHHHHHHHHHHHT-HHHHHHHHHHHHHHHHHHHHHHHHHHTTT---S--EEE-SSS--EEESS--SB-TTT--BGGG-EE-/-PPPSS---TTT-S--PPPSS-------HHHHHHHHHHHHHHHHHHHHHHHHHHHHTT-HHHHHHHHHHHHHHHHHHHHHHHHHHHH-TT------PPPP---HHHHHHHHHHHHHHIIIIIHHHHHHHHHHTT-HHHHHHHHHHHHHHHHHHHHHHHHHHTTT---S--EEE-SSS--EEESS--SB-TTT--BGGGSEE-

InterPro domains:
  IPR003251 Rubrerythrin, diiron-binding domain [PF02915] (31-160)
  IPR003251 Rubrerythrin, diiron-binding domain [cd01041] (28-164)
  IPR009040 Ferritin-like diiron domain [PS50905] (23-168)
  IPR009078 Ferritin-like superfamily [SSF47240] (28-165)
  IPR012347 Ferritin-like [G3DSA:1.20.1260.10] (27-164)
  IPR024934 Rubredoxin-like domain [PS50903] (169-202)
  IPR048574 Rubrerythrin, rubredoxin-like domain [PF21349] (174-199)
  IPR052753 Rubrerythrin-2/Nigerythrin [PTHR33746] (29-200)
  IPR054800 Nigerythrin [NF045783] (1-202)